Protein AF-A0A8C6HLD2-F1 (afdb_monomer)

Nearest PDB structures (foldseek):
  6apx-assembly1_A  TM=9.904E-01  e=1.064E-21  Escherichia coli K-12
  6d65-assembly2_C  TM=9.874E-01  e=1.504E-21  Escherichia coli K-12
  3ezz-assembly1_B  TM=9.912E-01  e=3.821E-20  Homo sapiens
  2nt2-assembly3_C  TM=9.892E-01  e=2.344E-16  Homo sapiens
  2wgp-assembly1_A  TM=9.748E-01  e=1.405E-15  Homo sapiens

Sequence (408 aa):
MVTRGASPRVFKPGRDEEPPEPSAPATQTPRRRSRGRGHPEAGGFAMPIAMGLETACELECAALGTLLREPREAERTLLLDCRPFLAFCRSHVRAARPVPWNALLRRRARGTPAAALACLLPDRALRARLGRGELARAVVLDESSASVAELPPDGPAHLLLAALQHEMRAGPTTVCFLRGGPAPRVLRPFSHVPRPALLAPCPTFRAPFPTSWLIIPFLVFPTGGFKSFQTYCPDLCSEAPAQALPPVGAENSNSDPRVPIYDQGGPVEILPYLYLGSCNHSSDLQGLQACGITAVLNVSASCPNHFEGLFRYKSIPVEDNQMVEISAWFQEAISFIDSVKNSGGRVLVHCQAGISRSATICLAYLIQSHRVRLDEAFDFVKQRRGVISPNFSFMGQLLQLETQVLCH

Solvent-accessible surface area (backbone atoms only — not comparable to full-atom values): 24918 Å² total; per-residue (Å²): 134,89,82,92,84,84,87,87,83,90,88,86,91,82,89,89,90,85,89,87,89,86,89,86,87,87,90,83,84,85,76,92,74,94,75,78,94,69,77,79,76,88,82,74,79,76,73,76,93,77,66,76,68,84,81,53,42,77,37,51,46,67,58,53,48,53,39,58,70,37,67,76,47,30,80,19,43,48,36,36,32,48,46,60,68,70,56,45,75,47,44,40,51,68,77,49,41,77,34,66,75,43,72,66,49,57,63,50,41,71,55,53,46,70,52,18,38,48,59,45,44,66,56,61,67,61,50,50,37,53,76,69,39,66,28,52,30,40,36,38,30,32,46,90,23,35,45,82,90,60,44,51,79,89,34,66,53,39,48,48,50,52,13,49,47,64,76,32,67,91,49,76,34,44,49,28,36,36,33,22,37,71,68,79,84,75,79,71,77,88,79,82,83,82,82,84,85,88,80,88,89,83,86,88,84,85,84,81,86,79,98,66,85,72,76,71,75,74,82,75,67,67,39,7,13,58,68,31,32,41,73,76,36,53,89,52,35,45,77,50,80,71,65,71,62,77,76,87,82,69,88,65,94,75,73,62,88,87,56,57,77,95,62,72,64,67,56,41,74,77,46,103,39,37,27,46,23,19,41,71,40,66,64,32,67,65,50,35,54,75,72,53,46,45,28,39,40,37,33,25,68,86,59,82,81,76,54,76,87,80,37,52,75,48,80,45,72,43,71,94,53,74,87,56,73,63,64,81,46,46,67,60,56,39,51,51,52,51,54,36,46,76,70,74,35,17,34,37,31,17,18,67,78,32,23,24,60,20,42,47,52,54,42,50,39,41,27,68,76,65,61,44,54,64,70,62,39,49,52,61,49,34,63,52,41,77,70,52,56,52,50,71,47,56,50,53,48,47,54,51,48,40,51,64,61,69,76,102

InterPro domains:
  IPR000340 Dual specificity phosphatase, catalytic domain [PF00782] (274-403)
  IPR000387 Tyrosine-specific protein phosphatases domain [PS50056] (331-385)
  IPR001763 Rhodanese-like domain [PS50206] (73-132)
  IPR003595 Protein-tyrosine phosphatase, catalytic [SM00404] (307-401)
  IPR008343 Mitogen-activated protein (MAP) kinase phosphatase [PIRSF000939] (53-408)
  IPR008343 Mitogen-activated protein (MAP) kinase phosphatase [PR01764] (78-88)
  IPR008343 Mitogen-activated protein (MAP) kinase phosphatase [PR01764] (103-115)
  IPR008343 Mitogen-activated protein (MAP) kinase phosphatase [PR01764] (293-303)
  IPR008343 Mitogen-activated protein (MAP) kinase phosphatase [PR01764] (313-322)
  IPR008343 Mitogen-activated protein (MAP) kinase phosphatase [PR01764] (329-341)
  IPR016130 Protein-tyrosine phosphatase, active site [PS00383] (349-359)
  IPR020422 Dual specificity protein phosphatase domain [PS50054] (266-407)
  IPR020422 Dual specificity protein phosphatase domain [SM00195] (266-404)
  IPR029021 Protein-tyrosine phosphatase-like [G3DSA:3.90.190.10] (261-407)
  IPR029021 Protein-tyrosine phosphatase-like [SSF52799] (256-404)
  IPR036873 Rhodanese-like domain superfamily [G3DSA:3.40.250.10] (59-184)
  IPR036873 Rhodanese-like domain superfamily [SSF52821] (52-181)

Organism: Mus spicilegus (NCBI:txid10103)

pLDDT: mean 76.89, std 24.84, range [27.83, 98.81]

Structure (mmCIF, N/CA/C/O backbone):
data_AF-A0A8C6HLD2-F1
#
_entry.id   AF-A0A8C6HLD2-F1
#
loop_
_atom_site.group_PDB
_atom_site.id
_atom_site.type_symbol
_atom_site.label_atom_id
_atom_site.label_alt_id
_atom_site.label_comp_id
_atom_site.label_asym_id
_atom_site.label_entity_id
_atom_site.label_seq_id
_atom_site.pdbx_PDB_ins_code
_atom_site.Cartn_x
_atom_site.Cartn_y
_atom_site.Cartn_z
_atom_site.occupancy
_atom_site.B_iso_or_equiv
_atom_site.auth_seq_id
_atom_site.auth_comp_id
_atom_site.auth_asym_id
_atom_site.auth_atom_id
_atom_site.pdbx_PDB_model_num
ATOM 1 N N . MET A 1 1 ? -2.359 27.519 72.588 1.00 34.56 1 MET A N 1
ATOM 2 C CA . MET A 1 1 ? -1.992 28.617 73.510 1.00 34.56 1 MET A CA 1
ATOM 3 C C . MET A 1 1 ? -0.471 28.604 73.618 1.00 34.56 1 MET A C 1
ATOM 5 O O . MET A 1 1 ? 0.048 27.579 74.018 1.00 34.56 1 MET A O 1
ATOM 9 N N . VAL A 1 2 ? 0.223 29.493 72.886 1.00 36.03 2 VAL A N 1
ATOM 10 C CA . VAL A 1 2 ? 0.943 30.675 73.438 1.00 36.03 2 VAL A CA 1
ATOM 11 C C . VAL A 1 2 ? 2.159 30.187 74.255 1.00 36.03 2 VAL A C 1
ATOM 13 O O . VAL A 1 2 ? 1.959 29.480 75.225 1.00 36.03 2 VAL A O 1
ATOM 16 N N . THR A 1 3 ? 3.434 30.381 73.893 1.00 36.72 3 THR A N 1
ATOM 17 C CA . THR A 1 3 ? 4.188 31.594 73.481 1.00 36.72 3 THR A CA 1
ATOM 18 C C . THR A 1 3 ? 5.596 31.142 73.019 1.00 36.72 3 THR A C 1
ATOM 20 O O . THR A 1 3 ? 6.135 30.213 73.603 1.00 36.72 3 THR A O 1
ATOM 23 N N . ARG A 1 4 ? 6.148 31.612 71.885 1.00 39.12 4 ARG A N 1
ATOM 24 C CA . ARG A 1 4 ? 7.011 32.811 71.669 1.00 39.12 4 ARG A CA 1
ATOM 25 C C . ARG A 1 4 ? 8.402 32.805 72.336 1.00 39.12 4 ARG A C 1
ATOM 27 O O . ARG A 1 4 ? 8.497 32.665 73.544 1.00 39.12 4 ARG A O 1
ATOM 34 N N . GLY A 1 5 ? 9.411 33.192 71.539 1.00 33.47 5 GLY A N 1
ATOM 35 C CA . GLY A 1 5 ? 10.652 33.863 71.977 1.00 33.47 5 GLY A CA 1
ATOM 36 C C . GLY A 1 5 ? 11.919 33.246 71.364 1.00 33.47 5 GLY A C 1
ATOM 37 O O . GLY A 1 5 ? 12.410 32.260 71.883 1.00 33.47 5 GLY A O 1
ATOM 38 N N . ALA A 1 6 ? 12.339 33.602 70.145 1.00 38.25 6 ALA A N 1
ATOM 39 C CA . ALA A 1 6 ? 13.154 34.773 69.771 1.00 38.25 6 ALA A CA 1
ATOM 40 C C . ALA A 1 6 ? 14.652 34.689 70.179 1.00 38.25 6 ALA A C 1
ATOM 42 O O . ALA A 1 6 ? 14.999 34.685 71.352 1.00 38.25 6 ALA A O 1
ATOM 43 N N . SER A 1 7 ? 15.504 34.652 69.142 1.00 38.69 7 SER A N 1
ATOM 44 C CA . SER A 1 7 ? 16.982 34.769 69.091 1.00 38.69 7 SER A CA 1
ATOM 45 C C . SER A 1 7 ? 17.518 36.040 69.793 1.00 38.69 7 SER A C 1
ATOM 47 O O . SER A 1 7 ? 16.732 36.984 69.915 1.00 38.69 7 SER A O 1
ATOM 49 N N . PRO A 1 8 ? 18.821 36.167 70.169 1.00 45.25 8 PRO A N 1
ATOM 50 C CA . PRO A 1 8 ? 19.811 36.627 69.170 1.00 45.25 8 PRO A CA 1
ATOM 51 C C . PRO A 1 8 ? 21.328 36.310 69.385 1.00 45.25 8 PRO A C 1
ATOM 53 O O . PRO A 1 8 ? 21.837 36.227 70.492 1.00 45.25 8 PRO A O 1
ATOM 56 N N . ARG A 1 9 ? 22.037 36.286 68.242 1.00 34.31 9 ARG A N 1
ATOM 57 C CA . ARG A 1 9 ? 23.339 36.915 67.878 1.00 34.31 9 ARG A CA 1
ATOM 58 C C . ARG A 1 9 ? 24.669 36.640 68.634 1.00 34.31 9 ARG A C 1
ATOM 60 O O . ARG A 1 9 ? 24.906 37.147 69.716 1.00 34.31 9 ARG A O 1
ATOM 67 N N . VAL A 1 10 ? 25.593 36.050 67.856 1.00 39.06 10 VAL A N 1
ATOM 68 C CA . VAL A 1 10 ? 26.964 36.504 67.480 1.00 39.06 10 VAL A CA 1
ATOM 69 C C . VAL A 1 10 ? 27.995 36.839 68.574 1.00 39.06 10 VAL A C 1
ATOM 71 O O . VAL A 1 10 ? 27.908 37.887 69.197 1.00 39.06 10 VAL A O 1
ATOM 74 N N . PHE A 1 11 ? 29.094 36.063 68.601 1.00 30.95 11 PHE A N 1
ATOM 75 C CA . PHE A 1 11 ? 30.462 36.524 68.913 1.00 30.95 11 PHE A CA 1
ATOM 76 C C . PHE A 1 11 ? 31.521 35.643 68.186 1.00 30.95 11 PHE A C 1
ATOM 78 O O . PHE A 1 11 ? 31.557 34.430 68.358 1.00 30.95 11 PHE A O 1
ATOM 85 N N . LYS A 1 12 ? 32.367 36.267 67.354 1.00 37.97 12 LYS A N 1
ATOM 86 C CA . LYS A 1 12 ? 33.753 35.887 66.947 1.00 37.97 12 LYS A CA 1
ATOM 87 C C . LYS A 1 12 ? 34.654 37.031 67.488 1.00 37.97 12 LYS A C 1
ATOM 89 O O . LYS A 1 12 ? 34.064 38.107 67.633 1.00 37.97 12 LYS A O 1
ATOM 94 N N . PRO A 1 13 ? 35.993 36.938 67.731 1.00 43.31 13 PRO A N 1
ATOM 95 C CA . PRO A 1 13 ? 37.018 36.245 66.912 1.00 43.31 13 PRO A CA 1
ATOM 96 C C . PRO A 1 13 ? 38.313 35.738 67.644 1.00 43.31 13 PRO A C 1
ATOM 98 O O . PRO A 1 13 ? 38.479 35.923 68.843 1.00 43.31 13 PRO A O 1
ATOM 101 N N . GLY A 1 14 ? 39.252 35.159 66.872 1.00 32.44 14 GLY A N 1
ATOM 102 C CA . GLY A 1 14 ? 40.695 34.924 67.159 1.00 32.44 14 GLY A CA 1
ATOM 103 C C . GLY A 1 14 ? 41.236 33.824 66.210 1.00 32.44 14 GLY A C 1
ATOM 104 O O . GLY A 1 14 ? 40.654 32.746 66.236 1.00 32.44 14 GLY A O 1
ATOM 105 N N . ARG A 1 15 ? 42.057 34.040 65.153 1.00 38.44 15 ARG A N 1
ATOM 106 C CA . ARG A 1 15 ? 43.490 34.453 65.028 1.00 38.44 15 ARG A CA 1
ATOM 107 C C . ARG A 1 15 ? 44.436 33.458 65.743 1.00 38.44 15 ARG A C 1
ATOM 109 O O . ARG A 1 15 ? 44.169 33.177 66.900 1.00 38.44 15 ARG A O 1
ATOM 116 N N . ASP A 1 16 ? 45.464 32.827 65.155 1.00 33.00 16 ASP A N 1
ATOM 117 C CA . ASP A 1 16 ? 46.377 33.168 64.044 1.00 33.00 16 ASP A CA 1
ATOM 118 C C . ASP A 1 16 ? 47.097 31.921 63.434 1.00 33.00 16 ASP A C 1
ATOM 120 O O . ASP A 1 16 ? 47.081 30.844 64.025 1.00 33.00 16 ASP A O 1
ATOM 124 N N . GLU A 1 17 ? 47.776 32.163 62.297 1.00 34.44 17 GLU A N 1
ATOM 125 C CA . GLU A 1 17 ? 49.005 31.529 61.744 1.00 34.44 17 GLU A CA 1
ATOM 126 C C . GLU A 1 17 ? 48.949 30.529 60.551 1.00 34.44 17 GLU A C 1
ATOM 128 O O . GLU A 1 17 ? 48.599 29.359 60.666 1.00 34.44 17 GLU A O 1
ATOM 133 N N . GLU A 1 18 ? 49.431 31.036 59.405 1.00 38.09 18 GLU A N 1
ATOM 134 C CA . GLU A 1 18 ? 50.082 30.411 58.223 1.00 38.09 18 GLU A CA 1
ATOM 135 C C . GLU A 1 18 ? 51.476 31.103 58.106 1.00 38.09 18 GLU A C 1
ATOM 137 O O . GLU A 1 18 ? 51.556 32.209 58.664 1.00 38.09 18 GLU A O 1
ATOM 142 N N . PRO A 1 19 ? 52.558 30.635 57.407 1.00 49.72 19 PRO A N 1
ATOM 143 C CA . PRO A 1 19 ? 52.641 29.953 56.079 1.00 49.72 19 PRO A CA 1
ATOM 144 C C . PRO A 1 19 ? 53.893 28.986 55.987 1.00 49.72 19 PRO A C 1
ATOM 146 O O . PRO A 1 19 ? 54.246 28.472 57.051 1.00 49.72 19 PRO A O 1
ATOM 149 N N . PRO A 1 20 ? 54.663 28.731 54.875 1.00 46.38 20 PRO A N 1
ATOM 150 C CA . PRO A 1 20 ? 54.554 29.051 53.425 1.00 46.38 20 PRO A CA 1
ATOM 151 C C . PRO A 1 20 ? 54.908 27.923 52.391 1.00 46.38 20 PRO A C 1
ATOM 153 O O . PRO A 1 20 ? 55.423 26.860 52.727 1.00 46.38 20 PRO A O 1
ATOM 156 N N . GLU A 1 21 ? 54.669 28.209 51.095 1.00 38.28 21 GLU A N 1
ATOM 157 C CA . GLU A 1 21 ? 55.079 27.451 49.879 1.00 38.28 21 GLU A CA 1
ATOM 158 C C . GLU A 1 21 ? 56.586 27.548 49.525 1.00 38.28 21 GLU A C 1
ATOM 160 O O . GLU A 1 21 ? 57.273 28.458 49.999 1.00 38.28 21 GLU A O 1
ATOM 165 N N . PRO A 1 22 ? 57.085 26.701 48.585 1.00 46.44 22 PRO A N 1
ATOM 166 C CA . PRO A 1 22 ? 57.749 27.282 47.398 1.00 46.44 22 PRO A CA 1
ATOM 167 C C . PRO A 1 22 ? 57.624 26.533 46.031 1.00 46.44 22 PRO A C 1
ATOM 169 O O . PRO A 1 22 ? 57.828 25.327 45.935 1.00 46.44 22 PRO A O 1
ATOM 172 N N . SER A 1 23 ? 57.359 27.338 44.984 1.00 34.25 23 SER A N 1
ATOM 173 C CA . SER A 1 23 ? 57.987 27.513 43.638 1.00 34.25 23 SER A CA 1
ATOM 174 C C . SER A 1 23 ? 58.171 26.406 42.556 1.00 34.25 23 SER A C 1
ATOM 176 O O . SER A 1 23 ? 58.561 25.267 42.781 1.00 34.25 23 SER A O 1
ATOM 178 N N . ALA A 1 24 ? 57.947 26.849 41.302 1.00 37.31 24 ALA A N 1
ATOM 179 C CA . ALA A 1 24 ? 57.956 26.139 40.007 1.00 37.31 24 ALA A CA 1
ATOM 180 C C . ALA A 1 24 ? 59.335 26.024 39.304 1.00 37.31 24 ALA A C 1
ATOM 182 O O . ALA A 1 24 ? 60.292 26.685 39.711 1.00 37.31 24 ALA A O 1
ATOM 183 N N . PRO A 1 25 ? 59.404 25.323 38.143 1.00 39.47 25 PRO A N 1
ATOM 184 C CA . PRO A 1 25 ? 60.081 25.938 36.989 1.00 39.47 25 PRO A CA 1
ATOM 185 C C . PRO A 1 25 ? 59.463 25.707 35.580 1.00 39.47 25 PRO A C 1
ATOM 187 O O . PRO A 1 25 ? 58.960 24.642 35.243 1.00 39.47 25 PRO A O 1
ATOM 190 N N . ALA A 1 26 ? 59.647 26.752 34.759 1.00 31.88 26 ALA A N 1
ATOM 191 C CA . ALA A 1 26 ? 60.034 26.842 33.338 1.00 31.88 26 ALA A CA 1
ATOM 192 C C . ALA A 1 26 ? 59.197 26.259 32.165 1.00 31.88 26 ALA A C 1
ATOM 194 O O . ALA A 1 26 ? 59.072 25.063 31.922 1.00 31.88 26 ALA A O 1
ATOM 195 N N . THR A 1 27 ? 58.810 27.214 31.317 1.00 32.50 27 THR A N 1
ATOM 196 C CA . THR A 1 27 ? 58.328 27.206 29.930 1.00 32.50 27 THR A CA 1
ATOM 197 C C . THR A 1 27 ? 59.288 26.563 28.913 1.00 32.50 27 THR A C 1
ATOM 199 O O . THR A 1 27 ? 60.457 26.939 28.842 1.00 32.50 27 THR A O 1
ATOM 202 N N . GLN A 1 28 ? 58.764 25.721 28.008 1.00 29.84 28 GLN A N 1
ATOM 203 C CA . GLN A 1 28 ? 59.350 25.462 26.680 1.00 29.84 28 GLN A CA 1
ATOM 204 C C . GLN A 1 28 ? 58.258 25.367 25.598 1.00 29.84 28 GLN A C 1
ATOM 206 O O . GLN A 1 28 ? 57.304 24.600 25.692 1.00 29.84 28 GLN A O 1
ATOM 211 N N . THR A 1 29 ? 58.415 26.183 24.560 1.00 34.91 29 THR A N 1
ATOM 212 C CA . THR A 1 29 ? 57.621 26.274 23.326 1.00 34.91 29 THR A CA 1
ATOM 213 C C . THR A 1 29 ? 57.914 25.110 22.370 1.00 34.91 29 THR A C 1
ATOM 215 O O . THR A 1 29 ? 59.088 24.789 22.173 1.00 34.91 29 THR A O 1
ATOM 218 N N . PRO A 1 30 ? 56.933 24.577 21.612 1.00 32.16 30 PRO A N 1
ATOM 219 C CA . PRO A 1 30 ? 57.230 23.878 20.375 1.00 32.16 30 PRO A CA 1
ATOM 220 C C . PRO A 1 30 ? 57.150 24.834 19.178 1.00 32.16 30 PRO A C 1
ATOM 222 O O . PRO A 1 30 ? 56.167 25.526 18.920 1.00 32.16 30 PRO A O 1
ATOM 225 N N . ARG A 1 31 ? 58.262 24.846 18.447 1.00 29.50 31 ARG A N 1
ATOM 226 C CA . ARG A 1 31 ? 58.541 25.576 17.213 1.00 29.50 31 ARG A CA 1
ATOM 227 C C . ARG A 1 31 ? 57.537 25.263 16.098 1.00 29.50 31 ARG A C 1
ATOM 229 O O . ARG A 1 31 ? 57.299 24.103 15.768 1.00 29.50 31 ARG A O 1
ATOM 236 N N . ARG A 1 32 ? 57.115 26.318 15.392 1.00 33.00 32 ARG A N 1
ATOM 237 C CA . ARG A 1 32 ? 56.708 26.269 13.978 1.00 33.00 32 ARG A CA 1
ATOM 238 C C . ARG A 1 32 ? 57.770 25.501 13.175 1.00 33.00 32 ARG A C 1
ATOM 240 O O . ARG A 1 32 ? 58.900 25.966 13.044 1.00 33.00 32 ARG A O 1
ATOM 247 N N . ARG A 1 33 ? 57.396 24.361 12.591 1.00 30.28 33 ARG A N 1
ATOM 248 C CA . ARG A 1 33 ? 58.081 23.776 11.432 1.00 30.28 33 ARG A CA 1
ATOM 249 C C . ARG A 1 33 ? 57.107 23.734 10.264 1.00 30.28 33 ARG A C 1
ATOM 251 O O . ARG A 1 33 ? 56.184 22.933 10.224 1.00 30.28 33 ARG A O 1
ATOM 258 N N . SER A 1 34 ? 57.347 24.626 9.315 1.00 39.91 34 SER A N 1
ATOM 259 C CA . SER A 1 34 ? 56.888 24.546 7.938 1.00 39.91 34 SER A CA 1
ATOM 260 C C . SER A 1 34 ? 57.505 23.317 7.266 1.00 39.91 34 SER A C 1
ATOM 262 O O . SER A 1 34 ? 58.709 23.288 7.027 1.00 39.91 34 SER A O 1
ATOM 264 N N . ARG A 1 35 ? 56.695 22.308 6.933 1.00 31.38 35 ARG A N 1
ATOM 265 C CA . ARG A 1 35 ? 57.033 21.294 5.922 1.00 31.38 35 ARG A CA 1
ATOM 266 C C . ARG A 1 35 ? 55.764 20.820 5.211 1.00 31.38 35 ARG A C 1
ATOM 268 O O . ARG A 1 35 ? 54.903 20.217 5.831 1.00 31.38 35 ARG A O 1
ATOM 275 N N . GLY A 1 36 ? 55.710 21.115 3.911 1.00 29.41 36 GLY A N 1
ATOM 276 C CA . GLY A 1 36 ? 55.039 20.321 2.881 1.00 29.41 36 GLY A CA 1
ATOM 277 C C . GLY A 1 36 ? 53.514 20.289 2.891 1.00 29.41 36 GLY A C 1
ATOM 278 O O . GLY A 1 36 ? 52.919 19.380 3.455 1.00 29.41 36 GLY A O 1
ATOM 279 N N . ARG A 1 37 ? 52.882 21.187 2.122 1.00 31.78 37 ARG A N 1
ATOM 280 C CA . ARG A 1 37 ? 51.635 20.842 1.424 1.00 31.78 37 ARG A CA 1
ATOM 281 C C . ARG A 1 37 ? 51.973 19.747 0.408 1.00 31.78 37 ARG A C 1
ATOM 283 O O . ARG A 1 37 ? 52.377 20.051 -0.707 1.00 31.78 37 ARG A O 1
ATOM 290 N N . GLY A 1 38 ? 51.871 18.491 0.823 1.00 27.83 38 GLY A N 1
ATOM 291 C CA . GLY A 1 38 ? 51.662 17.378 -0.093 1.00 27.83 38 GLY A CA 1
ATOM 292 C C . GLY A 1 38 ? 50.164 17.270 -0.331 1.00 27.83 38 GLY A C 1
ATOM 293 O O . GLY A 1 38 ? 49.416 16.998 0.605 1.00 27.83 38 GLY A O 1
ATOM 294 N N . HIS A 1 39 ? 49.727 17.557 -1.554 1.00 31.38 39 HIS A N 1
ATOM 295 C CA . HIS A 1 39 ? 48.407 17.161 -2.030 1.00 31.38 39 HIS A CA 1
ATOM 296 C C . HIS A 1 39 ? 48.228 15.653 -1.788 1.00 31.38 39 HIS A C 1
ATOM 298 O O . HIS A 1 39 ? 49.053 14.891 -2.290 1.00 31.38 39 HIS A O 1
ATOM 304 N N . PRO A 1 40 ? 47.177 15.180 -1.094 1.00 33.47 40 PRO A N 1
ATOM 305 C CA . PRO A 1 40 ? 46.628 13.896 -1.463 1.00 33.47 40 PRO A CA 1
ATOM 306 C C . PRO A 1 40 ? 45.888 14.133 -2.778 1.00 33.47 40 PRO A C 1
ATOM 308 O O . PRO A 1 40 ? 44.987 14.972 -2.875 1.00 33.47 40 PRO A O 1
ATOM 311 N N . GLU A 1 41 ? 46.384 13.469 -3.810 1.00 32.06 41 GLU A N 1
ATOM 312 C CA . GLU A 1 41 ? 45.822 13.457 -5.145 1.00 32.06 41 GLU A CA 1
ATOM 313 C C . GLU A 1 41 ? 44.310 13.224 -5.086 1.00 32.06 41 GLU A C 1
ATOM 315 O O . GLU A 1 41 ? 43.803 12.276 -4.482 1.00 32.06 41 GLU A O 1
ATOM 320 N N . ALA A 1 42 ? 43.590 14.137 -5.729 1.00 40.31 42 ALA A N 1
ATOM 321 C CA . ALA A 1 42 ? 42.238 13.901 -6.177 1.00 40.31 42 ALA A CA 1
ATOM 322 C C . ALA A 1 42 ? 42.268 12.698 -7.130 1.00 40.31 42 ALA A C 1
ATOM 324 O O . ALA A 1 42 ? 42.888 12.761 -8.187 1.00 40.31 42 ALA A O 1
ATOM 325 N N . GLY A 1 43 ? 41.615 11.602 -6.755 1.00 34.69 43 GLY A N 1
ATOM 326 C CA . GLY A 1 43 ? 41.669 10.375 -7.547 1.00 34.69 43 GLY A CA 1
ATOM 327 C C . GLY A 1 43 ? 40.686 9.321 -7.070 1.00 34.69 43 GLY A C 1
ATOM 328 O O . GLY A 1 43 ? 41.064 8.191 -6.796 1.00 34.69 43 GLY A O 1
ATOM 329 N N . GLY A 1 44 ? 39.423 9.705 -6.915 1.00 30.16 44 GLY A N 1
ATOM 330 C CA . GLY A 1 44 ? 38.357 8.785 -6.530 1.00 30.16 44 GLY A CA 1
ATOM 331 C C . GLY A 1 44 ? 36.989 9.446 -6.540 1.00 30.16 44 GLY A C 1
ATOM 332 O O . GLY A 1 44 ? 36.183 9.198 -5.649 1.00 30.16 44 GLY A O 1
ATOM 333 N N . PHE A 1 45 ? 36.724 10.330 -7.508 1.00 31.28 45 PHE A N 1
ATOM 334 C CA . PHE A 1 45 ? 35.341 10.681 -7.807 1.00 31.28 45 PHE A CA 1
ATOM 335 C C . PHE A 1 45 ? 34.660 9.398 -8.279 1.00 31.28 45 PHE A C 1
ATOM 337 O O . PHE A 1 45 ? 34.992 8.874 -9.342 1.00 31.28 45 PHE A O 1
ATOM 344 N N . ALA A 1 46 ? 33.747 8.870 -7.461 1.00 37.69 46 ALA A N 1
ATOM 345 C CA . ALA A 1 46 ? 32.760 7.913 -7.926 1.00 37.69 46 ALA A CA 1
ATOM 346 C C . ALA A 1 46 ? 32.123 8.522 -9.178 1.00 37.69 46 ALA A C 1
ATOM 348 O O . ALA A 1 46 ? 31.523 9.597 -9.116 1.00 37.69 46 ALA A O 1
ATOM 349 N N . MET A 1 47 ? 32.372 7.883 -10.319 1.00 32.28 47 MET A N 1
ATOM 350 C CA . MET A 1 47 ? 31.865 8.323 -11.609 1.00 32.28 47 MET A CA 1
ATOM 351 C C . MET A 1 47 ? 30.346 8.489 -11.491 1.00 32.28 47 MET A C 1
ATOM 353 O O . MET A 1 47 ? 29.691 7.582 -10.965 1.00 32.28 47 MET A O 1
ATOM 357 N N . PRO A 1 48 ? 29.763 9.616 -11.935 1.00 39.97 48 PRO A N 1
ATOM 358 C CA . PRO A 1 48 ? 28.319 9.695 -12.051 1.00 39.97 48 PRO A CA 1
ATOM 359 C C . PRO A 1 48 ? 27.855 8.555 -12.963 1.00 39.97 48 PRO A C 1
ATOM 361 O O . PRO A 1 48 ? 28.544 8.203 -13.922 1.00 39.97 48 PRO A O 1
ATOM 364 N N . ILE A 1 49 ? 26.703 7.965 -12.641 1.00 47.38 49 ILE A N 1
ATOM 365 C CA . ILE A 1 49 ? 26.002 6.989 -13.479 1.00 47.38 49 ILE A CA 1
ATOM 366 C C . ILE A 1 49 ? 25.588 7.715 -14.770 1.00 47.38 49 ILE A C 1
ATOM 368 O O . ILE A 1 49 ? 24.462 8.158 -14.927 1.00 47.38 49 ILE A O 1
ATOM 372 N N . ALA A 1 50 ? 26.540 7.902 -15.675 1.00 41.62 50 ALA A N 1
ATOM 373 C CA . ALA A 1 50 ? 26.345 8.284 -17.063 1.00 41.62 50 ALA A CA 1
ATOM 374 C C . ALA A 1 50 ? 26.633 7.041 -17.917 1.00 41.62 50 ALA A C 1
ATOM 376 O O . ALA A 1 50 ? 27.434 7.058 -18.844 1.00 41.62 50 ALA A O 1
ATOM 377 N N . MET A 1 51 ? 26.034 5.914 -17.531 1.00 51.50 51 MET A N 1
ATOM 378 C CA . MET A 1 51 ? 25.927 4.745 -18.394 1.00 51.50 51 MET A CA 1
ATOM 379 C C . MET A 1 51 ? 24.671 4.975 -19.226 1.00 51.50 51 MET A C 1
ATOM 381 O O . MET A 1 51 ? 23.573 5.013 -18.675 1.00 51.50 51 MET A O 1
ATOM 385 N N . GLY A 1 52 ? 24.834 5.202 -20.529 1.00 59.28 52 GLY A N 1
ATOM 386 C CA . GLY A 1 52 ? 23.698 5.354 -21.432 1.00 59.28 52 GLY A CA 1
ATOM 387 C C . GLY A 1 52 ? 22.779 4.136 -21.330 1.00 59.28 52 GLY A C 1
ATOM 388 O O . GLY A 1 52 ? 23.242 2.998 -21.414 1.00 59.28 52 GLY A O 1
ATOM 389 N N . LEU A 1 53 ? 21.472 4.367 -21.176 1.00 70.38 53 LEU A N 1
ATOM 390 C CA . LEU A 1 53 ? 20.440 3.320 -21.169 1.00 70.38 53 LEU A CA 1
ATOM 391 C C . LEU A 1 53 ? 20.241 2.676 -22.561 1.00 70.38 53 LEU A C 1
ATOM 393 O O . LEU A 1 53 ? 19.236 2.013 -22.790 1.00 70.38 53 LEU A O 1
ATOM 397 N N . GLU A 1 54 ? 21.188 2.834 -23.490 1.00 60.94 54 GLU A N 1
ATOM 398 C CA . GLU A 1 54 ? 21.101 2.442 -24.907 1.00 60.94 54 GLU A CA 1
ATOM 399 C C . GLU A 1 54 ? 20.872 0.937 -25.122 1.00 60.94 54 GLU A C 1
ATOM 401 O O . GLU A 1 54 ? 20.438 0.516 -26.189 1.00 60.94 54 GLU A O 1
ATOM 406 N N . THR A 1 55 ? 21.129 0.115 -24.100 1.00 65.75 55 THR A N 1
ATOM 407 C CA . THR A 1 55 ? 20.879 -1.336 -24.125 1.00 65.75 55 THR A CA 1
ATOM 408 C C . THR A 1 55 ? 19.518 -1.737 -23.546 1.00 65.75 55 THR A C 1
ATOM 410 O O . THR A 1 55 ? 19.202 -2.926 -23.502 1.00 65.75 55 THR A O 1
ATOM 413 N N . ALA A 1 56 ? 18.709 -0.788 -23.058 1.00 73.81 56 ALA A N 1
ATOM 414 C CA . ALA A 1 56 ? 17.409 -1.091 -22.469 1.00 73.81 56 ALA A CA 1
ATOM 415 C C . ALA A 1 56 ? 16.447 -1.415 -23.604 1.00 73.81 56 ALA A C 1
ATOM 417 O O . ALA A 1 56 ? 16.191 -0.582 -24.471 1.00 73.81 56 ALA A O 1
ATOM 418 N N . CYS A 1 57 ? 15.903 -2.627 -23.595 1.00 87.88 57 CYS A N 1
ATOM 419 C CA . CYS A 1 57 ? 14.866 -2.993 -24.543 1.00 87.88 57 CYS A CA 1
ATOM 420 C C . CYS A 1 57 ? 13.584 -2.207 -24.221 1.00 87.88 57 CYS A C 1
ATOM 422 O O . CYS A 1 57 ? 13.198 -2.098 -23.059 1.00 87.88 57 CYS A O 1
ATOM 424 N N . GLU A 1 58 ? 12.892 -1.681 -25.226 1.00 90.62 58 GLU A N 1
ATOM 425 C CA . GLU A 1 58 ? 11.529 -1.177 -25.041 1.00 90.62 58 GLU A CA 1
ATOM 426 C C . GLU A 1 58 ? 10.529 -2.302 -25.311 1.00 90.62 58 GLU A C 1
ATOM 428 O O . GLU A 1 58 ? 10.616 -3.000 -26.322 1.00 90.62 58 GLU A O 1
ATOM 433 N N . LEU A 1 59 ? 9.585 -2.493 -24.391 1.00 92.00 59 LEU A N 1
ATOM 434 C CA . LEU A 1 59 ? 8.553 -3.518 -24.476 1.00 92.00 59 LEU A CA 1
ATOM 435 C C . LEU A 1 59 ? 7.188 -2.864 -24.676 1.00 92.00 59 LEU A C 1
ATOM 437 O O . LEU A 1 59 ? 6.781 -2.012 -23.892 1.00 92.00 59 LEU A O 1
ATOM 441 N N . GLU A 1 60 ? 6.461 -3.301 -25.699 1.00 91.00 60 GLU A N 1
ATOM 442 C CA . GLU A 1 60 ? 5.106 -2.823 -25.979 1.00 91.00 60 GLU A CA 1
ATOM 443 C C . GLU A 1 60 ? 4.075 -3.412 -25.001 1.00 91.00 60 GLU A C 1
ATOM 445 O O . GLU A 1 60 ? 4.172 -4.572 -24.584 1.00 91.00 60 GLU A O 1
ATOM 450 N N . CYS A 1 61 ? 3.023 -2.645 -24.697 1.00 91.06 61 CYS A N 1
ATOM 451 C CA . CYS A 1 61 ? 1.963 -3.058 -23.769 1.00 91.06 61 CYS A CA 1
ATOM 452 C C . CYS A 1 61 ? 1.303 -4.395 -24.158 1.00 91.06 61 CYS A C 1
ATOM 454 O O . CYS A 1 61 ? 1.091 -5.254 -23.303 1.00 91.06 61 CYS A O 1
ATOM 456 N N . ALA A 1 62 ? 1.026 -4.604 -25.450 1.00 90.00 62 ALA A N 1
ATOM 457 C CA . ALA A 1 62 ? 0.432 -5.846 -25.953 1.00 90.00 62 ALA A CA 1
ATOM 458 C C . ALA A 1 62 ? 1.368 -7.062 -25.797 1.00 90.00 62 ALA A C 1
ATOM 460 O O . ALA A 1 62 ? 0.915 -8.165 -25.475 1.00 90.00 62 ALA A O 1
ATOM 461 N N . ALA A 1 63 ? 2.678 -6.859 -25.976 1.00 92.88 63 ALA A N 1
ATOM 462 C CA . ALA A 1 63 ? 3.675 -7.908 -25.797 1.00 92.88 63 ALA A CA 1
ATOM 463 C C . ALA A 1 63 ? 3.775 -8.314 -24.320 1.00 92.88 63 ALA A C 1
ATOM 465 O O . ALA A 1 63 ? 3.694 -9.501 -24.009 1.00 92.88 63 ALA A O 1
ATOM 466 N N . LEU A 1 64 ? 3.837 -7.339 -23.402 1.00 94.75 64 LEU A N 1
ATOM 467 C CA . LEU A 1 64 ? 3.783 -7.616 -21.964 1.00 94.75 64 LEU A CA 1
ATOM 468 C C . LEU A 1 64 ? 2.492 -8.356 -21.583 1.00 94.75 64 LEU A C 1
ATOM 470 O O . LEU A 1 64 ? 2.540 -9.334 -20.842 1.00 94.75 64 LEU A O 1
ATOM 474 N N . GLY A 1 65 ? 1.345 -7.938 -22.121 1.00 93.88 65 GLY A N 1
ATOM 475 C CA . GLY A 1 65 ? 0.069 -8.609 -21.879 1.00 93.88 65 GLY A CA 1
ATOM 476 C C . GLY A 1 65 ? 0.051 -10.070 -22.333 1.00 93.88 65 GLY A C 1
ATOM 477 O O . GLY A 1 65 ? -0.545 -10.912 -21.670 1.00 93.88 65 GLY A O 1
ATOM 478 N N . THR A 1 66 ? 0.727 -10.393 -23.436 1.00 95.75 66 THR A N 1
ATOM 479 C CA . THR A 1 66 ? 0.870 -11.780 -23.911 1.00 95.75 66 THR A CA 1
ATOM 480 C C . THR A 1 66 ? 1.727 -12.601 -22.948 1.00 95.75 66 THR A C 1
ATOM 482 O O . THR A 1 66 ? 1.304 -13.670 -22.517 1.00 95.75 66 THR A O 1
ATOM 485 N N . LEU A 1 67 ? 2.878 -12.059 -22.533 1.00 95.62 67 LEU A N 1
ATOM 486 C CA . LEU A 1 67 ? 3.782 -12.713 -21.579 1.00 95.62 67 LEU A CA 1
ATOM 487 C C . LEU A 1 67 ? 3.110 -12.991 -20.231 1.00 95.62 67 LEU A C 1
ATOM 489 O O . LEU A 1 67 ? 3.312 -14.046 -19.644 1.00 95.62 67 LEU A O 1
ATOM 493 N N . LEU A 1 68 ? 2.302 -12.053 -19.735 1.00 95.81 68 LEU A N 1
ATOM 494 C CA . LEU A 1 68 ? 1.637 -12.190 -18.439 1.00 95.81 68 LEU A CA 1
ATOM 495 C C . LEU A 1 68 ? 0.436 -13.148 -18.460 1.00 95.81 68 LEU A C 1
ATOM 497 O O . LEU A 1 68 ? 0.036 -13.623 -17.399 1.00 95.81 68 LEU A O 1
ATOM 501 N N . ARG A 1 69 ? -0.142 -13.442 -19.633 1.00 95.75 69 ARG A N 1
ATOM 502 C CA . ARG A 1 69 ? -1.203 -14.457 -19.768 1.00 95.75 69 ARG A CA 1
ATOM 503 C C . ARG A 1 69 ? -0.653 -15.878 -19.832 1.00 95.75 69 ARG A C 1
ATOM 505 O O . ARG A 1 69 ? -1.378 -16.813 -19.507 1.00 95.75 69 ARG A O 1
ATOM 512 N N . GLU A 1 70 ? 0.606 -16.051 -20.222 1.00 96.56 70 GLU A N 1
ATOM 513 C CA . GLU A 1 70 ? 1.266 -17.352 -20.217 1.00 96.56 70 GLU A CA 1
ATOM 514 C C . GLU A 1 70 ? 1.893 -17.632 -18.835 1.00 96.56 70 GLU A C 1
ATOM 516 O O . GLU A 1 70 ? 2.839 -16.946 -18.448 1.00 96.56 70 GLU A O 1
ATOM 521 N N . PRO A 1 71 ? 1.435 -18.648 -18.073 1.00 94.19 71 PRO A N 1
ATOM 522 C CA . PRO A 1 71 ? 1.852 -18.832 -16.676 1.00 94.19 71 PRO A CA 1
ATOM 523 C C . PRO A 1 71 ? 3.367 -18.979 -16.483 1.00 94.19 71 PRO A C 1
ATOM 525 O O . PRO A 1 71 ? 3.946 -18.378 -15.580 1.00 94.19 71 PRO A O 1
ATOM 528 N N . ARG A 1 72 ? 4.029 -19.732 -17.372 1.00 94.38 72 ARG A N 1
ATOM 529 C CA . ARG A 1 72 ? 5.484 -19.952 -17.317 1.00 94.38 72 ARG A CA 1
ATOM 530 C C . ARG A 1 72 ? 6.273 -18.665 -17.550 1.00 94.38 72 ARG A C 1
ATOM 532 O O . ARG A 1 72 ? 7.310 -18.455 -16.926 1.00 94.38 72 ARG A O 1
ATOM 539 N N . GLU A 1 73 ? 5.790 -17.812 -18.446 1.00 95.25 73 GLU A N 1
ATOM 540 C CA . GLU A 1 73 ? 6.423 -16.534 -18.762 1.00 95.25 73 GLU A CA 1
ATOM 541 C C . GLU A 1 73 ? 6.126 -15.484 -17.688 1.00 95.25 73 GLU A C 1
ATOM 543 O O . GLU A 1 73 ? 7.021 -14.719 -17.316 1.00 95.25 73 GLU A O 1
ATOM 548 N N . ALA A 1 74 ? 4.916 -15.492 -17.124 1.00 93.81 74 ALA A N 1
ATOM 549 C CA . ALA A 1 74 ? 4.518 -14.634 -16.015 1.00 93.81 74 ALA A CA 1
ATOM 550 C C . ALA A 1 74 ? 5.387 -14.869 -14.766 1.00 93.81 74 ALA A C 1
ATOM 552 O O . ALA A 1 74 ? 5.904 -13.915 -14.189 1.00 93.81 74 ALA A O 1
ATOM 553 N N . GLU A 1 75 ? 5.643 -16.126 -14.385 1.00 93.75 75 GLU A N 1
ATOM 554 C CA . GLU A 1 75 ? 6.502 -16.473 -13.236 1.00 93.75 75 GLU A CA 1
ATOM 555 C C . GLU A 1 75 ? 7.973 -16.050 -13.407 1.00 93.75 75 GLU A C 1
ATOM 557 O O . GLU A 1 75 ? 8.701 -15.845 -12.422 1.00 93.75 75 GLU A O 1
ATOM 562 N N . ARG A 1 76 ? 8.407 -15.916 -14.665 1.00 95.44 76 ARG A N 1
ATOM 563 C CA . ARG A 1 76 ? 9.762 -15.521 -15.069 1.00 95.44 76 ARG A CA 1
ATOM 564 C C . ARG A 1 76 ? 9.877 -14.043 -15.449 1.00 95.44 76 ARG A C 1
ATOM 566 O O . ARG A 1 76 ? 10.973 -13.605 -15.804 1.00 95.44 76 ARG A O 1
ATOM 573 N N . THR A 1 77 ? 8.791 -13.278 -15.356 1.00 96.25 77 THR A N 1
ATOM 574 C CA . THR A 1 77 ? 8.752 -11.847 -15.670 1.00 96.25 77 THR A CA 1
ATOM 575 C C . THR A 1 77 ? 8.556 -11.042 -14.392 1.00 96.25 77 THR A C 1
ATOM 577 O O . THR A 1 77 ? 7.502 -11.081 -13.763 1.00 96.25 77 THR A O 1
ATOM 580 N N . LEU A 1 78 ? 9.574 -10.275 -14.005 1.00 96.31 78 LEU A N 1
ATOM 581 C CA . LEU A 1 78 ? 9.474 -9.331 -12.899 1.00 96.31 78 LEU A CA 1
A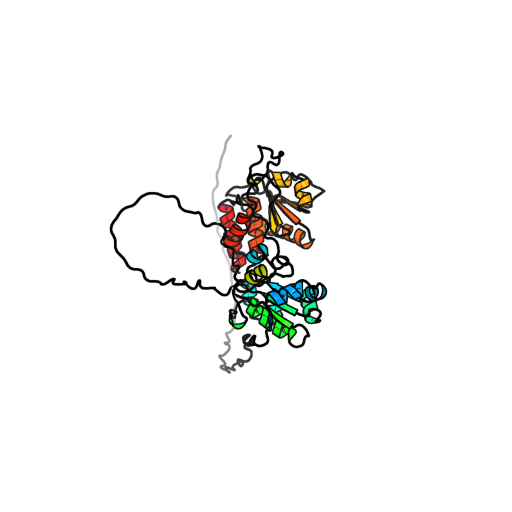TOM 582 C C . LEU A 1 78 ? 9.028 -7.964 -13.422 1.00 96.31 78 LEU A C 1
ATOM 584 O O . LEU A 1 78 ? 9.784 -7.315 -14.132 1.00 96.31 78 LEU A O 1
ATOM 588 N N . LEU A 1 79 ? 7.837 -7.507 -13.037 1.00 96.19 79 LEU A N 1
ATOM 589 C CA . LEU A 1 79 ? 7.330 -6.174 -13.370 1.00 96.19 79 LEU A CA 1
ATOM 590 C C . LEU A 1 79 ? 7.471 -5.225 -12.170 1.00 96.19 79 LEU A C 1
ATOM 592 O O . LEU A 1 79 ? 6.967 -5.512 -11.084 1.00 96.19 79 LEU A O 1
ATOM 596 N N . LEU A 1 80 ? 8.151 -4.099 -12.367 1.00 96.12 80 LEU A N 1
ATOM 597 C CA . LEU A 1 80 ? 8.450 -3.084 -11.357 1.00 96.12 80 LEU A CA 1
ATOM 598 C C . LEU A 1 80 ? 7.747 -1.775 -11.726 1.00 96.12 80 LEU A C 1
ATOM 600 O O . LEU A 1 80 ? 8.018 -1.201 -12.775 1.00 96.12 80 LEU A O 1
ATOM 604 N N . ASP A 1 81 ? 6.840 -1.312 -10.871 1.00 95.00 81 ASP A N 1
ATOM 605 C CA . ASP A 1 81 ? 6.029 -0.111 -11.084 1.00 95.00 81 ASP A CA 1
ATOM 606 C C . ASP A 1 81 ? 6.630 1.075 -10.317 1.00 95.00 81 ASP A C 1
ATOM 608 O O . ASP A 1 81 ? 6.664 1.078 -9.084 1.00 95.00 81 ASP A O 1
ATOM 612 N N . CYS A 1 82 ? 7.137 2.068 -11.050 1.00 93.50 82 CYS A N 1
ATOM 613 C CA . CYS A 1 82 ? 7.779 3.264 -10.506 1.00 93.50 82 CYS A CA 1
ATOM 614 C C . CYS A 1 82 ? 6.810 4.415 -10.214 1.00 93.50 82 CYS A C 1
ATOM 616 O O . CYS A 1 82 ? 7.256 5.483 -9.784 1.00 93.50 82 CYS A O 1
ATOM 618 N N . ARG A 1 83 ? 5.500 4.228 -10.419 1.00 91.62 83 ARG A N 1
ATOM 619 C CA . ARG A 1 83 ? 4.506 5.253 -10.090 1.00 91.62 83 ARG A CA 1
ATOM 620 C C . ARG A 1 83 ? 4.461 5.498 -8.577 1.00 91.62 83 ARG A C 1
ATOM 622 O O . ARG A 1 83 ? 4.799 4.609 -7.791 1.00 91.62 83 ARG A O 1
ATOM 629 N N . PRO A 1 84 ? 3.984 6.679 -8.135 1.00 89.25 84 PRO A N 1
ATOM 630 C CA . PRO A 1 84 ? 3.758 6.946 -6.718 1.00 89.25 84 PRO A CA 1
ATOM 631 C C . PRO A 1 84 ? 2.941 5.833 -6.050 1.00 89.25 84 PRO A C 1
ATOM 633 O O . PRO A 1 84 ? 1.957 5.353 -6.618 1.00 89.25 84 PRO A O 1
ATOM 636 N N . PHE A 1 85 ? 3.312 5.450 -4.825 1.00 90.06 85 PHE A N 1
ATOM 637 C CA . PHE A 1 85 ? 2.726 4.300 -4.124 1.00 90.06 85 PHE A CA 1
ATOM 638 C C . PHE A 1 85 ? 1.189 4.340 -4.068 1.00 90.06 85 PHE A C 1
ATOM 640 O O . PHE A 1 85 ? 0.523 3.340 -4.324 1.00 90.06 85 PHE A O 1
ATOM 647 N N . LEU A 1 86 ? 0.596 5.510 -3.819 1.00 88.94 86 LEU A N 1
ATOM 648 C CA . LEU A 1 86 ? -0.863 5.644 -3.768 1.00 88.94 86 LEU A CA 1
ATOM 649 C C . LEU A 1 86 ? -1.526 5.490 -5.144 1.00 88.94 86 LEU A C 1
ATOM 651 O O . LEU A 1 86 ? -2.663 5.027 -5.218 1.00 88.94 86 LEU A O 1
ATOM 655 N N . ALA A 1 87 ? -0.832 5.826 -6.237 1.00 88.38 87 ALA A N 1
ATOM 656 C CA . ALA A 1 87 ? -1.309 5.548 -7.591 1.00 88.38 87 ALA A CA 1
ATOM 657 C C . ALA A 1 87 ? -1.300 4.037 -7.874 1.00 88.38 87 ALA A C 1
ATOM 659 O O . ALA A 1 87 ? -2.287 3.513 -8.392 1.00 88.38 87 ALA A O 1
ATOM 660 N N . PHE A 1 88 ? -0.249 3.331 -7.444 1.00 90.50 88 PHE A N 1
ATOM 661 C CA . PHE A 1 88 ? -0.186 1.867 -7.490 1.00 90.50 88 PHE A CA 1
ATOM 662 C C . PHE A 1 88 ? -1.334 1.223 -6.692 1.00 90.50 88 PHE A C 1
ATOM 664 O O . PHE A 1 88 ? -2.058 0.373 -7.211 1.00 90.50 88 PHE A O 1
ATOM 671 N N . CYS A 1 89 ? -1.573 1.677 -5.457 1.00 88.88 89 CYS A N 1
ATOM 672 C CA . CYS A 1 89 ? -2.657 1.165 -4.610 1.00 88.88 89 CYS A CA 1
ATOM 673 C C . CYS A 1 89 ? -4.065 1.463 -5.140 1.00 88.88 89 CYS A C 1
ATOM 675 O O . CYS A 1 89 ? -5.011 0.781 -4.756 1.00 88.88 89 CYS A O 1
ATOM 677 N N . ARG A 1 90 ? -4.242 2.496 -5.973 1.00 86.88 90 ARG A N 1
ATOM 678 C CA . ARG A 1 90 ? -5.522 2.754 -6.654 1.00 86.88 90 ARG A CA 1
ATOM 679 C C . ARG A 1 90 ? -5.765 1.745 -7.771 1.00 86.88 90 ARG A C 1
ATOM 681 O O . ARG A 1 90 ? -6.880 1.260 -7.910 1.00 86.88 90 ARG A O 1
ATOM 688 N N . SER A 1 91 ? -4.738 1.460 -8.565 1.00 89.19 91 SER A N 1
ATOM 689 C CA . SER A 1 91 ? -4.816 0.524 -9.686 1.00 89.19 91 SER A CA 1
ATOM 690 C C . SER A 1 91 ? -3.417 0.189 -10.189 1.00 89.19 91 SER A C 1
ATOM 692 O O . SER A 1 91 ? -2.632 1.106 -10.438 1.00 89.19 91 SER A O 1
ATOM 694 N N . HIS A 1 92 ? -3.114 -1.086 -10.406 1.00 92.62 92 HIS A N 1
ATOM 695 C CA . HIS A 1 92 ? -1.826 -1.560 -10.921 1.00 92.62 92 HIS A CA 1
ATOM 696 C C . HIS A 1 92 ? -1.994 -2.847 -11.734 1.00 92.62 92 HIS A C 1
ATOM 698 O O . HIS A 1 92 ? -3.061 -3.456 -11.735 1.00 92.62 92 HIS A O 1
ATOM 704 N N . VAL A 1 93 ? -0.951 -3.267 -12.454 1.00 93.75 93 VAL A N 1
ATOM 705 C CA . VAL A 1 93 ? -0.929 -4.593 -13.095 1.00 93.75 93 VAL A CA 1
ATOM 706 C C . VAL A 1 93 ? -0.785 -5.633 -11.990 1.00 93.75 93 VAL A C 1
ATOM 708 O O . VAL A 1 93 ? 0.115 -5.497 -11.171 1.00 93.75 93 VAL A O 1
ATOM 711 N N . ARG A 1 94 ? -1.614 -6.681 -11.951 1.00 92.19 94 ARG A N 1
ATOM 712 C CA . ARG A 1 94 ? -1.662 -7.638 -10.821 1.00 92.19 94 ARG A CA 1
ATOM 713 C C . ARG A 1 94 ? -0.310 -8.289 -10.501 1.00 92.19 94 ARG A C 1
ATOM 715 O O . ARG A 1 94 ? -0.026 -8.581 -9.346 1.00 92.19 94 ARG A O 1
ATOM 722 N N . ALA A 1 95 ? 0.527 -8.500 -11.516 1.00 91.12 95 ALA A N 1
ATOM 723 C CA . ALA A 1 95 ? 1.869 -9.069 -11.370 1.00 91.12 95 ALA A CA 1
ATOM 724 C C . ALA A 1 95 ? 2.950 -8.042 -10.963 1.00 91.12 95 ALA A C 1
ATOM 726 O O . ALA A 1 95 ? 4.087 -8.426 -10.684 1.00 91.12 95 ALA A O 1
ATOM 727 N N . ALA A 1 96 ? 2.630 -6.744 -10.950 1.00 94.38 96 ALA A N 1
ATOM 728 C CA . ALA A 1 96 ? 3.588 -5.683 -10.669 1.00 94.38 96 ALA A CA 1
ATOM 729 C C . ALA A 1 96 ? 3.943 -5.585 -9.184 1.00 94.38 96 ALA A C 1
ATOM 731 O O . ALA A 1 96 ? 3.128 -5.818 -8.290 1.00 94.38 96 ALA A O 1
ATOM 732 N N . ARG A 1 97 ? 5.178 -5.158 -8.923 1.00 93.25 97 ARG A N 1
ATOM 733 C CA . ARG A 1 97 ? 5.673 -4.797 -7.596 1.00 93.25 97 ARG A CA 1
ATOM 734 C C . ARG A 1 97 ? 5.936 -3.292 -7.548 1.00 93.25 97 ARG A C 1
ATOM 736 O O . ARG A 1 97 ? 6.597 -2.786 -8.454 1.00 93.25 97 ARG A O 1
ATOM 743 N N . PRO A 1 98 ? 5.465 -2.577 -6.515 1.00 92.81 98 PRO A N 1
ATOM 744 C CA . PRO A 1 98 ? 5.739 -1.155 -6.392 1.00 92.81 98 PRO A CA 1
ATOM 745 C C . PRO A 1 98 ? 7.211 -0.942 -6.044 1.00 92.81 98 PRO A C 1
ATOM 747 O O . PRO A 1 98 ? 7.765 -1.630 -5.181 1.00 92.81 98 PRO A O 1
ATOM 750 N N . VAL A 1 99 ? 7.837 0.032 -6.694 1.00 92.19 99 VAL A N 1
ATOM 751 C CA . VAL A 1 99 ? 9.204 0.449 -6.391 1.00 92.19 99 VAL A CA 1
ATOM 752 C C . VAL A 1 99 ? 9.152 1.499 -5.280 1.00 92.19 99 VAL A C 1
ATOM 754 O O . VAL A 1 99 ? 8.542 2.553 -5.468 1.00 92.19 99 VAL A O 1
ATOM 757 N N . PRO A 1 100 ? 9.772 1.259 -4.111 1.00 85.31 100 PRO A N 1
ATOM 758 C CA . PRO A 1 100 ? 9.844 2.263 -3.066 1.00 85.31 100 PRO A CA 1
ATOM 759 C C . PRO A 1 100 ? 10.671 3.450 -3.563 1.00 85.31 100 PRO A C 1
ATOM 761 O O . PRO A 1 100 ? 11.841 3.316 -3.926 1.00 85.31 100 PRO A O 1
ATOM 764 N N . TRP A 1 101 ? 10.067 4.634 -3.554 1.00 84.62 101 TRP A N 1
ATOM 765 C CA . TRP A 1 101 ? 10.728 5.863 -3.967 1.00 84.62 101 TRP A CA 1
ATOM 766 C C . TRP A 1 101 ? 10.393 7.002 -3.010 1.00 84.62 101 TRP A C 1
ATOM 768 O O . TRP A 1 101 ? 9.235 7.346 -2.811 1.00 84.62 101 TRP A O 1
ATOM 778 N N . ASN A 1 102 ? 11.426 7.582 -2.401 1.00 76.38 102 ASN A N 1
ATOM 779 C CA . ASN A 1 102 ? 11.332 8.749 -1.525 1.00 76.38 102 ASN A CA 1
ATOM 780 C C . ASN A 1 102 ? 12.658 9.528 -1.550 1.00 76.38 102 ASN A C 1
ATOM 782 O O . ASN A 1 102 ? 13.648 9.062 -2.121 1.00 76.38 102 ASN A O 1
ATOM 786 N N . ALA A 1 103 ? 12.695 10.715 -0.938 1.00 73.56 103 ALA A N 1
ATOM 787 C CA . ALA A 1 103 ? 13.874 11.589 -0.945 1.00 73.56 103 ALA A CA 1
ATOM 788 C C . ALA A 1 103 ? 15.140 10.903 -0.390 1.00 73.56 103 ALA A C 1
ATOM 790 O O . ALA A 1 103 ? 16.233 11.048 -0.947 1.00 73.56 103 ALA A O 1
ATOM 791 N N . LEU A 1 104 ? 14.993 10.093 0.660 1.00 71.00 104 LEU A N 1
ATOM 792 C CA . LEU A 1 104 ? 16.093 9.355 1.274 1.00 71.00 104 LEU A CA 1
ATOM 793 C C . LEU A 1 104 ? 16.630 8.248 0.352 1.00 71.00 104 LEU A C 1
ATOM 795 O O . LEU A 1 104 ? 17.848 8.107 0.206 1.00 71.00 104 LEU A O 1
ATOM 799 N N . LEU A 1 105 ? 15.746 7.499 -0.310 1.00 77.19 105 LEU A N 1
ATOM 800 C CA . LEU A 1 105 ? 16.123 6.492 -1.302 1.00 77.19 105 LEU A CA 1
ATOM 801 C C . LEU A 1 105 ? 16.744 7.134 -2.540 1.00 77.19 105 LEU A C 1
ATOM 803 O O . LEU A 1 105 ? 17.745 6.619 -3.019 1.00 77.19 105 LEU A O 1
ATOM 807 N N . ARG A 1 106 ? 16.255 8.296 -2.992 1.00 80.06 106 ARG A N 1
ATOM 808 C CA . ARG A 1 106 ? 16.873 9.067 -4.083 1.00 80.06 106 ARG A CA 1
ATOM 809 C C . ARG A 1 106 ? 18.328 9.406 -3.773 1.00 80.06 106 ARG A C 1
ATOM 811 O O . ARG A 1 106 ? 19.188 9.242 -4.631 1.00 80.06 106 ARG A O 1
ATOM 818 N N . ARG A 1 107 ? 18.631 9.836 -2.542 1.00 79.19 107 ARG A N 1
ATOM 819 C CA . ARG A 1 107 ? 20.015 10.106 -2.116 1.00 79.19 107 ARG A CA 1
ATOM 820 C C . ARG A 1 107 ? 20.871 8.837 -2.123 1.00 79.19 107 ARG A C 1
ATOM 822 O O . ARG A 1 107 ? 22.007 8.880 -2.580 1.00 79.19 107 ARG A O 1
ATOM 829 N N . ARG A 1 108 ? 20.338 7.715 -1.628 1.00 77.69 108 ARG A N 1
ATOM 830 C CA . ARG A 1 108 ? 21.060 6.429 -1.559 1.00 77.69 108 ARG A CA 1
ATOM 831 C C . ARG A 1 108 ? 21.245 5.768 -2.928 1.00 77.69 108 ARG A C 1
ATOM 833 O O . ARG A 1 108 ? 22.268 5.133 -3.157 1.00 77.69 108 ARG A O 1
ATOM 840 N N . ALA A 1 109 ? 20.290 5.949 -3.836 1.00 78.25 109 ALA A N 1
ATOM 841 C CA . ALA A 1 109 ? 20.305 5.385 -5.182 1.00 78.25 109 ALA A CA 1
ATOM 842 C C . ALA A 1 109 ? 21.333 6.051 -6.112 1.00 78.25 109 ALA A C 1
ATOM 844 O O . ALA A 1 109 ? 21.673 5.476 -7.136 1.00 78.25 109 ALA A O 1
ATOM 845 N N . ARG A 1 110 ? 21.888 7.214 -5.738 1.00 78.62 110 ARG A N 1
ATOM 846 C CA . ARG A 1 110 ? 23.037 7.834 -6.426 1.00 78.62 110 ARG A CA 1
ATOM 847 C C . ARG A 1 110 ? 24.386 7.170 -6.098 1.00 78.62 110 ARG A C 1
ATOM 849 O O . ARG A 1 110 ? 25.416 7.639 -6.568 1.00 78.62 110 ARG A O 1
ATOM 856 N N . GLY A 1 111 ? 24.395 6.147 -5.238 1.00 80.25 111 GLY A N 1
ATOM 857 C CA . GLY A 1 111 ? 25.584 5.367 -4.895 1.00 80.25 111 GLY A CA 1
ATOM 858 C C . GLY A 1 111 ? 25.949 4.335 -5.969 1.00 80.25 111 GLY A C 1
ATOM 859 O O . GLY A 1 111 ? 25.774 4.563 -7.160 1.00 80.25 111 GLY A O 1
ATOM 860 N N . THR A 1 112 ? 26.461 3.174 -5.554 1.00 86.31 112 THR A N 1
ATOM 861 C CA . THR A 1 112 ? 26.775 2.086 -6.494 1.00 86.31 112 THR A CA 1
ATOM 862 C C . THR A 1 112 ? 25.499 1.460 -7.080 1.00 86.31 112 THR A C 1
ATOM 864 O O . THR A 1 112 ? 24.476 1.428 -6.389 1.00 86.31 112 THR A O 1
ATOM 867 N N . PRO A 1 113 ? 25.542 0.889 -8.300 1.00 85.00 113 PRO A N 1
ATOM 868 C CA . PRO A 1 113 ? 24.397 0.191 -8.896 1.00 85.00 113 PRO A CA 1
ATOM 869 C C . PRO A 1 113 ? 23.806 -0.900 -7.992 1.00 85.00 113 PRO A C 1
ATOM 871 O O . PRO A 1 113 ? 22.595 -0.944 -7.783 1.00 85.00 113 PRO A O 1
ATOM 874 N N . ALA A 1 114 ? 24.654 -1.705 -7.347 1.00 86.12 114 ALA A N 1
ATOM 875 C CA . ALA A 1 114 ? 24.223 -2.704 -6.372 1.00 86.12 114 ALA A CA 1
ATOM 876 C C . ALA A 1 114 ? 23.487 -2.091 -5.163 1.00 86.12 114 ALA A C 1
ATOM 878 O O . ALA A 1 114 ? 22.477 -2.632 -4.702 1.00 86.12 114 ALA A O 1
ATOM 879 N N . ALA A 1 115 ? 23.960 -0.950 -4.645 1.00 86.38 115 ALA A N 1
ATOM 880 C CA . ALA A 1 115 ? 23.302 -0.247 -3.543 1.00 86.38 115 ALA A CA 1
ATOM 881 C C . ALA A 1 115 ? 21.969 0.375 -3.983 1.00 86.38 115 ALA A C 1
ATOM 883 O O . ALA A 1 115 ? 20.985 0.292 -3.244 1.00 86.38 115 ALA A O 1
ATOM 884 N N . ALA A 1 116 ? 21.917 0.944 -5.190 1.00 87.44 116 ALA A N 1
ATOM 885 C CA . ALA A 1 116 ? 20.697 1.463 -5.793 1.00 87.44 116 ALA A CA 1
ATOM 886 C C . ALA A 1 116 ? 19.653 0.353 -5.968 1.00 87.44 116 ALA A C 1
ATOM 888 O O . ALA A 1 116 ? 18.529 0.495 -5.486 1.00 87.44 116 ALA A O 1
ATOM 889 N N . LEU A 1 117 ? 20.040 -0.794 -6.537 1.00 89.69 117 LEU A N 1
ATOM 890 C CA . LEU A 1 117 ? 19.151 -1.943 -6.695 1.00 89.69 117 LEU A CA 1
ATOM 891 C C . LEU A 1 117 ? 18.676 -2.486 -5.343 1.00 89.69 117 LEU A C 1
ATOM 893 O O . LEU A 1 117 ? 17.505 -2.809 -5.191 1.00 89.69 117 LEU A O 1
ATOM 897 N N . ALA A 1 118 ? 19.542 -2.551 -4.328 1.00 88.88 118 ALA A N 1
ATOM 898 C CA . ALA A 1 118 ? 19.139 -2.977 -2.988 1.00 88.88 118 ALA A CA 1
ATOM 899 C C . ALA A 1 118 ? 18.148 -2.011 -2.313 1.00 88.88 118 ALA A C 1
ATOM 901 O O . ALA A 1 118 ? 17.318 -2.451 -1.519 1.00 88.88 118 ALA A O 1
ATOM 902 N N . CYS A 1 119 ? 18.233 -0.714 -2.619 1.00 86.56 119 CYS A N 1
ATOM 903 C CA . CYS A 1 119 ? 17.313 0.307 -2.118 1.00 86.56 119 CYS A CA 1
ATOM 904 C C . CYS A 1 119 ? 15.956 0.266 -2.836 1.00 86.56 119 CYS A C 1
ATOM 906 O O . CYS A 1 119 ? 14.920 0.369 -2.183 1.00 86.56 119 CYS A O 1
ATOM 908 N N . LEU A 1 120 ? 15.971 0.118 -4.162 1.00 88.94 120 LEU A N 1
ATOM 909 C CA . LEU A 1 120 ? 14.784 0.149 -5.024 1.00 88.94 120 LEU A CA 1
ATOM 910 C C . LEU A 1 120 ? 14.099 -1.221 -5.145 1.00 88.94 120 LEU A C 1
ATOM 912 O O . LEU A 1 120 ? 12.935 -1.302 -5.516 1.00 88.94 120 LEU A O 1
ATOM 916 N N . LEU A 1 121 ? 14.794 -2.305 -4.804 1.00 90.50 121 LEU A N 1
ATOM 917 C CA . LEU A 1 121 ? 14.257 -3.659 -4.744 1.00 90.50 121 LEU A CA 1
ATOM 918 C C . LEU A 1 121 ? 14.677 -4.322 -3.422 1.00 90.50 121 LEU A C 1
ATOM 920 O O . LEU A 1 121 ? 15.575 -5.168 -3.393 1.00 90.50 121 LEU A O 1
ATOM 924 N N . PRO A 1 122 ? 14.060 -3.938 -2.290 1.00 86.62 122 PRO A N 1
ATOM 925 C CA . PRO A 1 122 ? 14.495 -4.392 -0.970 1.00 86.62 122 PRO A CA 1
ATOM 926 C C . PRO A 1 122 ? 14.358 -5.908 -0.775 1.00 86.62 122 PRO A C 1
ATOM 928 O O . PRO A 1 122 ? 15.133 -6.488 -0.008 1.00 86.62 122 PRO A O 1
ATOM 931 N N . ASP A 1 123 ? 13.438 -6.555 -1.502 1.00 88.62 123 ASP A N 1
ATOM 932 C CA . ASP A 1 123 ? 13.226 -8.003 -1.479 1.00 88.62 123 ASP A CA 1
ATOM 933 C C . ASP A 1 123 ? 14.513 -8.762 -1.851 1.00 88.62 123 ASP A C 1
ATOM 935 O O . ASP A 1 123 ? 14.953 -8.813 -3.004 1.00 88.62 123 ASP A O 1
ATOM 939 N N . ARG A 1 124 ? 15.134 -9.357 -0.826 1.00 90.62 124 ARG A N 1
ATOM 940 C CA . ARG A 1 124 ? 16.379 -10.121 -0.953 1.00 90.62 124 ARG A CA 1
ATOM 941 C C . ARG A 1 124 ? 16.177 -11.413 -1.735 1.00 90.62 124 ARG A C 1
ATOM 943 O O . ARG A 1 124 ? 17.081 -11.799 -2.470 1.00 90.62 124 ARG A O 1
ATOM 950 N N . ALA A 1 125 ? 15.028 -12.071 -1.584 1.00 90.81 125 ALA A N 1
ATOM 951 C CA . ALA A 1 125 ? 14.745 -13.317 -2.283 1.00 90.81 125 ALA A CA 1
ATOM 952 C C . ALA A 1 125 ? 14.610 -13.048 -3.782 1.00 90.81 125 ALA A C 1
ATOM 954 O O . ALA A 1 125 ? 15.239 -13.727 -4.591 1.00 90.81 125 ALA A O 1
ATOM 955 N N . LEU A 1 126 ? 13.879 -11.997 -4.151 1.00 90.69 126 LEU A N 1
ATOM 956 C CA . LEU A 1 126 ? 13.708 -11.596 -5.541 1.00 90.69 126 LEU A CA 1
ATOM 957 C C . LEU A 1 126 ? 15.027 -11.148 -6.189 1.00 90.69 126 LEU A C 1
ATOM 959 O O . LEU A 1 126 ? 15.338 -11.580 -7.298 1.00 90.69 126 LEU A O 1
ATOM 963 N N . ARG A 1 127 ? 15.851 -10.364 -5.480 1.00 92.75 127 ARG A N 1
ATOM 964 C CA . ARG A 1 127 ? 17.208 -10.026 -5.948 1.00 92.75 127 ARG A CA 1
ATOM 965 C C . ARG A 1 127 ? 18.101 -11.255 -6.111 1.00 92.75 127 ARG A C 1
ATOM 967 O O . ARG A 1 127 ? 18.874 -11.314 -7.061 1.00 92.75 127 ARG A O 1
ATOM 974 N N . ALA A 1 128 ? 17.980 -12.253 -5.237 1.00 91.81 128 ALA A N 1
ATOM 975 C CA . ALA A 1 128 ? 18.725 -13.500 -5.378 1.00 91.81 128 ALA A CA 1
ATOM 976 C C . ALA A 1 128 ? 18.270 -14.307 -6.609 1.00 91.81 128 ALA A C 1
ATOM 978 O O . ALA A 1 128 ? 19.113 -14.860 -7.309 1.00 91.81 128 ALA A O 1
ATOM 979 N N . ARG A 1 129 ? 16.963 -14.330 -6.917 1.00 92.81 129 ARG A N 1
ATOM 980 C CA . ARG A 1 129 ? 16.428 -14.940 -8.151 1.00 92.81 129 ARG A CA 1
ATOM 981 C C . ARG A 1 129 ? 16.940 -14.234 -9.412 1.00 92.81 129 ARG A C 1
ATOM 983 O O . ARG A 1 129 ? 17.324 -14.910 -10.362 1.00 92.81 129 ARG A O 1
ATOM 990 N N . LEU A 1 130 ? 16.992 -12.895 -9.400 1.00 91.25 130 LEU A N 1
ATOM 991 C CA . LEU A 1 130 ? 17.599 -12.091 -10.471 1.00 91.25 130 LEU A CA 1
ATOM 992 C C . LEU A 1 130 ? 19.076 -12.461 -10.674 1.00 91.25 130 LEU A C 1
ATOM 994 O O . LEU A 1 130 ? 19.472 -12.794 -11.785 1.00 91.25 130 LEU A O 1
ATOM 998 N N . GLY A 1 131 ? 19.868 -12.470 -9.596 1.00 89.00 131 GLY A N 1
ATOM 999 C CA . GLY A 1 131 ? 21.301 -12.781 -9.655 1.00 89.00 131 GLY A CA 1
ATOM 1000 C C . GLY A 1 131 ? 21.619 -14.213 -10.099 1.00 89.00 131 GLY A C 1
ATOM 1001 O O . GLY A 1 131 ? 22.666 -14.446 -10.694 1.00 89.00 131 GLY A O 1
ATOM 1002 N N . ARG A 1 132 ? 20.713 -15.172 -9.859 1.00 91.06 132 ARG A N 1
ATOM 1003 C CA . ARG A 1 132 ? 20.824 -16.554 -10.363 1.00 91.06 132 ARG A CA 1
ATOM 1004 C C . ARG A 1 132 ? 20.316 -16.738 -11.799 1.00 91.06 132 ARG A C 1
ATOM 1006 O O . ARG A 1 132 ? 20.407 -17.843 -12.320 1.00 91.06 132 ARG A O 1
ATOM 1013 N N . GLY A 1 133 ? 19.772 -15.696 -12.435 1.00 89.88 133 GLY A N 1
ATOM 1014 C CA . GLY A 1 133 ? 19.234 -15.777 -13.797 1.00 89.88 133 GLY A CA 1
ATOM 1015 C C . GLY A 1 133 ? 17.940 -16.593 -13.920 1.00 89.88 133 GLY A C 1
ATOM 1016 O O . GLY A 1 133 ? 17.626 -17.092 -14.998 1.00 89.88 133 GLY A O 1
ATOM 1017 N N . GLU A 1 134 ? 17.183 -16.757 -12.831 1.00 93.62 134 GLU A N 1
ATOM 1018 C CA . GLU A 1 134 ? 15.909 -17.499 -12.854 1.00 93.62 134 GLU A CA 1
ATOM 1019 C C . GLU A 1 134 ? 14.797 -16.724 -13.573 1.00 93.62 134 GLU A C 1
ATOM 1021 O O . GLU A 1 134 ? 13.874 -17.306 -14.153 1.00 93.62 134 GLU A O 1
ATOM 1026 N N . LEU A 1 135 ? 14.882 -15.396 -13.528 1.00 94.75 135 LEU A N 1
ATOM 1027 C CA . LEU A 1 135 ? 13.956 -14.497 -14.198 1.00 94.75 135 LEU A CA 1
ATOM 1028 C C . LEU A 1 135 ? 14.442 -14.262 -15.624 1.00 94.75 135 LEU A C 1
ATOM 1030 O O . LEU A 1 135 ? 15.583 -13.875 -15.844 1.00 94.75 135 LEU A O 1
ATOM 1034 N N . ALA A 1 136 ? 13.565 -14.486 -16.598 1.00 94.62 136 ALA A N 1
ATOM 1035 C CA . ALA A 1 136 ? 13.869 -14.207 -17.994 1.00 94.62 136 ALA A CA 1
ATOM 1036 C C . ALA A 1 136 ? 13.906 -12.697 -18.256 1.00 94.62 136 ALA A C 1
ATOM 1038 O O . ALA A 1 136 ? 14.671 -12.235 -19.102 1.00 94.62 136 ALA A O 1
ATOM 1039 N N . ARG A 1 137 ? 13.057 -11.929 -17.555 1.00 94.62 137 ARG A N 1
ATOM 1040 C CA . ARG A 1 137 ? 12.882 -10.494 -17.801 1.00 94.62 137 ARG A CA 1
ATOM 1041 C C . ARG A 1 137 ? 12.667 -9.700 -16.520 1.00 94.62 137 ARG A C 1
ATOM 1043 O O . ARG A 1 137 ? 11.978 -10.156 -15.607 1.00 94.62 137 ARG A O 1
ATOM 1050 N N . ALA A 1 138 ? 13.189 -8.479 -16.512 1.00 95.56 138 ALA A N 1
ATOM 1051 C CA . ALA A 1 138 ? 12.838 -7.426 -15.570 1.00 95.56 138 ALA A CA 1
ATOM 1052 C C . ALA A 1 138 ? 12.289 -6.229 -16.359 1.00 95.56 138 ALA A C 1
ATOM 1054 O O . ALA A 1 138 ? 13.000 -5.645 -17.172 1.00 95.56 138 ALA A O 1
ATOM 1055 N N . VAL A 1 139 ? 11.022 -5.886 -16.143 1.00 95.88 139 VAL A N 1
ATOM 1056 C CA . VAL A 1 139 ? 10.300 -4.823 -16.847 1.00 95.88 139 VAL A CA 1
ATOM 1057 C C . VAL A 1 139 ? 10.059 -3.668 -15.883 1.00 95.88 139 VAL A C 1
ATOM 1059 O O . VAL A 1 139 ? 9.470 -3.866 -14.823 1.00 95.88 139 VAL A O 1
ATOM 1062 N N . VAL A 1 140 ? 10.493 -2.465 -16.249 1.00 95.75 140 VAL A N 1
ATOM 1063 C CA . VAL A 1 140 ? 10.274 -1.234 -15.479 1.00 95.75 140 VAL A CA 1
ATOM 1064 C C . VAL A 1 140 ? 9.154 -0.426 -16.121 1.00 95.75 140 VAL A C 1
ATOM 1066 O O . VAL A 1 140 ? 9.192 -0.158 -17.317 1.00 95.75 140 VAL A O 1
ATOM 1069 N N . LEU A 1 141 ? 8.160 -0.038 -15.329 1.00 94.06 141 LEU A N 1
ATOM 1070 C CA . LEU A 1 141 ? 7.014 0.763 -15.743 1.00 94.06 141 LEU A CA 1
ATOM 1071 C C . LEU A 1 141 ? 7.110 2.149 -15.112 1.00 94.06 141 LEU A C 1
ATOM 1073 O O . LEU A 1 141 ? 7.201 2.264 -13.891 1.00 94.06 141 LEU A O 1
ATOM 1077 N N . ASP A 1 142 ? 6.999 3.188 -15.937 1.00 91.62 142 ASP A N 1
ATOM 1078 C CA . ASP A 1 142 ? 6.802 4.567 -15.495 1.00 91.62 142 ASP A CA 1
ATOM 1079 C C . ASP A 1 142 ? 5.644 5.218 -16.261 1.00 91.62 142 ASP A C 1
ATOM 1081 O O . ASP A 1 142 ? 5.507 5.039 -17.467 1.00 91.62 142 ASP A O 1
ATOM 1085 N N . GLU A 1 143 ? 4.780 5.953 -15.562 1.00 89.12 143 GLU A N 1
ATOM 1086 C CA . GLU A 1 143 ? 3.631 6.633 -16.187 1.00 89.12 143 GLU A CA 1
ATOM 1087 C C . GLU A 1 143 ? 4.013 7.992 -16.782 1.00 89.12 143 GLU A C 1
ATOM 1089 O O . GLU A 1 143 ? 3.338 8.477 -17.688 1.00 89.12 143 GLU A O 1
ATOM 1094 N N . SER A 1 144 ? 5.069 8.626 -16.260 1.00 84.81 144 SER A N 1
ATOM 1095 C CA . SER A 1 144 ? 5.490 9.963 -16.688 1.00 84.81 144 SER A CA 1
ATOM 1096 C C . SER A 1 144 ? 6.359 9.978 -17.943 1.00 84.81 144 SER A C 1
ATOM 1098 O O . SER A 1 144 ? 6.520 11.045 -18.530 1.00 84.81 144 SER A O 1
ATOM 1100 N N . SER A 1 145 ? 6.872 8.827 -18.376 1.00 88.12 145 SER A N 1
ATOM 1101 C CA . SER A 1 145 ? 7.733 8.708 -19.554 1.00 88.12 145 SER A CA 1
ATOM 1102 C C . SER A 1 145 ? 7.165 7.699 -20.549 1.00 88.12 145 SER A C 1
ATOM 1104 O O . SER A 1 145 ? 6.797 6.585 -20.174 1.00 88.12 145 SER A O 1
ATOM 1106 N N . ALA A 1 146 ? 7.095 8.066 -21.833 1.00 86.50 146 ALA A N 1
ATOM 1107 C CA . ALA A 1 146 ? 6.621 7.148 -22.870 1.00 86.50 146 ALA A CA 1
ATOM 1108 C C . ALA A 1 146 ? 7.727 6.237 -23.418 1.00 86.50 146 ALA A C 1
ATOM 1110 O O . ALA A 1 146 ? 7.436 5.151 -23.914 1.00 86.50 146 ALA A O 1
ATOM 1111 N N . SER A 1 147 ? 8.986 6.642 -23.292 1.00 89.25 147 SER A N 1
ATOM 1112 C CA . SER A 1 147 ? 10.151 5.916 -23.797 1.00 89.25 147 SER A CA 1
ATOM 1113 C C . SER A 1 147 ? 11.334 6.041 -22.838 1.00 89.25 147 SER A C 1
ATOM 1115 O O . SER A 1 147 ? 11.343 6.899 -21.951 1.00 89.25 147 SER A O 1
ATOM 1117 N N . VAL A 1 148 ? 12.363 5.213 -23.034 1.00 89.44 148 VAL A N 1
ATOM 1118 C CA . VAL A 1 148 ? 13.618 5.282 -22.266 1.00 89.44 148 VAL A CA 1
ATOM 1119 C C . VAL A 1 148 ? 14.302 6.641 -22.445 1.00 89.44 148 VAL A C 1
ATOM 1121 O O . VAL A 1 148 ? 14.894 7.165 -21.502 1.00 89.44 148 VAL A O 1
ATOM 1124 N N . ALA A 1 149 ? 14.187 7.238 -23.635 1.00 87.38 149 ALA A N 1
ATOM 1125 C CA . ALA A 1 149 ? 14.781 8.533 -23.967 1.00 87.38 149 ALA A CA 1
ATOM 1126 C C . ALA A 1 149 ? 14.148 9.712 -23.204 1.00 87.38 149 ALA A C 1
ATOM 1128 O O . ALA A 1 149 ? 14.786 10.746 -23.025 1.00 87.38 149 ALA A O 1
ATOM 1129 N N . GLU A 1 150 ? 12.907 9.558 -22.740 1.00 87.81 150 GLU A N 1
ATOM 1130 C CA . GLU A 1 150 ? 12.156 10.582 -22.004 1.00 87.81 150 GLU A CA 1
ATOM 1131 C C . GLU A 1 150 ? 12.298 10.454 -20.481 1.00 87.81 150 GLU A C 1
ATOM 1133 O O . GLU A 1 150 ? 11.689 11.221 -19.730 1.00 87.81 150 GLU A O 1
ATOM 1138 N N . LEU A 1 151 ? 13.062 9.472 -19.999 1.00 88.50 151 LEU A N 1
ATOM 1139 C CA . LEU A 1 151 ? 13.218 9.248 -18.570 1.00 88.50 151 LEU A CA 1
ATOM 1140 C C . LEU A 1 151 ? 14.036 10.371 -17.917 1.00 88.50 151 LEU A C 1
ATOM 1142 O O . LEU A 1 151 ? 15.169 10.629 -18.335 1.00 88.50 151 LEU A O 1
ATOM 1146 N N . PRO A 1 152 ? 13.533 10.994 -16.834 1.00 88.50 152 PRO A N 1
ATOM 1147 C CA . PRO A 1 152 ? 14.321 11.962 -16.090 1.00 88.50 152 PRO A CA 1
ATOM 1148 C C . PRO A 1 152 ? 15.532 11.255 -15.453 1.00 88.50 152 PRO A C 1
ATOM 1150 O O . PRO A 1 152 ? 15.345 10.230 -14.794 1.00 88.50 152 PRO A O 1
ATOM 1153 N N . PRO A 1 153 ? 16.761 11.796 -15.577 1.00 85.31 153 PRO A N 1
ATOM 1154 C CA . PRO A 1 153 ? 17.990 11.113 -15.148 1.00 85.31 153 PRO A CA 1
ATOM 1155 C C . PRO A 1 153 ? 18.032 10.819 -13.640 1.00 85.31 153 PRO A C 1
ATOM 1157 O O . PRO A 1 153 ? 18.606 9.831 -13.196 1.00 85.31 153 PRO A O 1
ATOM 1160 N N . ASP A 1 154 ? 17.357 11.647 -12.842 1.00 83.50 154 ASP A N 1
ATOM 1161 C CA . ASP A 1 154 ? 17.228 11.474 -11.391 1.00 83.50 154 ASP A CA 1
ATOM 1162 C C . ASP A 1 154 ? 15.919 10.776 -10.975 1.00 83.50 154 ASP A C 1
ATOM 1164 O O . ASP A 1 154 ? 15.556 10.756 -9.793 1.00 83.50 154 ASP A O 1
ATOM 1168 N N . GLY A 1 155 ? 15.170 10.253 -11.946 1.00 88.00 155 GLY A N 1
ATOM 1169 C CA . GLY A 1 155 ? 13.910 9.558 -11.734 1.00 88.00 155 GLY A CA 1
ATOM 1170 C C . GLY A 1 155 ? 14.090 8.129 -11.214 1.00 88.00 155 GLY A C 1
ATOM 1171 O O . GLY A 1 155 ? 15.122 7.500 -11.464 1.00 88.00 155 GLY A O 1
ATOM 1172 N N . PRO A 1 156 ? 13.068 7.572 -10.535 1.00 90.62 156 PRO A N 1
ATOM 1173 C CA . PRO A 1 156 ? 13.110 6.201 -10.028 1.00 90.62 156 PRO A CA 1
ATOM 1174 C C . PRO A 1 156 ? 13.344 5.185 -11.146 1.00 90.62 156 PRO A C 1
ATOM 1176 O O . PRO A 1 156 ? 14.197 4.314 -11.006 1.00 90.62 156 PRO A O 1
ATOM 1179 N N . ALA A 1 157 ? 12.623 5.318 -12.262 1.00 92.19 157 ALA A N 1
ATOM 1180 C CA . ALA A 1 157 ? 12.716 4.392 -13.382 1.00 92.19 157 ALA A CA 1
ATOM 1181 C C . ALA A 1 157 ? 14.082 4.444 -14.080 1.00 92.19 157 ALA A C 1
ATOM 1183 O O . ALA A 1 157 ? 14.636 3.391 -14.381 1.00 92.19 157 ALA A O 1
ATOM 1184 N N . HIS A 1 158 ? 14.669 5.635 -14.257 1.00 91.69 158 HIS A N 1
ATOM 1185 C CA . HIS A 1 158 ? 16.012 5.781 -14.827 1.00 91.69 158 HIS A CA 1
ATOM 1186 C C . HIS A 1 158 ? 17.070 5.093 -13.957 1.00 91.69 158 HIS A C 1
ATOM 1188 O O . HIS A 1 158 ? 17.813 4.238 -14.437 1.00 91.69 158 HIS A O 1
ATOM 1194 N N . LEU A 1 159 ? 17.105 5.419 -12.660 1.00 91.19 159 LEU A N 1
ATOM 1195 C CA . LEU A 1 159 ? 18.078 4.838 -11.733 1.00 91.19 159 LEU A CA 1
ATOM 1196 C C . LEU A 1 159 ? 17.887 3.327 -11.573 1.00 91.19 159 LEU A C 1
ATOM 1198 O O . LEU A 1 159 ? 18.868 2.591 -11.486 1.00 91.19 159 LEU A O 1
ATOM 1202 N N . LEU A 1 160 ? 16.637 2.855 -11.551 1.00 93.06 160 LEU A N 1
ATOM 1203 C CA . LEU A 1 160 ? 16.328 1.432 -11.475 1.00 93.06 160 LEU A CA 1
ATOM 1204 C C . LEU A 1 160 ? 16.781 0.684 -12.731 1.00 93.06 160 LEU A C 1
ATOM 1206 O O . LEU A 1 160 ? 17.403 -0.368 -12.605 1.00 93.06 160 LEU A O 1
ATOM 1210 N N . LEU A 1 161 ? 16.503 1.219 -13.924 1.00 93.25 161 LEU A N 1
ATOM 1211 C CA . LEU A 1 161 ? 16.958 0.631 -15.184 1.00 93.25 161 LEU A CA 1
ATOM 1212 C C . LEU A 1 161 ? 18.483 0.576 -15.247 1.00 93.25 161 LEU A C 1
ATOM 1214 O O . LEU A 1 161 ? 19.029 -0.491 -15.516 1.00 93.25 161 LEU A O 1
ATOM 1218 N N . ALA A 1 162 ? 19.164 1.676 -14.920 1.00 91.62 162 ALA A N 1
ATOM 1219 C CA . ALA A 1 162 ? 20.623 1.724 -14.903 1.00 91.62 162 ALA A CA 1
ATOM 1220 C C . ALA A 1 162 ? 21.213 0.691 -13.925 1.00 91.62 162 ALA A C 1
ATOM 1222 O O . ALA A 1 162 ? 22.166 -0.018 -14.255 1.00 91.62 162 ALA A O 1
ATOM 1223 N N . ALA A 1 163 ? 20.616 0.558 -12.735 1.00 92.06 163 ALA A N 1
ATOM 1224 C CA . ALA A 1 163 ? 21.039 -0.422 -11.743 1.00 92.06 163 ALA A CA 1
ATOM 1225 C C . ALA A 1 163 ? 20.809 -1.868 -12.215 1.00 92.06 163 ALA A C 1
ATOM 1227 O O . ALA A 1 163 ? 21.712 -2.696 -12.119 1.00 92.06 163 ALA A O 1
ATOM 1228 N N . LEU A 1 164 ? 19.632 -2.175 -12.769 1.00 92.81 164 LEU A N 1
ATOM 1229 C CA . LEU A 1 164 ? 19.312 -3.504 -13.298 1.00 92.81 164 LEU A CA 1
ATOM 1230 C C . LEU A 1 164 ? 20.218 -3.885 -14.469 1.00 92.81 164 LEU A C 1
ATOM 1232 O O . LEU A 1 164 ? 20.731 -4.997 -14.495 1.00 92.81 164 LEU A O 1
ATOM 1236 N N . GLN A 1 165 ? 20.451 -2.976 -15.416 1.00 91.75 165 GLN A N 1
ATOM 1237 C CA . GLN A 1 165 ? 21.334 -3.230 -16.555 1.00 91.75 165 GLN A CA 1
ATOM 1238 C C . GLN A 1 165 ? 22.765 -3.514 -16.123 1.00 91.75 165 GLN A C 1
ATOM 1240 O O . GLN A 1 165 ? 23.400 -4.409 -16.674 1.00 91.75 165 GLN A O 1
ATOM 1245 N N . HIS A 1 166 ? 23.273 -2.770 -15.139 1.00 90.56 166 HIS A N 1
ATOM 1246 C CA . HIS A 1 166 ? 24.610 -2.997 -14.609 1.00 90.56 166 HIS A CA 1
ATOM 1247 C C . HIS A 1 166 ? 24.725 -4.379 -13.961 1.00 90.56 166 HIS A C 1
ATOM 1249 O O . HIS A 1 166 ? 25.606 -5.159 -14.318 1.00 90.56 166 HIS A O 1
ATOM 1255 N N . GLU A 1 167 ? 23.815 -4.697 -13.038 1.00 88.69 167 GLU A N 1
ATOM 1256 C CA . GLU A 1 167 ? 23.867 -5.946 -12.275 1.00 88.69 167 GLU A CA 1
ATOM 1257 C C . GLU A 1 167 ? 23.580 -7.174 -13.153 1.00 88.69 167 GLU A C 1
ATOM 1259 O O . GLU A 1 167 ? 24.154 -8.237 -12.931 1.00 88.69 167 GLU A O 1
ATOM 1264 N N . MET A 1 168 ? 22.722 -7.041 -14.170 1.00 88.94 168 MET A N 1
ATOM 1265 C CA . MET A 1 168 ? 22.308 -8.146 -15.044 1.00 88.94 168 MET A CA 1
ATOM 1266 C C . MET A 1 168 ? 23.120 -8.245 -16.345 1.00 88.94 168 MET A C 1
ATOM 1268 O O . MET A 1 168 ? 22.839 -9.124 -17.153 1.00 88.94 168 MET A O 1
ATOM 1272 N N . ARG A 1 169 ? 24.145 -7.403 -16.559 1.00 85.38 169 ARG A N 1
ATOM 1273 C CA . ARG A 1 169 ? 24.904 -7.326 -17.827 1.00 85.38 169 ARG A CA 1
ATOM 1274 C C . ARG A 1 169 ? 25.494 -8.661 -18.294 1.00 85.38 169 ARG A C 1
ATOM 1276 O O . ARG A 1 169 ? 25.628 -8.882 -19.493 1.00 85.38 169 ARG A O 1
ATOM 1283 N N . ALA A 1 170 ? 25.884 -9.520 -17.355 1.00 81.12 170 ALA A N 1
ATOM 1284 C CA . ALA A 1 170 ? 26.473 -10.833 -17.627 1.00 81.12 170 ALA A CA 1
ATOM 1285 C C . ALA A 1 170 ? 25.465 -11.995 -17.510 1.00 81.12 170 ALA A C 1
ATOM 1287 O O . ALA A 1 170 ? 25.847 -13.153 -17.665 1.00 81.12 170 ALA A O 1
ATOM 1288 N N . GLY A 1 171 ? 24.201 -11.702 -17.188 1.00 84.81 171 GLY A N 1
ATOM 1289 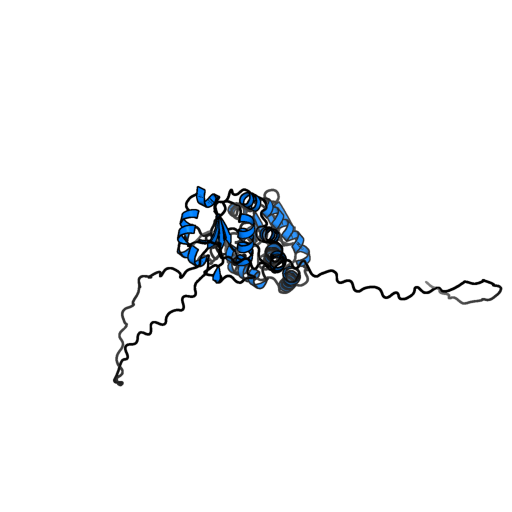C CA . GLY A 1 171 ? 23.156 -12.695 -16.951 1.00 84.81 171 GLY A CA 1
ATOM 1290 C C . GLY A 1 171 ? 22.218 -12.897 -18.148 1.00 84.81 171 GLY A C 1
ATOM 1291 O O . GLY A 1 171 ? 22.227 -12.110 -19.091 1.00 84.81 171 GLY A O 1
ATOM 1292 N N . PRO A 1 172 ? 21.361 -13.934 -18.105 1.00 90.75 172 PRO A N 1
ATOM 1293 C CA . PRO A 1 172 ? 20.360 -14.198 -19.144 1.00 90.75 172 PRO A CA 1
ATOM 1294 C C . PRO A 1 172 ? 19.124 -13.283 -19.047 1.00 90.75 172 PRO A C 1
ATOM 1296 O O . PRO A 1 172 ? 18.256 -13.319 -19.919 1.00 90.75 172 PRO A O 1
ATOM 1299 N N . THR A 1 173 ? 19.008 -12.496 -17.974 1.00 93.31 173 THR A N 1
ATOM 1300 C CA . THR A 1 173 ? 17.852 -11.641 -17.695 1.00 93.31 173 THR A CA 1
ATOM 1301 C C . THR A 1 173 ? 17.834 -10.434 -18.628 1.00 93.31 173 THR A C 1
ATOM 1303 O O . THR A 1 173 ? 18.711 -9.574 -18.562 1.00 93.31 173 THR A O 1
ATOM 1306 N N . THR A 1 174 ? 16.792 -10.310 -19.447 1.00 93.44 174 THR A N 1
ATOM 1307 C CA . THR A 1 174 ? 16.592 -9.119 -20.283 1.00 93.44 174 THR A CA 1
ATOM 1308 C C . THR A 1 174 ? 15.970 -7.993 -19.457 1.00 93.44 174 THR A C 1
ATOM 1310 O O . THR A 1 174 ? 14.957 -8.197 -18.785 1.00 93.44 174 THR A O 1
ATOM 1313 N N . VAL A 1 175 ? 16.555 -6.796 -19.507 1.00 94.81 175 VAL A N 1
ATOM 1314 C CA . VAL A 1 175 ? 16.021 -5.603 -18.834 1.00 94.81 175 VAL A CA 1
ATOM 1315 C C . VAL A 1 175 ? 15.264 -4.754 -19.851 1.00 94.81 175 VAL A C 1
ATOM 1317 O O . VAL A 1 175 ? 15.840 -4.327 -20.854 1.00 94.81 175 VAL A O 1
ATOM 1320 N N . CYS A 1 176 ? 13.979 -4.511 -19.588 1.00 94.81 176 CYS A N 1
ATOM 1321 C CA . CYS A 1 176 ? 13.098 -3.758 -20.472 1.00 94.81 176 CYS A CA 1
ATOM 1322 C C . CYS A 1 176 ? 12.442 -2.568 -19.761 1.00 94.81 176 CYS A C 1
ATOM 1324 O O . CYS A 1 176 ? 12.133 -2.631 -18.571 1.00 94.81 176 CYS A O 1
ATOM 132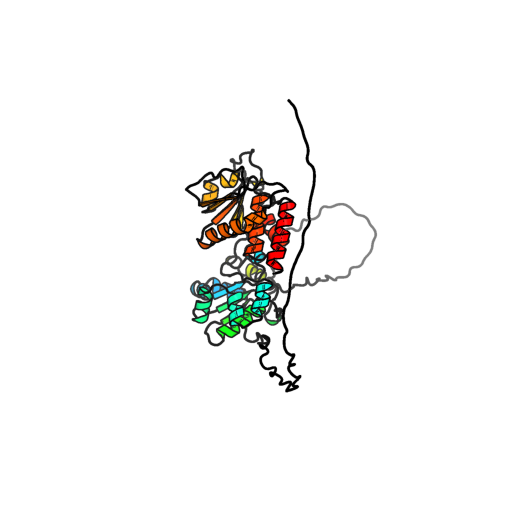6 N N . PHE A 1 177 ? 12.131 -1.522 -20.517 1.00 94.38 177 PHE A N 1
ATOM 1327 C CA . PHE A 1 177 ? 11.201 -0.467 -20.126 1.00 94.38 177 PHE A CA 1
ATOM 1328 C C . PHE A 1 177 ? 9.845 -0.699 -20.801 1.00 94.38 177 PHE A C 1
ATOM 1330 O O . PHE A 1 177 ? 9.794 -0.993 -21.996 1.00 94.38 177 PHE A O 1
ATOM 1337 N N . LEU A 1 178 ? 8.745 -0.595 -20.053 1.00 93.81 178 LEU A N 1
ATOM 1338 C CA . LEU A 1 178 ? 7.402 -0.676 -20.618 1.00 93.81 178 LEU A CA 1
ATOM 1339 C C . LEU A 1 178 ? 7.082 0.636 -21.325 1.00 93.81 178 LEU A C 1
ATOM 1341 O O . LEU A 1 178 ? 6.892 1.670 -20.685 1.00 93.81 178 LEU A O 1
ATOM 1345 N N . ARG A 1 179 ? 6.984 0.563 -22.646 1.00 88.62 179 ARG A N 1
ATOM 1346 C CA . ARG A 1 179 ? 6.732 1.720 -23.486 1.00 88.62 179 ARG A CA 1
ATOM 1347 C C . ARG A 1 179 ? 5.324 2.261 -23.252 1.00 88.62 179 ARG A C 1
ATOM 1349 O O . ARG A 1 179 ? 4.338 1.516 -23.231 1.00 88.62 179 ARG A O 1
ATOM 1356 N N . GLY A 1 180 ? 5.242 3.575 -23.089 1.00 76.75 180 GLY A N 1
ATOM 1357 C CA . GLY A 1 180 ? 3.996 4.316 -23.190 1.00 76.75 180 GLY A CA 1
ATOM 1358 C C . GLY A 1 180 ? 3.550 4.456 -24.635 1.00 76.75 180 GLY A C 1
ATOM 1359 O O . GLY A 1 180 ? 4.334 4.324 -25.570 1.00 76.75 180 GLY A O 1
ATOM 1360 N N . GLY A 1 181 ? 2.275 4.757 -24.831 1.00 65.75 181 GLY A N 1
ATOM 1361 C CA . GLY A 1 181 ? 1.739 4.945 -26.170 1.00 65.75 181 GLY A CA 1
ATOM 1362 C C . GLY A 1 181 ? 0.467 5.777 -26.159 1.00 65.75 181 GLY A C 1
ATOM 1363 O O . GLY A 1 181 ? -0.153 5.948 -25.104 1.00 65.75 181 GLY A O 1
ATOM 1364 N N . PRO A 1 182 ? 0.056 6.306 -27.323 1.00 54.47 182 PRO A N 1
ATOM 1365 C CA . PRO A 1 182 ? -1.262 6.903 -27.456 1.00 54.47 182 PRO A CA 1
ATOM 1366 C C . PRO A 1 182 ? -2.315 5.836 -27.126 1.00 54.47 182 PRO A C 1
ATOM 1368 O O . PRO A 1 182 ? -2.266 4.726 -27.661 1.00 54.47 182 PRO A O 1
ATOM 1371 N N . ALA A 1 183 ? -3.260 6.159 -26.238 1.00 46.38 183 ALA A N 1
ATOM 1372 C CA . ALA A 1 183 ? -4.394 5.281 -25.965 1.00 46.38 183 ALA A CA 1
ATOM 1373 C C . ALA A 1 183 ? -5.080 4.904 -27.297 1.00 46.38 183 ALA A C 1
ATOM 1375 O O . ALA A 1 183 ? -5.264 5.785 -28.149 1.00 46.38 183 ALA A O 1
ATOM 1376 N N . PRO A 1 184 ? -5.444 3.628 -27.528 1.00 43.50 184 PRO A N 1
ATOM 1377 C CA . PRO A 1 184 ? -6.118 3.235 -28.757 1.00 43.50 184 PRO A CA 1
ATOM 1378 C C . PRO A 1 184 ? -7.389 4.070 -28.937 1.00 43.50 184 PRO A C 1
ATOM 1380 O O . PRO A 1 184 ? -8.137 4.314 -27.988 1.00 43.50 184 PRO A O 1
ATOM 1383 N N . ARG A 1 185 ? -7.625 4.530 -30.171 1.00 42.62 185 ARG A N 1
ATOM 1384 C CA . ARG A 1 185 ? -8.839 5.261 -30.549 1.00 42.62 185 ARG A CA 1
ATOM 1385 C C . ARG A 1 185 ? -10.050 4.366 -30.299 1.00 42.62 185 ARG A C 1
ATOM 1387 O O . ARG A 1 185 ? -10.435 3.587 -31.166 1.00 42.62 185 ARG A O 1
ATOM 1394 N N . VAL A 1 186 ? -10.679 4.495 -29.134 1.00 40.81 186 VAL A N 1
ATOM 1395 C CA . VAL A 1 186 ? -12.029 3.977 -28.925 1.00 40.81 186 VAL A CA 1
ATOM 1396 C C . VAL A 1 186 ? -12.950 4.858 -29.763 1.00 40.81 186 VAL A C 1
ATOM 1398 O O . VAL A 1 186 ? -13.392 5.919 -29.325 1.00 40.81 186 VAL A O 1
ATOM 1401 N N . LEU A 1 187 ? -13.209 4.441 -31.004 1.00 35.25 187 LEU A N 1
ATOM 1402 C CA . LEU A 1 187 ? -14.360 4.911 -31.765 1.00 35.25 187 LEU A CA 1
ATOM 1403 C C . LEU A 1 187 ? -15.602 4.473 -30.983 1.00 35.25 187 LEU A C 1
ATOM 1405 O O . LEU A 1 187 ? -16.114 3.375 -31.180 1.00 35.25 187 LEU A O 1
ATOM 1409 N N . ARG A 1 188 ? -16.065 5.304 -30.045 1.00 32.16 188 ARG A N 1
ATOM 1410 C CA . ARG A 1 188 ? -17.411 5.134 -29.501 1.00 32.16 188 ARG A CA 1
ATOM 1411 C C . ARG A 1 188 ? -18.377 5.306 -30.677 1.00 32.16 188 ARG A C 1
ATOM 1413 O O . ARG A 1 188 ? -18.320 6.354 -31.326 1.00 32.16 188 ARG A O 1
ATOM 1420 N N . PRO A 1 189 ? -19.252 4.333 -30.980 1.00 34.69 189 PRO A N 1
ATOM 1421 C CA . PRO A 1 189 ? -20.351 4.599 -31.887 1.00 34.69 189 PRO A CA 1
ATOM 1422 C C . PRO A 1 189 ? -21.199 5.704 -31.252 1.00 34.69 189 PRO A C 1
ATOM 1424 O O . PRO A 1 189 ? -21.593 5.605 -30.090 1.00 34.69 189 PRO A O 1
ATOM 1427 N N . PHE A 1 190 ? -21.421 6.791 -31.991 1.00 32.88 190 PHE A N 1
ATOM 1428 C CA . PHE A 1 190 ? -22.348 7.849 -31.605 1.00 32.88 190 PHE A CA 1
ATOM 1429 C C . PHE A 1 190 ? -23.754 7.247 -31.481 1.00 32.88 190 PHE A C 1
ATOM 1431 O O . PHE A 1 190 ? -24.490 7.151 -32.459 1.00 32.88 190 PHE A O 1
ATOM 1438 N N . SER A 1 191 ? -24.140 6.827 -30.281 1.00 39.16 191 SER A N 1
ATOM 1439 C CA . SER A 1 191 ? -25.539 6.623 -29.924 1.00 39.16 191 SER A CA 1
ATOM 1440 C C . SER A 1 191 ? -26.071 7.913 -29.304 1.00 39.16 191 SER A C 1
ATOM 1442 O O . SER A 1 191 ? -25.528 8.379 -28.304 1.00 39.16 191 SER A O 1
ATOM 1444 N N . HIS A 1 192 ? -27.155 8.419 -29.896 1.00 32.78 192 HIS A N 1
ATOM 1445 C CA . HIS A 1 192 ? -27.967 9.587 -29.526 1.00 32.78 192 HIS A CA 1
ATOM 1446 C C . HIS A 1 192 ? -27.613 10.926 -30.183 1.00 32.78 192 HIS A C 1
ATOM 1448 O O . HIS A 1 192 ? -27.060 11.839 -29.580 1.00 32.78 192 HIS A O 1
ATOM 1454 N N . VAL A 1 193 ? -28.096 11.073 -31.418 1.00 37.62 193 VAL A N 1
ATOM 1455 C CA . VAL A 1 193 ? -28.635 12.347 -31.910 1.00 37.62 193 VAL A CA 1
ATOM 1456 C C . VAL A 1 193 ? -30.092 12.450 -31.430 1.00 37.62 193 VAL A C 1
ATOM 1458 O O . VAL A 1 193 ? -30.880 11.567 -31.778 1.00 37.62 193 VAL A O 1
ATOM 1461 N N . PRO A 1 194 ? -30.514 13.487 -30.687 1.00 33.78 194 PRO A N 1
ATOM 1462 C CA . PRO A 1 194 ? -31.927 13.828 -30.591 1.00 33.78 194 PRO A CA 1
ATOM 1463 C C . PRO A 1 194 ? -32.341 14.645 -31.826 1.00 33.78 194 PRO A C 1
ATOM 1465 O O . PRO A 1 194 ? -31.687 15.622 -32.191 1.00 33.78 194 PRO A O 1
ATOM 1468 N N . ARG A 1 195 ? -33.435 14.236 -32.480 1.00 30.48 195 ARG A N 1
ATOM 1469 C CA . ARG A 1 195 ? -34.131 15.006 -33.530 1.00 30.48 195 ARG A CA 1
ATOM 1470 C C . ARG A 1 195 ? -34.840 16.244 -32.927 1.00 30.48 195 ARG A C 1
ATOM 1472 O O . ARG A 1 195 ? -35.090 16.263 -31.725 1.00 30.48 195 ARG A O 1
ATOM 1479 N N . PRO A 1 196 ? -35.152 17.270 -33.742 1.00 39.72 196 PRO A N 1
ATOM 1480 C CA . PRO A 1 196 ? -35.320 18.650 -33.292 1.00 39.72 196 PRO A CA 1
ATOM 1481 C C . PRO A 1 196 ? -36.731 18.952 -32.776 1.00 39.72 196 PRO A C 1
ATOM 1483 O O . PRO A 1 196 ? -37.718 18.455 -33.317 1.00 39.72 196 PRO A O 1
ATOM 1486 N N . ALA A 1 197 ? -36.824 19.841 -31.785 1.00 33.25 197 ALA A N 1
ATOM 1487 C CA . ALA A 1 197 ? -38.065 20.529 -31.454 1.00 33.25 197 ALA A CA 1
ATOM 1488 C C . ALA A 1 197 ? -38.185 21.795 -32.318 1.00 33.25 197 ALA A C 1
ATOM 1490 O O . ALA A 1 197 ? -37.307 22.655 -32.327 1.00 33.25 197 ALA A O 1
ATOM 1491 N N . LEU A 1 198 ? -39.278 21.853 -33.074 1.00 38.50 198 LEU A N 1
ATOM 1492 C CA . LEU A 1 198 ? -39.757 22.990 -33.852 1.00 38.50 198 LEU A CA 1
ATOM 1493 C C . LEU A 1 198 ? -40.078 24.178 -32.938 1.00 38.50 198 LEU A C 1
ATOM 1495 O O . LEU A 1 198 ? -40.820 23.984 -31.982 1.00 38.50 198 LEU A O 1
ATOM 1499 N N . LEU A 1 199 ? -39.623 25.387 -33.290 1.00 33.69 199 LEU A N 1
ATOM 1500 C CA . LEU A 1 199 ? -40.314 26.660 -33.023 1.00 33.69 199 LEU A CA 1
ATOM 1501 C C . LEU A 1 199 ? -39.764 27.780 -33.945 1.00 33.69 199 LEU A C 1
ATOM 1503 O O . LEU A 1 199 ? -38.580 28.089 -33.919 1.00 33.69 199 LEU A O 1
ATOM 1507 N N . ALA A 1 200 ? -40.683 28.274 -34.785 1.00 34.41 200 ALA A N 1
ATOM 1508 C CA . ALA A 1 200 ? -40.867 29.518 -35.564 1.00 34.41 200 ALA A CA 1
ATOM 1509 C C . ALA A 1 200 ? -39.773 30.627 -35.710 1.00 34.41 200 ALA A C 1
ATOM 1511 O O . ALA A 1 200 ? -38.862 30.743 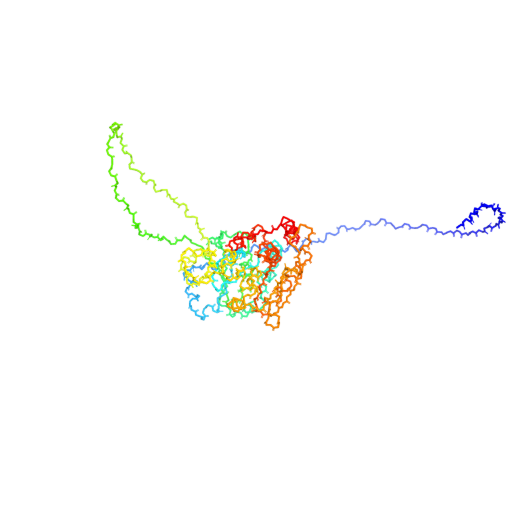-34.899 1.00 34.41 200 ALA A O 1
ATOM 1512 N N . PRO A 1 201 ? -39.882 31.486 -36.758 1.00 36.78 201 PRO A N 1
ATOM 1513 C CA . PRO A 1 201 ? -38.755 32.170 -37.397 1.00 36.78 201 PRO A CA 1
ATOM 1514 C C . PRO A 1 201 ? -38.590 33.648 -36.997 1.00 36.78 201 PRO A C 1
ATOM 1516 O O . PRO A 1 201 ? -39.572 34.370 -36.850 1.00 36.78 201 PRO A O 1
ATOM 1519 N N . CYS A 1 202 ? -37.346 34.134 -36.970 1.00 28.45 202 CYS A N 1
ATOM 1520 C CA . CYS A 1 202 ? -37.030 35.563 -37.080 1.00 28.45 202 CYS A CA 1
ATOM 1521 C C . CYS A 1 202 ? -36.182 35.807 -38.343 1.00 28.45 202 CYS A C 1
ATOM 1523 O O . CYS A 1 202 ? -35.238 35.049 -38.585 1.00 28.45 202 CYS A O 1
ATOM 1525 N N . PRO A 1 203 ? -36.509 36.819 -39.172 1.00 39.50 203 PRO A N 1
ATOM 1526 C CA . PRO A 1 203 ? -35.796 37.098 -40.410 1.00 39.50 203 PRO A CA 1
ATOM 1527 C C . PRO A 1 203 ? -34.567 37.991 -40.166 1.00 39.50 203 PRO A C 1
ATOM 1529 O O . PRO A 1 203 ? -34.388 38.549 -39.092 1.00 39.50 203 PRO A O 1
ATOM 1532 N N . THR A 1 204 ? -33.767 38.146 -41.223 1.00 34.78 204 THR A N 1
ATOM 1533 C CA . THR A 1 204 ? -32.588 39.022 -41.373 1.00 34.78 204 THR A CA 1
ATOM 1534 C C . THR A 1 204 ? -31.271 38.540 -40.752 1.00 34.78 204 THR A C 1
ATOM 1536 O O . THR A 1 204 ? -30.872 39.006 -39.696 1.00 34.78 204 THR A O 1
ATOM 1539 N N . PHE A 1 205 ? -30.519 37.709 -41.485 1.00 28.39 205 PHE A N 1
ATOM 1540 C CA . PHE A 1 205 ? -29.189 38.102 -41.987 1.00 28.39 205 PHE A CA 1
ATOM 1541 C C . PHE A 1 205 ? -28.703 37.136 -43.082 1.00 28.39 205 PHE A C 1
ATOM 1543 O O . PHE A 1 205 ? -28.943 35.933 -43.027 1.00 28.39 205 PHE A O 1
ATOM 1550 N N . ARG A 1 206 ? -28.056 37.677 -44.117 1.00 31.00 206 ARG A N 1
ATOM 1551 C CA . ARG A 1 206 ? -27.742 37.020 -45.394 1.00 31.00 206 ARG A CA 1
ATOM 1552 C C . ARG A 1 206 ? -26.226 36.766 -45.502 1.00 31.00 206 ARG A C 1
ATOM 1554 O O . ARG A 1 206 ? -25.521 37.704 -45.832 1.00 31.00 206 ARG A O 1
ATOM 1561 N N . ALA A 1 207 ? -25.809 35.503 -45.303 1.00 30.75 207 ALA A N 1
ATOM 1562 C CA . ALA A 1 207 ? -24.606 34.799 -45.828 1.00 30.75 207 ALA A CA 1
ATOM 1563 C C . ALA A 1 207 ? -23.182 35.384 -45.557 1.00 30.75 207 ALA A C 1
ATOM 1565 O O . ALA A 1 207 ? -23.077 36.539 -45.163 1.00 30.75 207 ALA A O 1
ATOM 1566 N N . PRO A 1 208 ? -22.061 34.653 -45.816 1.00 42.09 208 PRO A N 1
ATOM 1567 C CA . PRO A 1 208 ? -21.897 33.255 -46.248 1.00 42.09 208 PRO A CA 1
ATOM 1568 C C . PRO A 1 208 ? -20.980 32.394 -45.335 1.00 42.09 208 PRO A C 1
ATOM 1570 O O . PRO A 1 208 ? -20.315 32.874 -44.423 1.00 42.09 208 PRO A O 1
ATOM 1573 N N . PHE A 1 209 ? -20.954 31.087 -45.610 1.00 37.50 209 PHE A N 1
ATOM 1574 C CA . PHE A 1 209 ? -20.062 30.082 -45.016 1.00 37.50 209 PHE A CA 1
ATOM 1575 C C . PHE A 1 209 ? -18.568 30.445 -45.119 1.00 37.50 209 PHE A C 1
ATOM 1577 O O . PHE A 1 209 ? -18.138 30.985 -46.140 1.00 37.50 209 PHE A O 1
ATOM 1584 N N . PRO A 1 210 ? -17.750 29.941 -44.178 1.00 34.53 210 PRO A N 1
ATOM 1585 C CA . PRO A 1 210 ? -16.581 29.188 -44.605 1.00 34.53 210 PRO A CA 1
ATOM 1586 C C . PRO A 1 210 ? -16.630 27.761 -44.056 1.00 34.53 210 PRO A C 1
ATOM 1588 O O . PRO A 1 210 ? -16.740 27.505 -42.858 1.00 34.53 210 PRO A O 1
ATOM 1591 N N . THR A 1 211 ? -16.515 26.812 -44.977 1.00 40.50 211 THR A N 1
ATOM 1592 C CA . THR A 1 211 ? -16.079 25.444 -44.721 1.00 40.50 211 THR A CA 1
ATOM 1593 C C . THR A 1 211 ? -14.683 25.479 -44.109 1.00 40.50 211 THR A C 1
ATOM 1595 O O . THR A 1 211 ? -13.684 25.562 -44.817 1.00 40.50 211 THR A O 1
ATOM 1598 N N . SER A 1 212 ? -14.599 25.423 -42.788 1.00 33.53 212 SER A N 1
ATOM 1599 C CA . SER A 1 212 ? -13.381 25.002 -42.112 1.00 33.53 212 SER A CA 1
ATOM 1600 C C . SER A 1 212 ? -13.787 24.296 -40.834 1.00 33.53 212 SER A C 1
ATOM 1602 O O . SER A 1 212 ? -13.943 24.895 -39.772 1.00 33.53 212 SER A O 1
ATOM 1604 N N . TRP A 1 213 ? -14.012 22.990 -40.963 1.00 32.00 213 TRP A N 1
ATOM 1605 C CA . TRP A 1 213 ? -13.886 22.095 -39.827 1.00 32.00 213 TRP A CA 1
ATOM 1606 C C . TRP A 1 213 ? -12.409 22.118 -39.444 1.00 32.00 213 TRP A C 1
ATOM 1608 O O . TRP A 1 213 ? -11.615 21.310 -39.922 1.00 32.00 213 TRP A O 1
ATOM 1618 N N . LEU A 1 214 ? -12.028 23.095 -38.622 1.00 32.12 214 LEU A N 1
ATOM 1619 C CA . LEU A 1 214 ? -10.800 23.023 -37.855 1.00 32.12 214 LEU A CA 1
ATOM 1620 C C . LEU A 1 214 ? -10.956 21.810 -36.941 1.00 32.12 214 LEU A C 1
ATOM 1622 O O . LEU A 1 214 ? -11.547 21.880 -35.866 1.00 32.12 214 LEU A O 1
ATOM 1626 N N . ILE A 1 215 ? -10.454 20.670 -37.412 1.00 37.59 215 ILE A N 1
ATOM 1627 C CA . ILE A 1 215 ? -10.058 19.570 -36.550 1.00 37.59 215 ILE A CA 1
ATOM 1628 C C . ILE A 1 215 ? -8.982 20.175 -35.656 1.00 37.59 215 ILE A C 1
ATOM 1630 O O . ILE A 1 215 ? -7.824 20.278 -36.052 1.00 37.59 215 ILE A O 1
ATOM 1634 N N . ILE A 1 216 ? -9.379 20.649 -34.477 1.00 34.75 216 ILE A N 1
ATOM 1635 C CA . ILE A 1 216 ? -8.432 20.934 -33.408 1.00 34.75 216 ILE A CA 1
ATOM 1636 C C . ILE A 1 216 ? -7.737 19.594 -33.161 1.00 34.75 216 ILE A C 1
ATOM 1638 O O . ILE A 1 216 ? -8.422 18.632 -32.792 1.00 34.75 216 ILE A O 1
ATOM 1642 N N . PRO A 1 217 ? -6.421 19.464 -33.400 1.00 36.06 217 PRO A N 1
ATOM 1643 C CA . PRO A 1 217 ? -5.727 18.276 -32.963 1.00 36.06 217 PRO A CA 1
ATOM 1644 C C . PRO A 1 217 ? -5.791 18.332 -31.440 1.00 36.06 217 PRO A C 1
ATOM 1646 O O . PRO A 1 217 ? -5.126 19.152 -30.810 1.00 36.06 217 PRO A O 1
ATOM 1649 N N . PHE A 1 218 ? -6.655 17.512 -30.839 1.00 37.94 218 PHE A N 1
ATOM 1650 C CA . PHE A 1 218 ? -6.519 17.197 -29.426 1.00 37.94 218 PHE A CA 1
ATOM 1651 C C . PHE A 1 218 ? -5.073 16.739 -29.258 1.00 37.94 218 PHE A C 1
ATOM 1653 O O . PHE A 1 218 ? -4.678 15.741 -29.864 1.00 37.94 218 PHE A O 1
ATOM 1660 N N . LEU A 1 219 ? -4.276 17.516 -28.522 1.00 37.66 219 LEU A N 1
ATOM 1661 C CA . LEU A 1 219 ? -2.936 17.120 -28.124 1.00 37.66 219 LEU A CA 1
ATOM 1662 C C . LEU A 1 219 ? -3.067 15.774 -27.409 1.00 37.66 219 LEU A C 1
ATOM 1664 O O . LEU A 1 219 ? -3.500 15.701 -26.260 1.00 37.66 219 LEU A O 1
ATOM 1668 N N . VAL A 1 220 ? -2.744 14.697 -28.121 1.00 45.66 220 VAL A N 1
ATOM 1669 C CA . VAL A 1 220 ? -2.545 13.384 -27.525 1.00 45.66 220 VAL A CA 1
ATOM 1670 C C . VAL A 1 220 ? -1.201 13.484 -26.830 1.00 45.66 220 VAL A C 1
ATOM 1672 O O . VAL A 1 220 ? -0.158 13.300 -27.452 1.00 45.66 220 VAL A O 1
ATOM 1675 N N . PHE A 1 221 ? -1.217 13.866 -25.555 1.00 42.47 221 PHE A N 1
ATOM 1676 C CA . PHE A 1 221 ? -0.037 13.703 -24.723 1.00 42.47 221 PHE A CA 1
ATOM 1677 C C . PHE A 1 221 ? 0.289 12.202 -24.707 1.00 42.47 221 PHE A C 1
ATOM 1679 O O . PHE A 1 221 ? -0.616 11.410 -24.420 1.00 42.47 221 PHE A O 1
ATOM 1686 N N . PRO A 1 222 ? 1.519 11.787 -25.054 1.00 47.53 222 PRO A N 1
ATOM 1687 C CA . PRO A 1 222 ? 1.949 10.413 -24.859 1.00 47.53 222 PRO A CA 1
ATOM 1688 C C . PRO A 1 222 ? 1.733 10.076 -23.383 1.00 47.53 222 PRO A C 1
ATOM 1690 O O . PRO A 1 222 ? 2.377 10.646 -22.507 1.00 47.53 222 PRO A O 1
ATOM 1693 N N . THR A 1 223 ? 0.767 9.215 -23.081 1.00 54.88 223 THR A N 1
ATOM 1694 C CA . THR A 1 223 ? 0.640 8.664 -21.735 1.00 54.88 223 THR A CA 1
ATOM 1695 C C . THR A 1 223 ? 1.649 7.528 -21.619 1.00 54.88 223 THR A C 1
ATOM 1697 O O . THR A 1 223 ? 1.557 6.544 -22.360 1.00 54.88 223 THR A O 1
ATOM 1700 N N . GLY A 1 224 ? 2.628 7.683 -20.726 1.00 57.47 224 GLY A N 1
ATOM 1701 C CA . GLY A 1 224 ? 3.541 6.618 -20.319 1.00 57.47 224 GLY A CA 1
ATOM 1702 C C . GLY A 1 224 ? 2.804 5.422 -19.708 1.00 57.47 224 GLY A C 1
ATOM 1703 O O . GLY A 1 224 ? 1.707 5.567 -19.170 1.00 57.47 224 GLY A O 1
ATOM 1704 N N . GLY A 1 225 ? 3.407 4.237 -19.759 1.00 73.06 225 GLY A N 1
ATOM 1705 C CA . GLY A 1 225 ? 3.151 3.173 -18.782 1.00 73.06 225 GLY A CA 1
ATOM 1706 C C . GLY A 1 225 ? 1.718 2.633 -18.625 1.00 73.06 225 GLY A C 1
ATOM 1707 O O . GLY A 1 225 ? 1.128 2.060 -19.546 1.00 73.06 225 GLY A O 1
ATOM 1708 N N . PHE A 1 226 ? 1.207 2.685 -17.387 1.00 88.69 226 PHE A N 1
ATOM 1709 C CA . PHE A 1 226 ? 0.111 1.844 -16.891 1.00 88.69 226 PHE A CA 1
ATOM 1710 C C . PHE A 1 226 ? -1.233 2.145 -17.544 1.00 88.69 226 PHE A C 1
ATOM 1712 O O . PHE A 1 226 ? -1.962 1.203 -17.837 1.00 88.69 226 PHE A O 1
ATOM 1719 N N . LYS A 1 227 ? -1.590 3.411 -17.795 1.00 87.56 227 LYS A N 1
ATOM 1720 C CA . LYS A 1 227 ? -2.885 3.724 -18.438 1.00 87.56 227 LYS A CA 1
ATOM 1721 C C . LYS A 1 227 ? -2.997 3.135 -19.839 1.00 87.56 227 LYS A C 1
ATOM 1723 O O . LYS A 1 227 ? -4.052 2.612 -20.208 1.00 87.56 227 LYS A O 1
ATOM 1728 N N . SER A 1 228 ? -1.908 3.195 -20.606 1.00 87.31 228 SER A N 1
ATOM 1729 C CA . SER A 1 228 ? -1.840 2.540 -21.912 1.00 87.31 228 SER A CA 1
ATOM 1730 C C . SER A 1 228 ? -2.044 1.035 -21.730 1.00 87.31 228 SER A C 1
ATOM 1732 O O . SER A 1 228 ? -2.991 0.471 -22.280 1.00 87.31 228 SER A O 1
ATOM 1734 N N . PHE A 1 229 ? -1.264 0.405 -20.844 1.00 90.06 229 PHE A N 1
ATOM 1735 C CA . PHE A 1 229 ? -1.381 -1.025 -20.547 1.00 90.06 229 PHE A CA 1
ATOM 1736 C C . PHE A 1 229 ? -2.791 -1.441 -20.107 1.00 90.06 229 PHE A C 1
ATOM 1738 O O . PHE A 1 229 ? -3.328 -2.414 -20.627 1.00 90.06 229 PHE A O 1
ATOM 1745 N N . GLN A 1 230 ? -3.424 -0.687 -19.208 1.00 90.50 230 GLN A N 1
ATOM 1746 C CA . GLN A 1 230 ? -4.783 -0.934 -18.728 1.00 90.50 230 GLN A CA 1
ATOM 1747 C C . GLN A 1 230 ? -5.809 -0.885 -19.863 1.00 90.50 230 GLN A C 1
ATOM 1749 O O . GLN A 1 230 ? -6.783 -1.629 -19.830 1.00 90.50 230 GLN A O 1
ATOM 1754 N N . THR A 1 231 ? -5.587 -0.048 -20.877 1.00 87.81 231 THR A N 1
ATOM 1755 C CA . THR A 1 231 ? -6.469 0.008 -22.046 1.00 87.81 231 THR A CA 1
ATOM 1756 C C . THR A 1 231 ? -6.319 -1.236 -22.926 1.00 87.81 231 THR A C 1
ATOM 1758 O O . THR A 1 231 ? -7.310 -1.739 -23.448 1.00 87.81 231 THR A O 1
ATOM 1761 N N . TYR A 1 232 ? -5.098 -1.759 -23.075 1.00 86.00 232 TYR A N 1
ATOM 1762 C CA . TYR A 1 232 ? -4.829 -2.970 -23.860 1.00 86.00 232 TYR A CA 1
ATOM 1763 C C . TYR A 1 232 ? -5.180 -4.270 -23.124 1.00 86.00 232 TYR A C 1
ATOM 1765 O O . TYR A 1 232 ? -5.566 -5.250 -23.758 1.00 86.00 232 TYR A O 1
ATOM 1773 N N . CYS A 1 233 ? -4.975 -4.319 -21.809 1.00 90.69 233 CYS A N 1
ATOM 1774 C CA . CYS A 1 233 ? -5.069 -5.525 -20.983 1.00 90.69 233 CYS A CA 1
ATOM 1775 C C . CYS A 1 233 ? -5.776 -5.240 -19.643 1.00 90.6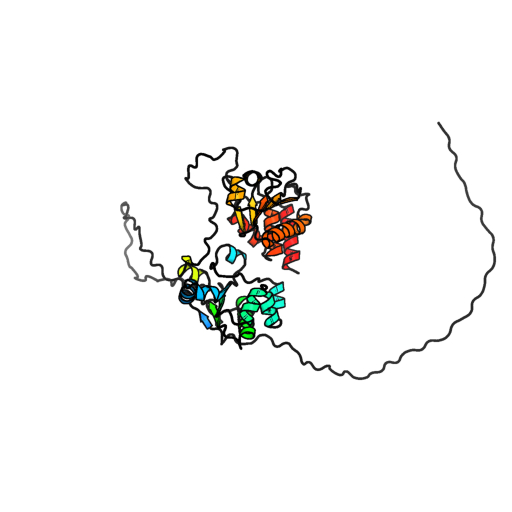9 233 CYS A C 1
ATOM 1777 O O . CYS A 1 233 ? -5.167 -5.402 -18.580 1.00 90.69 233 CYS A O 1
ATOM 1779 N N . PRO A 1 234 ? -7.051 -4.807 -19.659 1.00 91.31 234 PRO A N 1
ATOM 1780 C CA . PRO A 1 234 ? -7.791 -4.490 -18.435 1.00 91.31 234 PRO A CA 1
ATOM 1781 C C . PRO A 1 234 ? -7.968 -5.710 -17.517 1.00 91.31 234 PRO A C 1
ATOM 1783 O O . PRO A 1 234 ? -7.996 -5.560 -16.298 1.00 91.31 234 PRO A O 1
ATOM 1786 N N . ASP A 1 235 ? -8.018 -6.915 -18.091 1.00 92.88 235 ASP A N 1
ATOM 1787 C CA . ASP A 1 235 ? -8.113 -8.205 -17.397 1.00 92.88 235 ASP A CA 1
ATOM 1788 C C . ASP A 1 235 ? -6.918 -8.494 -16.473 1.00 92.88 235 ASP A C 1
ATOM 1790 O O . ASP A 1 235 ? -7.055 -9.186 -15.463 1.00 92.88 235 A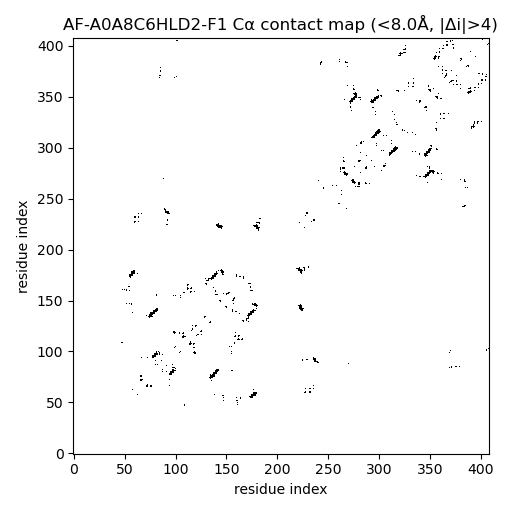SP A O 1
ATOM 1794 N N . LEU A 1 236 ? -5.749 -7.929 -16.786 1.00 93.31 236 LEU A N 1
ATOM 1795 C CA . LEU A 1 236 ? -4.513 -8.116 -16.024 1.00 93.31 236 LEU A CA 1
ATOM 1796 C C . LEU A 1 236 ? -4.290 -7.041 -14.952 1.00 93.31 236 LEU A C 1
ATOM 1798 O O . LEU A 1 236 ? -3.292 -7.088 -14.228 1.00 93.31 236 LEU A O 1
ATOM 1802 N N . CYS A 1 237 ? -5.197 -6.074 -14.830 1.00 92.44 237 CYS A N 1
ATOM 1803 C CA . CYS A 1 237 ? -5.110 -4.998 -13.851 1.00 92.44 237 CYS A CA 1
ATOM 1804 C C . CYS A 1 237 ? -5.916 -5.325 -12.587 1.00 92.44 237 CYS A C 1
ATOM 1806 O O . CYS A 1 237 ? -6.882 -6.092 -12.605 1.00 92.44 237 CYS A O 1
ATOM 1808 N N . SER A 1 238 ? -5.495 -4.771 -11.452 1.00 88.00 238 SER A N 1
ATOM 1809 C CA . SER A 1 238 ? -6.278 -4.804 -10.222 1.00 88.00 238 SER A CA 1
ATOM 1810 C C . SER A 1 238 ? -7.568 -4.016 -10.433 1.00 88.00 238 SER A C 1
ATOM 1812 O O . SER A 1 238 ? -7.532 -2.907 -10.976 1.00 88.00 238 SER A O 1
ATOM 1814 N N . GLU A 1 239 ? -8.690 -4.545 -9.957 1.00 70.00 239 GLU A N 1
ATOM 1815 C CA . GLU A 1 239 ? -9.902 -3.741 -9.828 1.00 70.00 239 GLU A CA 1
ATOM 1816 C C . GLU A 1 239 ? -9.621 -2.630 -8.810 1.00 70.00 239 GLU A C 1
ATOM 1818 O O . GLU A 1 239 ? -9.039 -2.882 -7.752 1.00 70.00 239 GLU A O 1
ATOM 1823 N N . ALA A 1 240 ? -9.949 -1.381 -9.149 1.00 56.34 240 ALA A N 1
ATOM 1824 C CA . ALA A 1 240 ? -9.909 -0.322 -8.151 1.00 56.34 240 ALA A CA 1
ATOM 1825 C C . ALA A 1 240 ? -10.910 -0.707 -7.052 1.00 56.34 240 ALA A C 1
ATOM 1827 O O . ALA A 1 240 ? -12.023 -1.107 -7.408 1.00 56.34 240 ALA A O 1
ATOM 1828 N N . PRO A 1 241 ? -10.568 -0.602 -5.752 1.00 51.66 241 PRO A N 1
ATOM 1829 C CA . PRO A 1 241 ? -11.568 -0.786 -4.712 1.00 51.66 241 PRO A CA 1
ATOM 1830 C C . PRO A 1 241 ? -12.709 0.176 -5.032 1.00 51.66 241 PRO A C 1
ATOM 1832 O O . PRO A 1 241 ? -12.476 1.384 -5.156 1.00 51.66 241 PRO A O 1
ATOM 1835 N N . ALA A 1 242 ? -13.898 -0.380 -5.292 1.00 43.44 242 ALA A N 1
ATOM 1836 C CA . ALA A 1 242 ? -15.058 0.400 -5.683 1.00 43.44 242 ALA A CA 1
ATOM 1837 C C . ALA A 1 242 ? -15.197 1.560 -4.697 1.00 43.44 242 ALA A C 1
ATOM 1839 O O . ALA A 1 242 ? -15.096 1.361 -3.482 1.00 43.44 242 ALA A O 1
ATOM 1840 N N . GLN A 1 243 ? -15.380 2.781 -5.212 1.00 43.81 243 GLN A N 1
ATOM 1841 C CA . GLN A 1 243 ? -15.799 3.879 -4.351 1.00 43.81 243 GLN A CA 1
ATOM 1842 C C . GLN A 1 243 ? -17.012 3.366 -3.581 1.00 43.81 243 GLN A C 1
ATOM 1844 O O . GLN A 1 243 ? -17.950 2.861 -4.201 1.00 43.81 243 GLN A O 1
ATOM 1849 N N . ALA A 1 244 ? -16.977 3.461 -2.252 1.00 40.09 244 ALA A N 1
ATOM 1850 C CA . ALA A 1 244 ? -18.154 3.264 -1.425 1.00 40.09 244 ALA A CA 1
ATOM 1851 C C . ALA A 1 244 ? -19.118 4.425 -1.719 1.00 40.09 244 ALA A C 1
ATOM 1853 O O . ALA A 1 244 ? -19.272 5.355 -0.932 1.00 40.09 244 ALA A O 1
ATOM 1854 N N . LEU A 1 245 ? -19.699 4.430 -2.920 1.00 38.84 245 LEU A N 1
ATOM 1855 C CA . LEU A 1 245 ? -20.902 5.178 -3.195 1.00 38.84 245 LEU A CA 1
ATOM 1856 C C . LEU A 1 245 ? -21.977 4.528 -2.324 1.00 38.84 245 LEU A C 1
ATOM 1858 O O . LEU A 1 245 ? -22.092 3.297 -2.342 1.00 38.84 245 LEU A O 1
ATOM 1862 N N . PRO A 1 246 ? -22.745 5.311 -1.549 1.00 36.22 246 PRO A N 1
ATOM 1863 C CA . PRO A 1 246 ? -23.929 4.764 -0.912 1.00 36.22 246 PRO A CA 1
ATOM 1864 C C . PRO A 1 246 ? -24.775 4.123 -2.023 1.00 36.22 246 PRO A C 1
ATOM 1866 O O . PRO A 1 246 ? -24.912 4.733 -3.090 1.00 36.22 246 PRO A O 1
ATOM 1869 N N . PRO A 1 247 ? -25.274 2.890 -1.843 1.00 35.56 247 PRO A N 1
ATOM 1870 C CA . PRO A 1 247 ? -26.020 2.216 -2.890 1.00 35.56 247 PRO A CA 1
ATOM 1871 C C . PRO A 1 247 ? -27.234 3.072 -3.254 1.00 35.56 247 PRO A C 1
ATOM 1873 O O . PRO A 1 247 ? -28.169 3.220 -2.470 1.00 35.56 247 PRO A O 1
ATOM 1876 N N . VAL A 1 248 ? -27.223 3.654 -4.453 1.00 41.28 248 VAL A N 1
ATOM 1877 C CA . VAL A 1 248 ? -28.423 4.250 -5.034 1.00 41.28 248 VAL A CA 1
ATOM 1878 C C . VAL A 1 248 ? -29.261 3.080 -5.538 1.00 41.28 248 VAL A C 1
ATOM 1880 O O . VAL A 1 248 ? -29.016 2.557 -6.621 1.00 41.28 248 VAL A O 1
ATOM 1883 N N . GLY A 1 249 ? -30.217 2.643 -4.717 1.00 41.47 249 GLY A N 1
ATOM 1884 C CA . GLY A 1 249 ? -31.299 1.757 -5.151 1.00 41.47 249 GLY A CA 1
ATOM 1885 C C . GLY A 1 249 ? -31.137 0.257 -4.892 1.00 41.47 249 GLY A C 1
ATOM 1886 O O . GLY A 1 249 ? -31.770 -0.523 -5.594 1.00 41.47 249 GLY A O 1
ATOM 1887 N N . ALA A 1 250 ? -30.353 -0.172 -3.899 1.00 35.59 250 ALA A N 1
ATOM 1888 C CA . ALA A 1 250 ? -30.477 -1.535 -3.375 1.00 35.59 250 ALA A CA 1
ATOM 1889 C C . ALA A 1 250 ? -31.320 -1.501 -2.096 1.00 35.59 250 ALA A C 1
ATOM 1891 O O . ALA A 1 250 ? -30.822 -1.158 -1.025 1.00 35.59 250 ALA A O 1
ATOM 1892 N N . GLU A 1 251 ? -32.603 -1.842 -2.214 1.00 36.06 251 GLU A N 1
ATOM 1893 C CA . GLU A 1 251 ? -33.465 -2.163 -1.075 1.00 36.06 251 GLU A CA 1
ATOM 1894 C C . GLU A 1 251 ? -32.964 -3.458 -0.411 1.00 36.06 251 GLU A C 1
ATOM 1896 O O . GLU A 1 251 ? -33.540 -4.530 -0.562 1.00 36.06 251 GLU A O 1
ATOM 1901 N N . ASN A 1 252 ? -31.846 -3.382 0.313 1.00 40.00 252 ASN A N 1
ATOM 1902 C CA . ASN A 1 252 ? -31.458 -4.427 1.247 1.00 40.00 252 ASN A CA 1
ATOM 1903 C C . ASN A 1 252 ? -32.231 -4.172 2.538 1.00 40.00 252 ASN A C 1
ATOM 1905 O O . ASN A 1 252 ? -31.899 -3.288 3.326 1.00 40.00 252 ASN A O 1
ATOM 1909 N N . SER A 1 253 ? -33.284 -4.954 2.732 1.00 43.09 253 SER A N 1
ATOM 1910 C CA . SER A 1 253 ? -34.237 -4.923 3.842 1.00 43.09 253 SER A CA 1
ATOM 1911 C C . SER A 1 253 ? -33.639 -5.330 5.204 1.00 43.09 253 SER A C 1
ATOM 1913 O O . SER A 1 253 ? -34.236 -6.121 5.930 1.00 43.09 253 SER A O 1
ATOM 1915 N N . ASN A 1 254 ? -32.457 -4.812 5.563 1.00 49.78 254 ASN A N 1
ATOM 1916 C CA . ASN A 1 254 ? -31.820 -5.051 6.863 1.00 49.78 254 ASN A CA 1
ATOM 1917 C C . ASN A 1 254 ? -30.914 -3.901 7.363 1.00 49.78 254 ASN A C 1
ATOM 1919 O O . ASN A 1 254 ? -30.005 -4.128 8.159 1.00 49.78 254 ASN A O 1
ATOM 1923 N N . SER A 1 255 ? -31.109 -2.663 6.898 1.00 52.28 255 SER A N 1
ATOM 1924 C CA . SER A 1 255 ? -30.423 -1.497 7.475 1.00 52.28 255 SER A CA 1
ATOM 1925 C C . SER A 1 255 ? -31.095 -1.093 8.793 1.00 52.28 255 SER A C 1
ATOM 1927 O O . SER A 1 255 ? -32.244 -0.651 8.764 1.00 52.28 255 SER A O 1
ATOM 1929 N N . ASP A 1 256 ? -30.409 -1.210 9.939 1.00 60.12 256 ASP A N 1
ATOM 1930 C CA . ASP A 1 256 ? -30.906 -0.620 11.192 1.00 60.12 256 ASP A CA 1
ATOM 1931 C C . ASP A 1 256 ? -30.912 0.915 11.033 1.00 60.12 256 ASP A C 1
ATOM 1933 O O . ASP A 1 256 ? -29.840 1.511 10.879 1.00 60.12 256 ASP A O 1
ATOM 1937 N N . PRO A 1 257 ? -32.081 1.583 11.073 1.00 60.06 257 PRO A N 1
ATOM 1938 C CA . PRO A 1 257 ? -32.179 3.033 10.902 1.00 60.06 257 PRO A CA 1
ATOM 1939 C C . PRO A 1 257 ? -31.442 3.835 11.989 1.00 60.06 257 PRO A C 1
ATOM 1941 O O . PRO A 1 257 ? 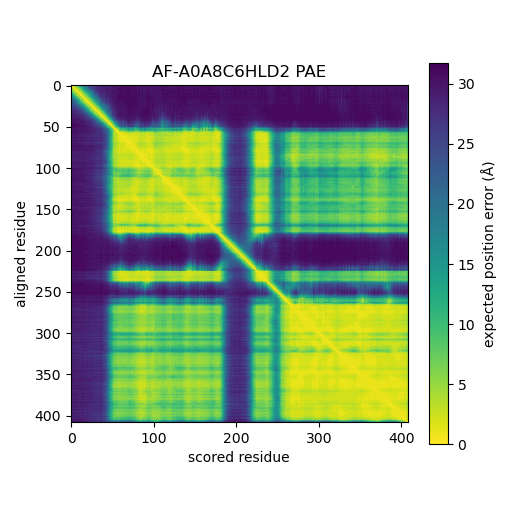-31.296 5.048 11.856 1.00 60.06 257 PRO A O 1
ATOM 1944 N N . ARG A 1 258 ? -30.966 3.185 13.063 1.00 71.25 258 ARG A N 1
ATOM 1945 C CA . ARG A 1 258 ? -30.139 3.803 14.112 1.00 71.25 258 ARG A CA 1
ATOM 1946 C C . ARG A 1 258 ? -28.664 3.948 13.728 1.00 71.25 258 ARG A C 1
ATOM 1948 O O . ARG A 1 258 ? -27.954 4.711 14.382 1.00 71.25 258 ARG A O 1
ATOM 1955 N N . VAL A 1 259 ? -28.188 3.237 12.704 1.00 73.00 259 VAL A N 1
ATOM 1956 C CA . VAL A 1 259 ? -26.786 3.286 12.269 1.00 73.00 259 VAL A CA 1
ATOM 1957 C C . VAL A 1 259 ? -26.609 4.393 11.220 1.00 73.00 259 VAL A C 1
ATOM 1959 O O . VAL A 1 259 ? -27.365 4.433 10.244 1.00 73.00 259 VAL A O 1
ATOM 1962 N N . PRO A 1 260 ? -25.625 5.303 11.379 1.00 75.19 260 PRO A N 1
ATOM 1963 C CA . PRO A 1 260 ? -25.362 6.341 10.388 1.00 75.19 260 PRO A CA 1
ATOM 1964 C C . 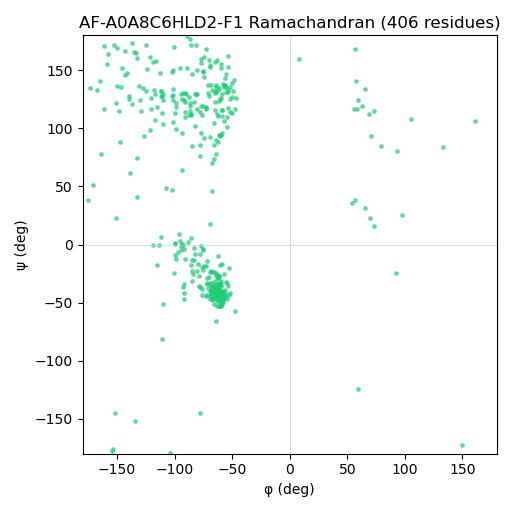PRO A 1 260 ? -25.121 5.758 8.993 1.00 75.19 260 PRO A C 1
ATOM 1966 O O . PRO A 1 260 ? -24.502 4.709 8.858 1.00 75.19 260 PRO A O 1
ATOM 1969 N N . ILE A 1 261 ? -25.530 6.475 7.943 1.00 76.12 261 ILE A N 1
ATOM 1970 C CA . ILE A 1 261 ? -25.423 6.008 6.545 1.00 76.12 261 ILE A CA 1
ATOM 1971 C C . ILE A 1 261 ? -23.991 5.582 6.177 1.00 76.12 261 ILE A C 1
ATOM 1973 O O . ILE A 1 261 ? -23.788 4.615 5.456 1.00 76.12 261 ILE A O 1
ATOM 1977 N N . TYR A 1 262 ? -22.978 6.264 6.711 1.00 74.94 262 TYR A N 1
ATOM 1978 C CA . TYR A 1 262 ? -21.565 5.958 6.455 1.00 74.94 262 TYR A CA 1
ATOM 1979 C C . TYR A 1 262 ? -21.026 4.713 7.187 1.00 74.94 262 TYR A C 1
ATOM 1981 O O . TYR A 1 262 ? -19.861 4.350 7.002 1.00 74.94 262 TYR A O 1
ATOM 1989 N N . ASP A 1 263 ? -21.853 4.097 8.027 1.00 80.44 263 ASP A N 1
ATOM 1990 C CA . ASP A 1 263 ? -21.624 2.815 8.697 1.00 80.44 263 ASP A CA 1
ATOM 1991 C C . ASP A 1 263 ? -22.579 1.726 8.161 1.00 80.44 263 ASP A C 1
ATOM 1993 O O . ASP A 1 263 ? -22.611 0.609 8.671 1.00 80.44 263 ASP A O 1
ATOM 1997 N N . GLN A 1 264 ? -23.365 2.031 7.119 1.00 74.81 264 GLN A N 1
ATOM 1998 C CA . GLN A 1 264 ? -24.156 1.036 6.396 1.00 74.81 264 GLN A CA 1
ATOM 1999 C C . GLN A 1 264 ? -23.219 0.266 5.456 1.00 74.81 264 GLN A C 1
ATOM 2001 O O . GLN A 1 264 ? -23.027 0.628 4.297 1.00 74.81 264 GLN A O 1
ATOM 2006 N N . GLY A 1 265 ? -22.573 -0.770 5.989 1.00 80.31 265 GLY A N 1
ATOM 2007 C CA . GLY A 1 265 ? -21.618 -1.613 5.274 1.00 80.31 265 GLY A CA 1
ATOM 2008 C C . GLY A 1 265 ? -20.535 -2.177 6.193 1.00 80.31 265 GLY A C 1
ATOM 2009 O O . GLY A 1 265 ? -20.591 -2.035 7.410 1.00 80.31 265 GLY A O 1
ATOM 2010 N N . GLY A 1 266 ? -19.544 -2.835 5.594 1.00 87.81 266 GLY A N 1
ATOM 2011 C CA . GLY A 1 266 ? -18.356 -3.297 6.309 1.00 87.81 266 GLY A CA 1
ATOM 2012 C C . GLY A 1 266 ? -17.310 -2.189 6.507 1.00 87.81 266 GLY A C 1
ATOM 2013 O O . GLY A 1 266 ? -17.413 -1.105 5.923 1.00 87.81 266 GLY A O 1
ATOM 2014 N N . PRO A 1 267 ? -16.253 -2.457 7.293 1.00 94.81 267 PRO A N 1
ATOM 2015 C CA . PRO A 1 267 ? -15.106 -1.562 7.369 1.00 94.81 267 PRO A CA 1
ATOM 2016 C C . PRO A 1 267 ? -14.446 -1.393 5.993 1.00 94.81 267 PRO A C 1
ATOM 2018 O O . PRO A 1 267 ? -14.471 -2.284 5.147 1.00 94.81 267 PRO A O 1
ATOM 2021 N N . VAL A 1 268 ? -13.811 -0.244 5.776 1.00 94.62 268 VAL A N 1
ATOM 2022 C CA . VAL A 1 268 ? -13.269 0.126 4.466 1.00 94.62 268 VAL A CA 1
ATOM 2023 C C . VAL A 1 268 ? -11.809 -0.299 4.342 1.00 94.62 268 VAL A C 1
ATOM 2025 O O . VAL A 1 268 ? -10.991 0.029 5.200 1.00 94.62 268 VAL A O 1
ATOM 2028 N N . GLU A 1 269 ? -11.463 -0.975 3.249 1.00 95.38 269 GLU A N 1
ATOM 2029 C CA . GLU A 1 269 ? -10.083 -1.352 2.934 1.00 95.38 269 GLU A CA 1
ATOM 2030 C C . GLU A 1 269 ? -9.250 -0.134 2.505 1.00 95.38 269 GLU A C 1
ATOM 2032 O O . GLU A 1 269 ? -9.516 0.489 1.476 1.00 95.38 269 GLU A O 1
ATOM 2037 N N . ILE A 1 270 ? -8.210 0.198 3.274 1.00 96.06 270 ILE A N 1
ATOM 2038 C CA . ILE A 1 270 ? -7.239 1.251 2.939 1.00 96.06 270 ILE A CA 1
ATOM 2039 C C . ILE A 1 270 ? -6.057 0.660 2.168 1.00 96.06 270 ILE A C 1
ATOM 2041 O O . ILE A 1 270 ? -5.661 1.192 1.131 1.00 96.06 270 ILE A O 1
ATOM 2045 N N . LEU A 1 271 ? -5.518 -0.453 2.664 1.00 94.62 271 LEU A N 1
ATOM 2046 C CA . LEU A 1 271 ? -4.521 -1.301 2.007 1.00 94.62 271 LEU A CA 1
ATOM 2047 C C . LEU A 1 271 ? -4.975 -2.764 2.144 1.00 94.62 271 LEU A C 1
ATOM 2049 O O . LEU A 1 271 ? -5.748 -3.038 3.060 1.00 94.62 271 LEU A O 1
ATOM 2053 N N . PRO A 1 272 ? -4.421 -3.721 1.372 1.00 92.19 272 PRO A N 1
ATOM 2054 C CA . PRO A 1 272 ? -4.838 -5.133 1.421 1.00 92.19 272 PRO A CA 1
ATOM 2055 C C . PRO A 1 272 ? -4.838 -5.788 2.814 1.00 92.19 272 PRO A C 1
ATOM 2057 O O . PRO A 1 272 ? -5.475 -6.812 3.037 1.00 92.19 272 PRO A O 1
ATOM 2060 N N . TYR A 1 273 ? -4.099 -5.208 3.761 1.00 96.44 273 TYR A N 1
ATOM 2061 C CA . TYR A 1 273 ? -3.973 -5.668 5.141 1.00 96.44 273 TYR A CA 1
ATOM 2062 C C . TYR A 1 273 ? -4.464 -4.655 6.187 1.00 96.44 273 TYR A C 1
ATOM 2064 O O . TYR A 1 273 ? -4.378 -4.944 7.376 1.00 96.44 273 TYR A O 1
ATOM 2072 N N . LEU A 1 274 ? -4.943 -3.473 5.786 1.00 98.44 274 LEU A N 1
ATOM 2073 C CA . LEU A 1 274 ? -5.303 -2.371 6.683 1.00 98.44 274 LEU A CA 1
ATOM 2074 C C . LEU A 1 274 ? -6.711 -1.865 6.369 1.00 98.44 274 LEU A C 1
ATOM 2076 O O . LEU A 1 274 ? -6.937 -1.268 5.317 1.00 98.44 274 LEU A O 1
ATOM 2080 N N . TYR A 1 275 ? -7.620 -2.035 7.322 1.00 98.56 275 TYR A N 1
ATOM 2081 C CA . TYR A 1 275 ? -9.009 -1.597 7.245 1.00 98.56 275 TYR A CA 1
ATOM 2082 C C . TYR A 1 275 ? -9.281 -0.470 8.245 1.00 98.56 275 TYR A C 1
ATOM 2084 O O . TYR A 1 275 ? -8.706 -0.440 9.333 1.00 98.56 275 TYR A O 1
ATOM 2092 N N . LEU A 1 276 ? -10.180 0.444 7.882 1.00 98.56 276 LEU A N 1
ATOM 2093 C CA . LEU A 1 276 ? -10.632 1.568 8.702 1.00 98.56 276 LEU A CA 1
ATOM 2094 C C . LEU A 1 276 ? -12.129 1.435 8.999 1.00 98.56 276 LEU A C 1
ATOM 2096 O O . LEU A 1 276 ? -12.939 1.289 8.083 1.00 98.56 276 LEU A O 1
ATOM 2100 N N . GLY A 1 277 ? -12.517 1.552 10.271 1.00 97.56 277 GLY A N 1
ATOM 2101 C CA . GLY A 1 277 ? -13.922 1.458 10.667 1.00 97.56 277 GLY A CA 1
ATOM 2102 C C . GLY A 1 277 ? -14.308 2.201 11.946 1.00 97.56 277 GLY A C 1
ATOM 2103 O O . GLY A 1 277 ? -13.507 2.923 12.549 1.00 97.56 277 GLY A O 1
ATOM 2104 N N . SER A 1 278 ? -15.575 2.031 12.325 1.00 97.31 278 SER A N 1
ATOM 2105 C CA . SER A 1 278 ? -16.205 2.535 13.545 1.00 97.31 278 SER A CA 1
ATOM 2106 C C . SER A 1 278 ? -16.392 1.409 14.570 1.00 97.31 278 SER A C 1
ATOM 2108 O O . SER A 1 278 ? -16.043 0.253 14.310 1.00 97.31 278 SER A O 1
ATOM 2110 N N . CYS A 1 279 ? -16.964 1.732 15.731 1.00 96.25 279 CYS A N 1
ATOM 2111 C CA . CYS A 1 279 ? -17.312 0.739 16.742 1.00 96.25 279 CYS A CA 1
ATOM 2112 C C . CYS A 1 279 ? -18.334 -0.279 16.217 1.00 96.25 279 CYS A C 1
ATOM 2114 O O . CYS A 1 279 ? -18.228 -1.456 16.545 1.00 96.25 279 CYS A O 1
ATOM 2116 N N . ASN A 1 280 ? -19.250 0.150 15.343 1.00 95.88 280 ASN A N 1
ATOM 2117 C CA . ASN A 1 280 ? -20.259 -0.716 14.732 1.00 95.88 280 ASN A CA 1
ATOM 2118 C C . ASN A 1 280 ? -19.607 -1.787 13.849 1.00 95.88 280 ASN A C 1
ATOM 2120 O O . ASN A 1 280 ? -19.953 -2.957 13.928 1.00 95.88 280 ASN A O 1
ATOM 2124 N N . HIS A 1 281 ? -18.590 -1.414 13.068 1.00 96.38 281 HIS A N 1
ATOM 2125 C CA . HIS A 1 281 ? -17.845 -2.393 12.272 1.00 96.38 281 HIS A CA 1
ATOM 2126 C C . HIS A 1 281 ? -17.041 -3.361 13.152 1.00 96.38 281 HIS A C 1
ATOM 2128 O O . HIS A 1 281 ? -16.867 -4.521 12.796 1.00 96.38 281 HIS A O 1
ATOM 2134 N N . SER A 1 282 ? -16.532 -2.899 14.301 1.00 97.12 282 SER A N 1
ATOM 2135 C CA . SER A 1 282 ? -15.769 -3.751 15.224 1.00 97.12 282 SER A CA 1
ATOM 2136 C C . SER A 1 282 ? -16.633 -4.731 16.025 1.00 97.12 282 SER A C 1
ATOM 2138 O O . SER A 1 282 ? -16.102 -5.700 16.566 1.00 97.12 282 SER A O 1
ATOM 2140 N N . SER A 1 283 ? -17.943 -4.479 16.116 1.00 96.50 283 SER A N 1
ATOM 2141 C CA . SER A 1 283 ? -18.913 -5.337 16.800 1.00 96.50 283 SER A CA 1
ATOM 2142 C C . SER A 1 283 ? -19.617 -6.326 15.865 1.00 96.50 283 SER A C 1
ATOM 2144 O O . SER A 1 283 ? -20.353 -7.186 16.343 1.00 96.50 283 SER A O 1
ATOM 2146 N N . ASP A 1 284 ? -19.367 -6.259 14.555 1.00 95.94 284 ASP A N 1
ATOM 2147 C CA . ASP A 1 284 ? -19.908 -7.189 13.563 1.00 95.94 284 ASP A CA 1
ATOM 2148 C C . ASP A 1 284 ? -18.931 -8.344 13.288 1.00 95.94 284 ASP A C 1
ATOM 2150 O O . ASP A 1 284 ? -18.017 -8.241 12.466 1.00 95.94 284 ASP A O 1
ATOM 2154 N N . LEU A 1 285 ? -19.133 -9.479 13.967 1.00 96.19 285 LEU A N 1
ATOM 2155 C CA . LEU A 1 285 ? -18.298 -10.671 13.786 1.00 96.19 285 LEU A CA 1
ATOM 2156 C C . LEU A 1 285 ? -18.297 -11.169 12.335 1.00 96.19 285 LEU A C 1
ATOM 2158 O O . LEU A 1 285 ? -17.249 -11.581 11.834 1.00 96.19 285 LEU A O 1
ATOM 2162 N N . GLN A 1 286 ? -19.455 -11.141 11.667 1.00 95.25 286 GLN A N 1
ATOM 2163 C CA . GLN A 1 286 ? -19.583 -11.647 10.302 1.00 95.25 286 GLN A CA 1
ATOM 2164 C C . GLN A 1 286 ? -18.841 -10.735 9.327 1.00 95.25 286 GLN A C 1
ATOM 2166 O O . GLN A 1 286 ? -18.077 -11.233 8.503 1.00 95.25 286 GLN A O 1
ATOM 2171 N N . GLY A 1 287 ? -18.987 -9.416 9.468 1.00 94.50 287 GLY A N 1
ATOM 2172 C CA . GLY A 1 287 ? -18.234 -8.431 8.693 1.00 94.50 287 GLY A CA 1
ATOM 2173 C C . GLY A 1 287 ? -16.721 -8.568 8.876 1.00 94.50 287 GLY A C 1
ATOM 2174 O O . GLY A 1 287 ? -15.979 -8.603 7.892 1.00 94.50 287 GLY A O 1
ATOM 2175 N N . LEU A 1 288 ? -16.247 -8.737 10.117 1.00 96.81 288 LEU A N 1
ATOM 2176 C CA . LEU A 1 288 ? -14.826 -8.975 10.402 1.00 96.81 288 LEU A CA 1
ATOM 2177 C C . LEU A 1 288 ? -14.307 -10.250 9.719 1.00 96.81 288 LEU A C 1
ATOM 2179 O O . LEU A 1 288 ? -13.237 -10.228 9.107 1.00 96.81 288 LEU A O 1
ATOM 2183 N N . GLN A 1 289 ? -15.059 -11.350 9.792 1.00 95.69 289 GLN A N 1
ATOM 2184 C CA . GLN A 1 289 ? -14.691 -12.620 9.160 1.00 95.69 289 GLN A CA 1
ATOM 2185 C C . GLN A 1 289 ? -14.740 -12.549 7.629 1.00 95.69 289 GLN A C 1
ATOM 2187 O O . GLN A 1 289 ? -13.831 -13.056 6.972 1.00 95.69 289 GLN A O 1
ATOM 2192 N N . ALA A 1 290 ? -15.741 -11.878 7.055 1.00 94.12 290 ALA A N 1
ATOM 2193 C CA . ALA A 1 290 ? -15.877 -11.684 5.612 1.00 94.12 290 ALA A CA 1
ATOM 2194 C C . ALA A 1 290 ? -14.716 -10.860 5.032 1.00 94.12 290 ALA A C 1
ATOM 2196 O O . ALA A 1 290 ? -14.181 -11.188 3.973 1.00 94.12 290 ALA A O 1
ATOM 2197 N N . CYS A 1 291 ? -14.254 -9.841 5.763 1.00 94.50 291 CYS A N 1
ATOM 2198 C CA . CYS A 1 291 ? -13.040 -9.094 5.431 1.00 94.50 291 CYS A CA 1
ATOM 2199 C C . CYS A 1 291 ? -11.745 -9.862 5.761 1.00 94.50 291 CYS A C 1
ATOM 2201 O O . CYS A 1 291 ? -10.653 -9.377 5.470 1.00 94.50 291 CYS A O 1
ATOM 2203 N N . GLY A 1 292 ? -11.841 -11.045 6.378 1.00 96.81 292 GLY A N 1
ATOM 2204 C CA . GLY A 1 292 ? -10.717 -11.863 6.829 1.00 96.81 292 GLY A CA 1
ATOM 2205 C C . GLY A 1 292 ? -9.784 -11.133 7.790 1.00 96.81 292 GLY A C 1
ATOM 2206 O O . GLY A 1 292 ? -8.562 -11.277 7.685 1.00 96.81 292 GLY A O 1
ATOM 2207 N N . ILE A 1 293 ? -10.359 -10.321 8.680 1.00 98.38 293 ILE A N 1
ATOM 2208 C CA . ILE A 1 293 ? -9.644 -9.640 9.755 1.00 98.38 293 ILE A CA 1
ATOM 2209 C C . ILE A 1 293 ? -9.071 -10.683 10.711 1.00 98.38 293 ILE A C 1
ATOM 2211 O O . ILE A 1 293 ? -9.738 -11.635 11.098 1.00 98.38 293 ILE A O 1
ATOM 2215 N N . THR A 1 294 ? -7.817 -10.496 11.107 1.00 98.56 294 THR A N 1
ATOM 2216 C CA . THR A 1 294 ? -7.117 -11.351 12.080 1.00 98.56 294 THR A CA 1
ATOM 2217 C C . THR A 1 294 ? -6.767 -10.588 13.357 1.00 98.56 294 THR A C 1
ATOM 2219 O O . THR A 1 294 ? -6.457 -11.188 14.386 1.00 98.56 294 THR A O 1
ATOM 2222 N N . ALA A 1 295 ? -6.779 -9.255 13.295 1.00 98.69 295 ALA A N 1
ATOM 2223 C CA . ALA A 1 295 ? -6.420 -8.387 14.404 1.00 98.69 295 ALA A CA 1
ATOM 2224 C C . ALA A 1 295 ? -7.246 -7.096 14.418 1.00 98.69 295 ALA A C 1
ATOM 2226 O O . ALA A 1 295 ? -7.643 -6.586 13.372 1.00 98.69 295 ALA A O 1
ATOM 2227 N N . VAL A 1 296 ? -7.451 -6.531 15.604 1.00 98.81 296 VAL A N 1
ATOM 2228 C CA . VAL A 1 296 ? -8.216 -5.297 15.801 1.00 98.81 296 VAL A CA 1
ATOM 2229 C C . VAL A 1 296 ? -7.409 -4.325 16.663 1.00 98.81 296 VAL A C 1
ATOM 2231 O O . VAL A 1 296 ? -6.982 -4.655 17.769 1.00 98.81 296 VAL A O 1
ATOM 2234 N N . LEU A 1 297 ? -7.189 -3.121 16.138 1.00 98.81 297 LEU A N 1
ATOM 2235 C CA . LEU A 1 297 ? -6.602 -1.988 16.844 1.00 98.81 297 LEU A CA 1
ATOM 2236 C C . LEU A 1 297 ? -7.721 -1.022 17.254 1.00 98.81 297 LEU A C 1
ATOM 2238 O O . LEU A 1 297 ? -8.266 -0.294 16.420 1.00 98.81 297 LEU A O 1
ATOM 2242 N N . ASN A 1 298 ? -8.046 -1.020 18.543 1.00 98.62 298 ASN A N 1
ATOM 2243 C CA . ASN A 1 298 ? -9.066 -0.167 19.140 1.00 98.62 298 ASN A CA 1
ATOM 2244 C C . ASN A 1 298 ? -8.433 1.142 19.627 1.00 98.62 298 ASN A C 1
ATOM 2246 O O . ASN A 1 298 ? -7.680 1.155 20.598 1.00 98.62 298 ASN A O 1
ATOM 2250 N N . VAL A 1 299 ? -8.738 2.251 18.955 1.00 98.31 299 VAL A N 1
ATOM 2251 C CA . VAL A 1 299 ? -8.210 3.594 19.250 1.00 98.31 299 VAL A CA 1
ATOM 2252 C C . VAL A 1 299 ? -9.264 4.420 19.995 1.00 98.31 299 VAL A C 1
ATOM 2254 O O . VAL A 1 299 ? -9.609 5.539 19.607 1.00 98.31 299 VAL A O 1
ATOM 2257 N N . SER A 1 300 ? -9.884 3.829 21.014 1.00 95.81 300 SER A N 1
ATOM 2258 C CA . SER A 1 300 ? -10.921 4.469 21.816 1.00 95.81 300 SER A CA 1
ATOM 2259 C C . SER A 1 300 ? -10.921 3.947 23.246 1.00 95.81 300 SER A C 1
ATOM 2261 O O . SER A 1 300 ? -10.861 2.745 23.474 1.00 95.81 300 SER A O 1
ATOM 2263 N N . ALA A 1 301 ? -11.054 4.856 24.213 1.00 91.88 301 ALA A N 1
ATOM 2264 C CA . ALA A 1 301 ? -11.275 4.486 25.610 1.00 91.88 301 ALA A CA 1
ATOM 2265 C C . ALA A 1 301 ? -12.715 4.001 25.888 1.00 91.88 301 ALA A C 1
ATOM 2267 O O . ALA A 1 301 ? -12.943 3.298 26.864 1.00 91.88 301 ALA A O 1
ATOM 2268 N N . SER A 1 302 ? -13.689 4.373 25.045 1.00 92.25 302 SER A N 1
ATOM 2269 C CA . SER A 1 302 ? -15.121 4.121 25.276 1.00 92.25 302 SER A CA 1
ATOM 2270 C C . SER A 1 302 ? -15.678 2.908 24.529 1.00 92.25 302 SER A C 1
ATOM 2272 O O . SER A 1 302 ? -16.800 2.491 24.802 1.00 92.25 302 SER A O 1
ATOM 2274 N N . CYS A 1 303 ? -14.931 2.352 23.572 1.00 94.00 303 CYS A N 1
ATOM 2275 C CA . CYS A 1 303 ? -15.370 1.194 22.793 1.00 94.00 303 CYS A CA 1
ATOM 2276 C C . CYS A 1 303 ? -14.845 -0.103 23.427 1.00 94.00 303 CYS A C 1
ATOM 2278 O O . CYS A 1 303 ? -13.635 -0.194 23.652 1.00 94.00 303 CYS A O 1
ATOM 2280 N N . PRO A 1 304 ? -15.690 -1.119 23.674 1.00 95.50 304 PRO A N 1
ATOM 2281 C CA . PRO A 1 304 ? -15.227 -2.415 24.158 1.00 95.50 304 PRO A CA 1
ATOM 2282 C C . PRO A 1 304 ? -14.602 -3.259 23.034 1.00 95.50 304 PRO A C 1
ATOM 2284 O O . PRO A 1 304 ? -14.887 -3.069 21.851 1.00 95.50 304 PRO A O 1
ATOM 2287 N N . ASN A 1 305 ? -13.785 -4.241 23.414 1.00 97.44 305 ASN A N 1
ATOM 2288 C CA . ASN A 1 305 ? -13.328 -5.298 22.514 1.00 97.44 305 ASN A CA 1
ATOM 2289 C C . ASN A 1 305 ? -14.361 -6.436 22.531 1.00 97.44 305 ASN A C 1
ATOM 2291 O O . ASN A 1 305 ? -14.525 -7.109 23.544 1.00 97.44 305 ASN A O 1
ATOM 2295 N N . HIS A 1 306 ? -15.083 -6.645 21.429 1.00 96.38 306 HIS A N 1
ATOM 2296 C CA . HIS A 1 306 ? -16.231 -7.563 21.411 1.00 96.38 306 HIS A CA 1
ATOM 2297 C C . HIS A 1 306 ? -15.868 -9.052 21.325 1.00 96.38 306 HIS A C 1
ATOM 2299 O O . HIS A 1 306 ? -16.646 -9.895 21.765 1.00 96.38 306 HIS A O 1
ATOM 2305 N N . PHE A 1 307 ? -14.711 -9.382 20.748 1.00 97.06 307 PHE A N 1
ATOM 2306 C CA . PHE A 1 307 ? -14.377 -10.749 20.333 1.00 97.06 307 PHE A CA 1
ATOM 2307 C C . PHE A 1 307 ? -12.974 -11.165 20.790 1.00 97.06 307 PHE A C 1
ATOM 2309 O O . PHE A 1 307 ? -12.203 -11.767 20.033 1.00 97.06 307 PHE A O 1
ATOM 2316 N N . GLU A 1 308 ? -12.608 -10.798 22.021 1.00 93.25 308 GLU A N 1
ATOM 2317 C CA . GLU A 1 308 ? -11.335 -11.208 22.619 1.00 93.25 308 GLU A CA 1
ATOM 2318 C C . GLU A 1 308 ? -11.201 -12.741 22.609 1.00 93.25 308 GLU A C 1
ATOM 2320 O O . GLU A 1 308 ? -12.153 -13.471 22.873 1.00 93.25 308 GLU A O 1
ATOM 2325 N N . GLY A 1 309 ? -10.020 -13.237 22.230 1.00 92.75 309 GLY A N 1
ATOM 2326 C CA . GLY A 1 309 ? -9.757 -14.667 22.023 1.00 92.75 309 GLY A CA 1
ATOM 2327 C C . GLY A 1 309 ? -9.972 -15.162 20.587 1.00 92.75 309 GLY A C 1
ATOM 2328 O O . GLY A 1 309 ? -9.316 -16.122 20.194 1.00 92.75 309 GLY A O 1
ATOM 2329 N N . LEU A 1 310 ? -10.804 -14.490 19.778 1.00 96.31 310 LEU A N 1
ATOM 2330 C CA . LEU A 1 310 ? -10.974 -14.813 18.349 1.00 96.31 310 LEU A CA 1
ATOM 2331 C C . LEU A 1 310 ? -10.045 -13.992 17.451 1.00 96.31 310 LEU A C 1
ATOM 2333 O O . LEU A 1 310 ? -9.515 -14.507 16.469 1.00 96.31 310 LEU A O 1
ATOM 2337 N N . PHE A 1 311 ? -9.819 -12.728 17.806 1.00 97.94 311 PHE A N 1
ATOM 2338 C CA . PHE A 1 311 ? -8.874 -11.852 17.115 1.00 97.94 311 PHE A CA 1
ATOM 2339 C C . PHE A 1 311 ? -7.771 -11.398 18.064 1.00 97.94 311 PHE A C 1
ATOM 2341 O O . PHE A 1 311 ? -7.944 -11.332 19.283 1.00 97.94 311 PHE A O 1
ATOM 2348 N N . ARG A 1 312 ? -6.625 -11.020 17.496 1.00 98.25 312 ARG A N 1
ATOM 2349 C CA . ARG A 1 312 ? -5.570 -10.345 18.254 1.00 98.25 312 ARG A CA 1
ATOM 2350 C C . ARG A 1 312 ? -5.952 -8.882 18.474 1.00 98.25 312 ARG A C 1
ATOM 2352 O O . ARG A 1 312 ? -6.065 -8.135 17.506 1.00 98.25 312 ARG A O 1
ATOM 2359 N N . TYR A 1 313 ? -6.084 -8.456 19.726 1.00 98.44 313 TYR A N 1
ATOM 2360 C CA . TYR A 1 313 ? -6.425 -7.072 20.062 1.00 98.44 313 TYR A CA 1
ATOM 2361 C C . TYR A 1 313 ? -5.218 -6.245 20.500 1.00 98.44 313 TYR A C 1
ATOM 2363 O O . TYR A 1 313 ? -4.266 -6.747 21.103 1.00 98.44 313 TYR A O 1
ATOM 2371 N N . LYS A 1 314 ? -5.301 -4.945 20.226 1.00 98.44 314 LYS A N 1
ATOM 2372 C CA . LYS A 1 314 ? -4.487 -3.905 20.850 1.00 98.44 314 LYS A CA 1
ATOM 2373 C C . LYS A 1 314 ? -5.383 -2.701 21.122 1.00 98.44 314 LYS A C 1
ATOM 2375 O O . LYS A 1 314 ? -6.056 -2.232 20.209 1.00 98.44 314 LYS A O 1
ATOM 2380 N N . SER A 1 315 ? -5.377 -2.204 22.355 1.00 98.06 315 SER A N 1
ATOM 2381 C CA . SER A 1 315 ? -6.157 -1.026 22.748 1.00 98.06 315 SER A CA 1
ATOM 2382 C C . SER A 1 315 ? -5.235 0.156 23.022 1.00 98.06 315 SER A C 1
ATOM 2384 O O . SER A 1 315 ? -4.263 0.030 23.765 1.00 98.06 315 SER A O 1
ATOM 2386 N N . ILE A 1 316 ? -5.555 1.294 22.414 1.00 97.50 316 ILE A N 1
ATOM 2387 C CA . ILE A 1 316 ? -4.903 2.589 22.592 1.00 97.50 316 ILE A CA 1
ATOM 2388 C C . ILE A 1 316 ? -5.999 3.558 23.069 1.00 97.50 316 ILE A C 1
ATOM 2390 O O . ILE A 1 316 ? -6.803 4.025 22.254 1.00 97.50 316 ILE A O 1
ATOM 2394 N N . PRO A 1 317 ? -6.103 3.819 24.386 1.00 94.88 317 PRO A N 1
ATOM 2395 C CA . PRO A 1 317 ? -7.226 4.543 24.975 1.00 94.88 317 PRO A CA 1
ATOM 2396 C C . PRO A 1 317 ? -7.086 6.053 24.745 1.00 94.88 317 PRO A C 1
ATOM 2398 O O . PRO A 1 317 ? -6.718 6.812 25.634 1.00 94.88 317 PRO A O 1
ATOM 2401 N N . VAL A 1 318 ? -7.372 6.490 23.521 1.00 93.44 318 VAL A N 1
ATOM 2402 C CA . VAL A 1 318 ? -7.283 7.894 23.106 1.00 93.44 318 VAL A CA 1
ATOM 2403 C C . VAL A 1 318 ? -8.674 8.524 23.071 1.00 93.44 318 VAL A C 1
ATOM 2405 O O . VAL A 1 318 ? -9.612 8.006 22.446 1.00 93.44 318 VAL A O 1
ATOM 2408 N N . GLU A 1 319 ? -8.808 9.671 23.731 1.00 92.81 319 GLU A N 1
ATOM 2409 C CA . GLU A 1 319 ? -9.979 10.539 23.616 1.00 92.81 319 GLU A CA 1
ATOM 2410 C C . GLU A 1 319 ? -9.898 11.406 22.355 1.00 92.81 319 GLU A C 1
ATOM 2412 O O . GLU A 1 319 ? -8.821 11.742 21.871 1.00 92.81 319 GLU A O 1
ATOM 2417 N N . ASP A 1 320 ? -11.054 11.759 21.793 1.00 91.62 320 ASP A N 1
ATOM 2418 C CA . ASP A 1 320 ? -11.132 12.570 20.573 1.00 91.62 320 ASP A CA 1
ATOM 2419 C C . ASP A 1 320 ? -11.271 14.054 20.910 1.00 91.62 320 ASP A C 1
ATOM 2421 O O . ASP A 1 320 ? -12.304 14.675 20.662 1.00 91.62 320 ASP A O 1
ATOM 2425 N N . ASN A 1 321 ? -10.251 14.612 21.553 1.00 90.38 321 ASN A N 1
ATOM 2426 C CA . ASN A 1 321 ? -10.230 16.019 21.921 1.00 90.38 321 ASN A CA 1
ATOM 2427 C C . ASN A 1 321 ? -8.869 16.652 21.595 1.00 90.38 321 ASN A C 1
ATOM 2429 O O . ASN A 1 321 ? -7.890 15.971 21.298 1.00 90.38 321 ASN A O 1
ATOM 2433 N N . GLN A 1 322 ? -8.827 17.982 21.618 1.00 86.31 322 GLN A N 1
ATOM 2434 C CA . GLN A 1 322 ? -7.684 18.760 21.135 1.00 86.31 322 GLN A CA 1
ATOM 2435 C C . GLN A 1 322 ? -6.459 18.688 22.058 1.00 86.31 322 GLN A C 1
ATOM 2437 O O . GLN A 1 322 ? -5.356 18.999 21.613 1.00 86.31 322 GLN A O 1
ATOM 2442 N N . MET A 1 323 ? -6.650 18.277 23.315 1.00 88.56 323 MET A N 1
ATOM 2443 C CA . MET A 1 323 ? -5.605 18.217 24.339 1.00 88.56 323 MET A CA 1
ATOM 2444 C C . MET A 1 323 ? -4.807 16.911 24.284 1.00 88.56 323 MET A C 1
ATOM 2446 O O . MET A 1 323 ? -3.767 16.808 24.930 1.00 88.56 323 MET A O 1
ATOM 2450 N N . VAL A 1 324 ? -5.287 15.903 23.547 1.00 92.31 324 VAL A N 1
ATOM 2451 C CA . VAL A 1 324 ? -4.628 14.597 23.483 1.00 92.31 324 VAL A CA 1
ATOM 2452 C C . VAL A 1 324 ? -3.476 14.605 22.485 1.00 92.31 324 VAL A C 1
ATOM 2454 O O . VAL A 1 324 ? -3.629 14.941 21.308 1.00 92.31 324 VAL A O 1
ATOM 2457 N N . GLU A 1 325 ? -2.323 14.136 22.948 1.00 94.25 325 GLU A N 1
ATOM 2458 C CA . GLU A 1 325 ? -1.169 13.833 22.111 1.00 94.25 325 GLU A CA 1
ATOM 2459 C C . GLU A 1 325 ? -1.297 12.411 21.532 1.00 94.25 325 GLU A C 1
ATOM 2461 O O . GLU A 1 325 ? -0.795 11.430 22.082 1.00 94.25 325 GLU A O 1
ATOM 2466 N N . ILE A 1 326 ? -2.011 12.275 20.411 1.00 97.38 326 ILE A N 1
ATOM 2467 C CA . ILE A 1 326 ? -2.140 10.994 19.705 1.00 97.38 326 ILE A CA 1
ATOM 2468 C C . ILE A 1 326 ? -0.816 10.565 19.045 1.00 97.38 326 ILE A C 1
ATOM 2470 O O . ILE A 1 326 ? -0.596 9.368 18.855 1.00 97.38 326 ILE A O 1
ATOM 2474 N N . SER A 1 327 ? 0.090 11.504 18.742 1.00 97.25 327 SER A N 1
ATOM 2475 C CA . SER A 1 327 ? 1.401 11.225 18.139 1.00 97.25 327 SER A CA 1
ATOM 2476 C C . SER A 1 327 ? 2.283 10.315 18.982 1.00 97.25 327 SER A C 1
ATOM 2478 O O . SER A 1 327 ? 3.017 9.501 18.420 1.00 97.25 327 SER A O 1
ATOM 2480 N N . ALA A 1 328 ? 2.162 10.378 20.312 1.00 97.19 328 ALA A N 1
ATOM 2481 C CA . ALA A 1 328 ? 2.873 9.489 21.230 1.00 97.19 328 ALA A CA 1
ATOM 2482 C C . ALA A 1 328 ? 2.583 7.999 20.955 1.00 97.19 328 ALA A C 1
ATOM 2484 O O . ALA A 1 328 ? 3.417 7.135 21.219 1.00 97.19 328 ALA A O 1
ATOM 2485 N N . TRP A 1 329 ? 1.426 7.698 20.358 1.00 98.06 329 TRP A N 1
ATOM 2486 C CA . TRP A 1 329 ? 0.967 6.341 20.068 1.00 98.06 329 TRP A CA 1
ATOM 2487 C C . TRP A 1 329 ? 1.258 5.874 18.641 1.00 98.06 329 TRP A C 1
ATOM 2489 O O . TRP A 1 329 ? 1.023 4.706 18.323 1.00 98.06 329 TRP A O 1
ATOM 2499 N N . PHE A 1 330 ? 1.773 6.744 17.763 1.00 98.25 330 PHE A N 1
ATOM 2500 C CA . PHE A 1 330 ? 2.008 6.393 16.359 1.00 98.25 330 PHE A CA 1
ATOM 2501 C C . PHE A 1 330 ? 2.947 5.199 16.225 1.00 98.25 330 PHE A C 1
ATOM 2503 O O . PHE A 1 330 ? 2.601 4.229 15.555 1.00 98.25 330 PHE A O 1
ATOM 2510 N N . GLN A 1 331 ? 4.096 5.215 16.900 1.00 97.50 331 GLN A N 1
ATOM 2511 C CA . GLN A 1 331 ? 5.076 4.135 16.775 1.00 97.50 331 GLN A CA 1
ATOM 2512 C C . GLN A 1 331 ? 4.521 2.783 17.249 1.00 97.50 331 GLN A C 1
ATOM 2514 O O . GLN A 1 331 ? 4.791 1.747 16.638 1.00 97.50 331 GLN A O 1
ATOM 2519 N N . GLU A 1 332 ? 3.721 2.789 18.314 1.00 98.38 332 GLU A N 1
ATOM 2520 C CA . GLU A 1 332 ? 3.092 1.589 18.860 1.00 98.38 332 GLU A CA 1
ATOM 2521 C C . GLU A 1 332 ? 2.007 1.037 17.926 1.00 98.38 332 GLU A C 1
ATOM 2523 O O . GLU A 1 332 ? 2.008 -0.156 17.614 1.00 98.38 332 GLU A O 1
ATOM 2528 N N . ALA A 1 333 ? 1.128 1.906 17.421 1.00 98.62 333 ALA A N 1
ATOM 2529 C CA . ALA A 1 333 ? 0.099 1.540 16.455 1.00 98.62 333 ALA A CA 1
ATOM 2530 C C . ALA A 1 333 ? 0.705 0.990 15.154 1.00 98.62 333 ALA A C 1
ATOM 2532 O O . ALA A 1 333 ? 0.278 -0.052 14.657 1.00 98.62 333 ALA A O 1
ATOM 2533 N N . ILE A 1 334 ? 1.734 1.658 14.627 1.00 98.44 334 ILE A N 1
ATOM 2534 C CA . ILE A 1 334 ? 2.420 1.274 13.388 1.00 98.44 334 ILE A CA 1
ATOM 2535 C C . ILE A 1 334 ? 3.115 -0.078 13.557 1.00 98.44 334 ILE A C 1
ATOM 2537 O O . ILE A 1 334 ? 2.941 -0.957 12.717 1.00 98.44 334 ILE A O 1
ATOM 2541 N N . SER A 1 335 ? 3.816 -0.286 14.676 1.00 98.31 335 SER A N 1
ATOM 2542 C CA . SER A 1 335 ? 4.446 -1.572 15.000 1.00 98.31 335 SER A CA 1
ATOM 2543 C C . SER A 1 335 ? 3.424 -2.711 15.078 1.00 98.31 335 SER A C 1
ATOM 2545 O O . SER A 1 335 ? 3.656 -3.806 14.559 1.00 98.31 335 SER A O 1
ATOM 2547 N N . PHE A 1 336 ? 2.250 -2.457 15.667 1.00 98.75 336 PHE A N 1
ATOM 2548 C CA . PHE A 1 336 ? 1.173 -3.441 15.701 1.00 98.75 336 PHE A CA 1
ATOM 2549 C C . PHE A 1 336 ? 0.679 -3.795 14.292 1.00 98.75 336 PHE A C 1
ATOM 2551 O O . PHE A 1 336 ? 0.628 -4.982 13.959 1.00 98.75 336 PHE A O 1
ATOM 2558 N N . ILE A 1 337 ? 0.393 -2.790 13.454 1.00 98.69 337 ILE A N 1
ATOM 2559 C CA . ILE A 1 337 ? -0.038 -2.981 12.059 1.00 98.69 337 ILE A CA 1
ATOM 2560 C C . ILE A 1 337 ? 1.015 -3.771 11.270 1.00 98.69 337 ILE A C 1
ATOM 2562 O O . ILE A 1 337 ? 0.674 -4.754 10.612 1.00 98.69 337 ILE A O 1
ATOM 2566 N N . ASP A 1 338 ? 2.294 -3.403 11.376 1.00 98.00 338 ASP A N 1
ATOM 2567 C CA . ASP A 1 338 ? 3.381 -4.104 10.689 1.00 98.00 338 ASP A CA 1
ATOM 2568 C C . ASP A 1 338 ? 3.532 -5.546 11.174 1.00 98.00 338 ASP A C 1
ATOM 2570 O O . ASP A 1 338 ? 3.759 -6.441 10.362 1.00 98.00 338 ASP A O 1
ATOM 2574 N N . SER A 1 339 ? 3.346 -5.813 12.470 1.00 98.25 339 SER A N 1
ATOM 2575 C CA . SER A 1 339 ? 3.389 -7.184 12.987 1.00 98.25 339 SER A CA 1
ATOM 2576 C C . SER A 1 339 ? 2.300 -8.071 12.372 1.00 98.25 339 SER A C 1
ATOM 2578 O O . SER A 1 339 ? 2.576 -9.219 12.031 1.00 98.25 339 SER A O 1
ATOM 2580 N N . VAL A 1 340 ? 1.090 -7.533 12.176 1.00 98.25 340 VAL A N 1
ATOM 2581 C CA . VAL A 1 340 ? -0.037 -8.249 11.557 1.00 98.25 340 VAL A CA 1
ATOM 2582 C C . VAL A 1 340 ? 0.195 -8.431 10.059 1.00 98.25 340 VAL A C 1
ATOM 2584 O O . VAL A 1 340 ? -0.002 -9.522 9.528 1.00 98.25 340 VAL A O 1
ATOM 2587 N N . LYS A 1 341 ? 0.679 -7.390 9.376 1.00 96.38 341 LYS A N 1
ATOM 2588 C CA . LYS A 1 341 ? 1.058 -7.455 7.961 1.00 96.38 341 LYS A CA 1
ATOM 2589 C C . LYS A 1 341 ? 2.122 -8.528 7.719 1.00 96.38 341 LYS A C 1
ATOM 2591 O O . LYS A 1 341 ? 1.991 -9.331 6.799 1.00 96.38 341 LYS A O 1
ATOM 2596 N N . ASN A 1 342 ? 3.169 -8.553 8.541 1.00 95.06 342 ASN A N 1
ATOM 2597 C CA . ASN A 1 342 ? 4.293 -9.478 8.390 1.00 95.06 342 ASN A CA 1
ATOM 2598 C C . ASN A 1 342 ? 3.901 -10.935 8.673 1.00 95.06 342 ASN A C 1
ATOM 2600 O O . ASN A 1 342 ? 4.555 -11.840 8.162 1.00 95.06 342 ASN A O 1
ATOM 2604 N N . SER A 1 343 ? 2.826 -11.176 9.432 1.00 95.81 343 SER A N 1
ATOM 2605 C CA . SER A 1 343 ? 2.247 -12.513 9.606 1.00 95.81 343 SER A CA 1
ATOM 2606 C C . SER A 1 343 ? 1.240 -12.894 8.512 1.00 95.81 343 SER A C 1
ATOM 2608 O O . SER A 1 343 ? 0.588 -13.926 8.632 1.00 95.81 343 SER A O 1
ATOM 2610 N N . GLY A 1 344 ? 1.066 -12.066 7.473 1.00 94.31 344 GLY A N 1
ATOM 2611 C CA . GLY A 1 344 ? 0.081 -12.281 6.406 1.00 94.31 344 GLY A CA 1
ATOM 2612 C C . GLY A 1 344 ? -1.371 -12.036 6.834 1.00 94.31 344 GLY A C 1
ATOM 2613 O O . GLY A 1 344 ? -2.293 -12.483 6.158 1.00 94.31 344 GLY A O 1
ATOM 2614 N N . GLY A 1 345 ? -1.578 -11.362 7.968 1.00 97.31 345 GLY A N 1
ATOM 2615 C CA . GLY A 1 345 ? -2.892 -11.048 8.515 1.00 97.31 345 GLY A CA 1
ATOM 2616 C C . GLY A 1 345 ? -3.465 -9.725 8.007 1.00 97.31 345 GLY A C 1
ATOM 2617 O O . GLY A 1 345 ? -2.827 -8.980 7.261 1.00 97.31 345 GLY A O 1
ATOM 2618 N N . ARG A 1 346 ? -4.676 -9.409 8.472 1.00 98.50 346 ARG A N 1
ATOM 2619 C CA . ARG A 1 346 ? -5.377 -8.150 8.188 1.00 98.50 346 ARG A CA 1
ATOM 2620 C C . ARG A 1 346 ? -5.828 -7.496 9.487 1.00 98.50 346 ARG A C 1
ATOM 2622 O O . ARG A 1 346 ? -6.351 -8.171 10.375 1.00 98.50 346 ARG A O 1
ATOM 2629 N N . VAL A 1 347 ? -5.613 -6.190 9.607 1.00 98.75 347 VAL A N 1
ATOM 2630 C CA . VAL A 1 347 ? -5.957 -5.413 10.800 1.00 98.75 347 VAL A CA 1
ATOM 2631 C C . VAL A 1 347 ? -7.087 -4.432 10.517 1.00 98.75 347 VAL A C 1
ATOM 2633 O O . VAL A 1 347 ? -7.029 -3.674 9.551 1.00 98.75 347 VAL A O 1
ATOM 2636 N N . LEU A 1 348 ? -8.092 -4.417 11.393 1.00 98.75 348 LEU A N 1
ATOM 2637 C CA . LEU A 1 348 ? -9.058 -3.326 11.489 1.00 98.75 348 LEU A CA 1
ATOM 2638 C C . LEU A 1 348 ? -8.555 -2.292 12.497 1.00 98.75 348 LEU A C 1
ATOM 2640 O O . LEU A 1 348 ? -8.379 -2.612 13.668 1.00 98.75 348 LEU A O 1
ATOM 2644 N N . VAL A 1 349 ? -8.392 -1.044 12.069 1.00 98.81 349 VAL A N 1
ATOM 2645 C CA . VAL A 1 349 ? -8.198 0.105 12.958 1.00 98.81 349 VAL A CA 1
ATOM 2646 C C . VAL A 1 349 ? -9.534 0.819 13.116 1.00 98.81 349 VAL A C 1
ATOM 2648 O O . VAL A 1 349 ? -10.103 1.319 12.141 1.00 98.81 349 VAL A O 1
ATOM 2651 N N . HIS A 1 350 ? -10.047 0.888 14.342 1.00 98.56 350 HIS A N 1
ATOM 2652 C CA . HIS A 1 350 ? -11.320 1.549 14.614 1.00 98.56 350 HIS A CA 1
ATOM 2653 C C . HIS A 1 350 ? -11.248 2.496 15.809 1.00 98.56 350 HIS A C 1
ATOM 2655 O O . HIS A 1 350 ? -10.341 2.446 16.634 1.00 98.56 350 HIS A O 1
ATOM 2661 N N . CYS A 1 351 ? -12.213 3.404 15.869 1.00 97.62 351 CYS A N 1
ATOM 2662 C CA . CYS A 1 351 ? -12.510 4.191 17.061 1.00 97.62 351 CYS A CA 1
ATOM 2663 C C . CYS A 1 351 ? -14.031 4.188 17.260 1.00 97.62 351 CYS A C 1
ATOM 2665 O O . CYS A 1 351 ? -14.687 3.246 16.822 1.00 97.62 351 CYS A O 1
ATOM 2667 N N . GLN A 1 352 ? -14.607 5.228 17.870 1.00 96.56 352 GLN A N 1
ATOM 2668 C CA . GLN A 1 352 ? -16.063 5.339 17.998 1.00 96.56 352 GLN A CA 1
ATOM 2669 C C . GLN A 1 352 ? -16.749 5.460 16.626 1.00 96.56 352 GLN A C 1
ATOM 2671 O O . GLN A 1 352 ? -17.457 4.556 16.214 1.00 96.56 352 GLN A O 1
ATOM 2676 N N . ALA A 1 353 ? -16.518 6.551 15.890 1.00 95.62 353 ALA A N 1
ATOM 2677 C CA . ALA A 1 353 ? -17.230 6.835 14.634 1.00 95.62 353 ALA A CA 1
ATOM 2678 C C . ALA A 1 353 ? -16.435 6.470 13.365 1.00 95.62 353 ALA A C 1
ATOM 2680 O O . ALA A 1 353 ? -16.938 6.558 12.247 1.00 95.62 353 ALA A O 1
ATOM 2681 N N . GLY A 1 354 ? -15.154 6.118 13.502 1.00 96.69 354 GLY A N 1
ATOM 2682 C CA . GLY A 1 354 ? -14.284 5.917 12.342 1.00 96.69 354 GLY A CA 1
ATOM 2683 C C . GLY A 1 354 ? -14.027 7.198 11.539 1.00 96.69 354 GLY A C 1
ATOM 2684 O O . GLY A 1 354 ? -13.907 7.133 10.319 1.00 96.69 354 GLY A O 1
ATOM 2685 N N . ILE A 1 355 ? -14.016 8.360 12.205 1.00 97.06 355 ILE A N 1
ATOM 2686 C CA . ILE A 1 355 ? -13.909 9.689 11.573 1.00 97.06 355 ILE A CA 1
ATOM 2687 C C . ILE A 1 355 ? -12.555 10.351 11.856 1.00 97.06 355 ILE A C 1
ATOM 2689 O O . ILE A 1 355 ? -11.896 10.797 10.921 1.00 97.06 355 ILE A O 1
ATOM 2693 N N . SER A 1 356 ? -12.147 10.416 13.129 1.00 98.00 356 SER A N 1
ATOM 2694 C CA . SER A 1 356 ? -10.964 11.171 13.573 1.00 98.00 356 SER A CA 1
ATOM 2695 C C . SER A 1 356 ? -9.834 10.244 14.038 1.00 98.00 356 SER A C 1
ATOM 2697 O O . SER A 1 356 ? -8.980 9.906 13.230 1.00 98.00 356 SER A O 1
ATOM 2699 N N . ARG A 1 357 ? -9.859 9.730 15.278 1.00 98.50 357 ARG A N 1
ATOM 2700 C CA . ARG A 1 357 ? -8.774 8.908 15.878 1.00 98.50 357 ARG A CA 1
ATOM 2701 C C . ARG A 1 357 ? -8.229 7.776 14.996 1.00 98.50 357 ARG A C 1
ATOM 2703 O O . ARG A 1 357 ? -7.033 7.726 14.727 1.00 98.50 357 ARG A O 1
ATOM 2710 N N . SER A 1 358 ? -9.087 6.861 14.540 1.00 98.50 358 SER A N 1
ATOM 2711 C CA . SER A 1 358 ? -8.651 5.732 13.706 1.00 98.50 358 SER A CA 1
ATOM 2712 C C . SER A 1 358 ? -8.157 6.182 12.334 1.00 98.50 358 SER A C 1
ATOM 2714 O O . SER A 1 358 ? -7.162 5.652 11.847 1.00 98.50 358 SER A O 1
ATOM 2716 N N . ALA A 1 359 ? -8.786 7.204 11.746 1.00 98.50 359 ALA A N 1
ATOM 2717 C CA . ALA A 1 359 ? -8.324 7.800 10.499 1.00 98.50 359 ALA A CA 1
ATOM 2718 C C . ALA A 1 359 ? -6.930 8.424 10.669 1.00 98.50 359 ALA A C 1
ATOM 2720 O O . ALA A 1 359 ? -6.059 8.184 9.839 1.00 98.50 359 ALA A O 1
ATOM 2721 N N . THR A 1 360 ? -6.679 9.139 11.771 1.00 98.69 360 THR A N 1
ATOM 2722 C CA . THR A 1 360 ? -5.359 9.687 12.111 1.00 98.69 360 THR A CA 1
ATOM 2723 C C . THR A 1 360 ? -4.294 8.598 12.178 1.00 98.69 360 THR A C 1
ATOM 2725 O O . THR A 1 360 ? -3.226 8.769 11.600 1.00 98.69 360 THR A O 1
ATOM 2728 N N . ILE A 1 361 ? -4.581 7.456 12.811 1.00 98.75 361 ILE A N 1
ATOM 2729 C CA . ILE A 1 361 ? -3.644 6.323 12.851 1.00 98.75 361 ILE A CA 1
ATOM 2730 C C . ILE A 1 361 ? -3.379 5.760 11.447 1.00 98.75 361 ILE A C 1
ATOM 2732 O O . ILE A 1 361 ? -2.225 5.506 11.105 1.00 98.75 361 ILE A O 1
ATOM 2736 N N . CYS A 1 362 ? -4.406 5.605 10.605 1.00 98.69 362 CYS A N 1
ATOM 2737 C CA . CYS A 1 362 ? -4.215 5.169 9.219 1.00 98.69 362 CYS A CA 1
ATOM 2738 C C . CYS A 1 362 ? -3.354 6.157 8.412 1.00 98.69 362 CYS A C 1
ATOM 2740 O O . CYS A 1 362 ? -2.472 5.727 7.672 1.00 98.69 362 CYS A O 1
ATOM 2742 N N . LEU A 1 363 ? -3.566 7.466 8.574 1.00 98.62 363 LEU A N 1
ATOM 2743 C CA . LEU A 1 363 ? -2.765 8.505 7.918 1.00 98.62 363 LEU A CA 1
ATOM 2744 C C . LEU A 1 363 ? -1.311 8.477 8.398 1.00 98.62 363 LEU A C 1
ATOM 2746 O O . LEU A 1 363 ? -0.400 8.445 7.573 1.00 98.62 363 LEU A O 1
ATOM 2750 N N . ALA A 1 364 ? -1.092 8.400 9.713 1.00 98.50 364 ALA A N 1
ATOM 2751 C CA . ALA A 1 364 ? 0.239 8.266 10.299 1.00 98.50 364 ALA A CA 1
ATOM 2752 C C . ALA A 1 364 ? 0.964 7.019 9.771 1.00 98.50 364 ALA A C 1
ATOM 2754 O O . ALA A 1 364 ? 2.143 7.086 9.422 1.00 98.50 364 ALA A O 1
ATOM 2755 N N . TYR A 1 365 ? 0.250 5.896 9.640 1.00 98.50 365 TYR A N 1
ATOM 2756 C CA . TYR A 1 365 ? 0.799 4.669 9.071 1.00 98.50 365 TYR A CA 1
ATOM 2757 C C . TYR A 1 365 ? 1.230 4.842 7.610 1.00 98.50 365 TYR A C 1
ATOM 2759 O O . TYR A 1 365 ? 2.315 4.385 7.244 1.00 98.50 365 TYR A O 1
ATOM 2767 N N . LEU A 1 366 ? 0.417 5.508 6.782 1.00 96.75 366 LEU A N 1
ATOM 2768 C CA . LEU A 1 366 ? 0.760 5.796 5.387 1.00 96.75 366 LEU A CA 1
ATOM 2769 C C . LEU A 1 366 ? 2.006 6.689 5.296 1.00 96.75 366 LEU A C 1
ATOM 2771 O O . LEU A 1 366 ? 2.953 6.337 4.591 1.00 96.75 366 LEU A O 1
ATOM 2775 N N . ILE A 1 367 ? 2.048 7.783 6.058 1.00 95.50 367 ILE A N 1
ATOM 2776 C CA . ILE A 1 367 ? 3.187 8.711 6.087 1.00 95.50 367 ILE A CA 1
ATOM 2777 C C . ILE A 1 367 ? 4.462 7.985 6.527 1.00 95.50 367 ILE A C 1
ATOM 2779 O O . ILE A 1 367 ? 5.462 8.001 5.812 1.00 95.50 367 ILE A O 1
ATOM 2783 N N . GLN A 1 368 ? 4.436 7.289 7.666 1.00 94.31 368 GLN A N 1
ATOM 2784 C CA . GLN A 1 368 ? 5.621 6.632 8.222 1.00 94.31 368 GLN A CA 1
ATOM 2785 C C . GLN A 1 368 ? 6.126 5.489 7.334 1.00 94.31 368 GLN A C 1
ATOM 2787 O O . GLN A 1 368 ? 7.318 5.412 7.015 1.00 94.31 368 GLN A O 1
ATOM 2792 N N . SER A 1 369 ? 5.224 4.576 6.968 1.00 91.75 369 SER A N 1
ATOM 2793 C CA . SER A 1 369 ? 5.590 3.284 6.375 1.00 91.75 369 SER A CA 1
ATOM 2794 C C . SER A 1 369 ? 5.789 3.379 4.870 1.00 91.75 369 SER A C 1
ATOM 2796 O O . SER A 1 369 ? 6.623 2.666 4.315 1.00 91.75 369 SER A O 1
ATOM 2798 N N . HIS A 1 370 ? 5.049 4.274 4.213 1.00 89.31 370 HIS A N 1
ATOM 2799 C CA . HIS A 1 370 ? 5.073 4.435 2.758 1.00 89.31 370 HIS A CA 1
ATOM 2800 C C . HIS A 1 370 ? 5.653 5.774 2.307 1.00 89.31 370 HIS A C 1
ATOM 2802 O O . HIS A 1 370 ? 5.795 5.986 1.106 1.00 89.31 370 HIS A O 1
ATOM 2808 N N . ARG A 1 371 ? 6.053 6.645 3.247 1.00 89.50 371 ARG A N 1
ATOM 2809 C CA . ARG A 1 371 ? 6.719 7.931 2.973 1.00 89.50 371 ARG A CA 1
ATOM 2810 C C . ARG A 1 371 ? 5.918 8.811 2.005 1.00 89.50 371 ARG A C 1
ATOM 2812 O O . ARG A 1 371 ? 6.501 9.504 1.175 1.00 89.50 371 ARG A O 1
ATOM 2819 N N . VAL A 1 372 ? 4.591 8.757 2.110 1.00 89.88 372 VAL A N 1
ATOM 2820 C CA . VAL A 1 372 ? 3.670 9.602 1.338 1.00 89.88 372 VAL A CA 1
ATOM 2821 C C . VAL A 1 372 ? 3.400 10.900 2.087 1.00 89.88 372 VAL A C 1
ATOM 2823 O O . VAL A 1 372 ? 3.469 10.930 3.318 1.00 89.88 372 VAL A O 1
ATOM 2826 N N . ARG A 1 373 ? 3.092 11.966 1.348 1.00 91.62 373 ARG A N 1
ATOM 2827 C CA . ARG A 1 373 ? 2.721 13.243 1.956 1.00 91.62 373 ARG A CA 1
ATOM 2828 C C . ARG A 1 373 ? 1.364 13.155 2.648 1.00 91.62 373 ARG A C 1
ATOM 2830 O O . ARG A 1 373 ? 0.524 12.329 2.284 1.00 91.62 373 ARG A O 1
ATOM 2837 N N . LEU A 1 374 ? 1.139 14.013 3.639 1.00 95.81 374 LEU A N 1
ATOM 2838 C CA . LEU A 1 374 ? -0.103 14.029 4.408 1.00 95.81 374 LEU A CA 1
ATOM 2839 C C . LEU A 1 374 ? -1.313 14.383 3.538 1.00 95.81 374 LEU A C 1
ATOM 2841 O O . LEU A 1 374 ? -2.352 13.746 3.682 1.00 95.81 374 LEU A O 1
ATOM 2845 N N . ASP A 1 375 ? -1.191 15.351 2.632 1.00 94.69 375 ASP A N 1
ATOM 2846 C CA . ASP A 1 375 ? -2.270 15.727 1.710 1.00 94.69 375 ASP A CA 1
ATOM 2847 C C . ASP A 1 375 ? -2.668 14.558 0.797 1.00 94.69 375 ASP A C 1
ATOM 2849 O O . ASP A 1 375 ? -3.842 14.197 0.711 1.00 94.69 375 ASP A O 1
ATOM 2853 N N . GLU A 1 376 ? -1.685 13.883 0.202 1.00 91.88 376 GLU A N 1
ATOM 2854 C CA . GLU A 1 376 ? -1.913 12.712 -0.643 1.00 91.88 376 GLU A CA 1
ATOM 2855 C C . GLU A 1 376 ? -2.526 11.541 0.143 1.00 91.88 376 GLU A C 1
ATOM 2857 O O . GLU A 1 376 ? -3.455 10.880 -0.334 1.00 91.88 376 GLU A O 1
ATOM 2862 N N . ALA A 1 377 ? -2.021 11.279 1.355 1.00 96.00 377 ALA A N 1
ATOM 2863 C CA . ALA A 1 377 ? -2.557 10.254 2.246 1.00 96.00 377 ALA A CA 1
ATOM 2864 C C . ALA A 1 377 ? -4.001 10.573 2.651 1.00 96.00 377 ALA A C 1
ATOM 2866 O O . ALA A 1 377 ? -4.857 9.684 2.635 1.00 96.00 377 ALA A O 1
ATOM 2867 N N . PHE A 1 378 ? -4.283 11.836 2.978 1.00 96.88 378 PHE A N 1
ATOM 2868 C CA . PHE A 1 378 ? -5.611 12.305 3.344 1.00 96.88 378 PHE A CA 1
ATOM 2869 C C . PHE A 1 378 ? -6.599 12.075 2.208 1.00 96.88 378 PHE A C 1
ATOM 2871 O O . PHE A 1 378 ? -7.607 11.402 2.416 1.00 96.88 378 PHE A O 1
ATOM 2878 N N . ASP A 1 379 ? -6.276 12.528 0.997 1.00 93.44 379 ASP A N 1
ATOM 2879 C CA . ASP A 1 379 ? -7.118 12.327 -0.182 1.00 93.44 379 ASP A CA 1
ATOM 2880 C C . ASP A 1 379 ? -7.347 10.842 -0.476 1.00 93.44 379 ASP A C 1
ATOM 2882 O O . ASP A 1 379 ? -8.461 10.422 -0.799 1.00 93.44 379 ASP A O 1
ATOM 2886 N N . PHE A 1 380 ? -6.311 10.015 -0.334 1.00 93.00 380 PHE A N 1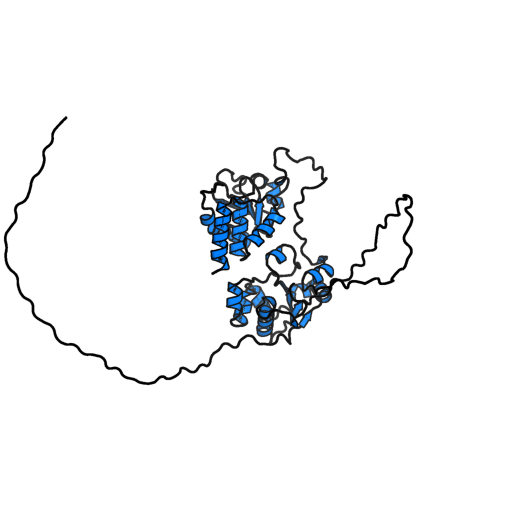
ATOM 2887 C CA . PHE A 1 380 ? -6.395 8.576 -0.570 1.00 93.00 380 PHE A CA 1
ATOM 2888 C C . PHE A 1 380 ? -7.343 7.856 0.399 1.00 93.00 380 PHE A C 1
ATOM 2890 O O . PHE A 1 380 ? -8.105 6.981 -0.030 1.00 93.00 380 PHE A O 1
ATOM 2897 N N . VAL A 1 381 ? -7.318 8.215 1.686 1.00 95.56 381 VAL A N 1
ATOM 2898 C CA . VAL A 1 381 ? -8.233 7.656 2.693 1.00 95.56 381 VAL A CA 1
ATOM 2899 C C . VAL A 1 381 ? -9.627 8.278 2.546 1.00 95.56 381 VAL A C 1
ATOM 2901 O O . VAL A 1 381 ? -10.620 7.556 2.626 1.00 95.56 381 VAL A O 1
ATOM 2904 N N . LYS A 1 382 ? -9.731 9.580 2.245 1.00 93.81 382 LYS A N 1
ATOM 2905 C CA . LYS A 1 382 ? -11.000 10.301 2.046 1.00 93.81 382 LYS A CA 1
ATOM 2906 C C . LYS A 1 382 ? -11.805 9.746 0.875 1.00 93.81 382 LYS A C 1
ATOM 2908 O O . LYS A 1 382 ? -13.015 9.592 0.994 1.00 93.81 382 LYS A O 1
ATOM 2913 N N . GLN A 1 383 ? -11.145 9.381 -0.225 1.00 90.25 383 GLN A N 1
ATOM 2914 C CA . GLN A 1 383 ? -11.783 8.736 -1.382 1.00 90.25 383 GLN A CA 1
ATOM 2915 C C . GLN A 1 383 ? -12.420 7.382 -1.043 1.00 90.25 383 GLN A C 1
ATOM 2917 O O . GLN A 1 383 ? -13.364 6.965 -1.707 1.00 90.25 383 GLN A O 1
ATOM 2922 N N . ARG A 1 384 ? -11.902 6.693 -0.023 1.00 90.50 384 ARG A N 1
ATOM 2923 C CA . ARG A 1 384 ? -12.388 5.383 0.426 1.00 90.50 384 ARG A CA 1
ATOM 2924 C C . ARG A 1 384 ? -13.438 5.507 1.523 1.00 90.50 384 ARG A C 1
ATOM 2926 O O . ARG A 1 384 ? -14.447 4.813 1.497 1.00 90.50 384 ARG A O 1
ATOM 2933 N N . ARG A 1 385 ? -13.223 6.418 2.473 1.00 93.44 385 ARG A N 1
ATOM 2934 C CA . ARG A 1 385 ? -14.172 6.758 3.534 1.00 93.44 385 ARG A CA 1
ATOM 2935 C C . ARG A 1 385 ? -14.402 8.268 3.540 1.00 93.44 385 ARG A C 1
ATOM 2937 O O . ARG A 1 385 ? -13.696 9.023 4.206 1.00 93.44 385 ARG A O 1
ATOM 2944 N N . GLY A 1 386 ? -15.447 8.698 2.832 1.00 92.38 386 GLY A N 1
ATOM 2945 C CA . GLY A 1 386 ? -15.777 10.114 2.617 1.00 92.38 386 GLY A CA 1
ATOM 2946 C C . GLY A 1 386 ? -16.027 10.925 3.890 1.00 92.38 386 GLY A C 1
ATOM 2947 O O . GLY A 1 386 ? -15.956 12.150 3.860 1.00 92.38 386 GLY A O 1
ATOM 2948 N N . VAL A 1 387 ? -16.263 10.273 5.029 1.00 94.62 387 VAL A N 1
ATOM 2949 C CA . VAL A 1 387 ? -16.550 10.936 6.309 1.00 94.62 387 VAL A CA 1
ATOM 2950 C C . VAL A 1 387 ? -15.327 11.207 7.176 1.00 94.62 387 VAL A C 1
ATOM 2952 O O . VAL A 1 387 ? -15.488 11.846 8.210 1.00 94.62 387 VAL A O 1
ATOM 2955 N N . ILE A 1 388 ? -14.114 10.774 6.793 1.00 97.44 388 ILE A N 1
ATOM 2956 C CA . ILE A 1 388 ? -12.941 11.059 7.633 1.00 97.44 388 ILE A CA 1
ATOM 2957 C C . ILE A 1 388 ? -12.769 12.567 7.834 1.00 97.44 388 ILE A C 1
ATOM 2959 O O . ILE A 1 388 ? -12.942 13.367 6.905 1.00 97.44 388 ILE A O 1
ATOM 2963 N N . SER A 1 389 ? -12.441 12.934 9.064 1.00 97.12 389 SER A N 1
ATOM 2964 C CA . SER A 1 389 ? -12.193 14.304 9.490 1.00 97.12 389 SER A CA 1
ATOM 2965 C C . SER A 1 389 ? -11.464 14.271 10.839 1.00 97.12 389 SER A C 1
ATOM 2967 O O . SER A 1 389 ? -12.103 14.457 11.877 1.00 97.12 389 SER A O 1
ATOM 2969 N N . PRO A 1 390 ? -10.145 13.993 10.858 1.00 97.44 390 PRO A N 1
ATOM 2970 C CA . PRO A 1 390 ? -9.318 14.191 12.045 1.00 97.44 390 PRO A CA 1
ATOM 2971 C C . PRO A 1 390 ? -9.544 15.572 12.651 1.00 97.44 390 PRO A C 1
ATOM 2973 O O . PRO A 1 390 ? -9.688 16.556 11.923 1.00 97.44 390 PRO A O 1
ATOM 2976 N N . ASN A 1 391 ? -9.561 15.656 13.980 1.00 96.31 391 ASN A N 1
ATOM 2977 C CA . ASN A 1 391 ? -9.609 16.959 14.636 1.00 96.31 391 ASN A CA 1
ATOM 2978 C C . ASN A 1 391 ? -8.344 17.786 14.309 1.00 96.31 391 ASN A C 1
ATOM 2980 O O . ASN A 1 391 ? -7.305 17.240 13.924 1.00 96.31 391 ASN A O 1
ATOM 2984 N N . PHE A 1 392 ? -8.418 19.113 14.461 1.00 95.19 392 PHE A N 1
ATOM 2985 C CA . PHE A 1 392 ? -7.328 19.996 14.028 1.00 95.19 392 PHE A CA 1
ATOM 2986 C C . PHE A 1 392 ? -6.008 19.734 14.772 1.00 95.19 392 PHE A C 1
ATOM 2988 O O . PHE A 1 392 ? -4.942 19.871 14.177 1.00 95.19 392 PHE A O 1
ATOM 2995 N N . SER A 1 393 ? -6.068 19.349 16.054 1.00 97.19 393 SER A N 1
ATOM 2996 C CA . SER A 1 393 ? -4.876 19.054 16.859 1.00 97.19 393 SER A CA 1
ATOM 2997 C C . SER A 1 393 ? -4.164 17.821 16.306 1.00 97.19 393 SER A C 1
ATOM 2999 O O . SER A 1 393 ? -2.958 17.845 16.068 1.00 97.19 393 SER A O 1
ATOM 3001 N N . PHE A 1 394 ? -4.924 16.775 15.972 1.00 98.06 394 PHE A N 1
ATOM 3002 C CA . PHE A 1 394 ? -4.392 15.578 15.323 1.00 98.06 394 PHE A CA 1
ATOM 3003 C C . PHE A 1 394 ? -3.830 15.877 13.933 1.00 98.06 394 PHE A C 1
ATOM 3005 O O . PHE A 1 394 ? -2.812 15.301 13.559 1.00 98.06 394 PHE A O 1
ATOM 3012 N N . MET A 1 395 ? -4.445 16.795 13.182 1.00 97.75 395 MET A N 1
ATOM 3013 C CA . MET A 1 395 ? -3.898 17.239 11.899 1.00 97.75 395 MET A CA 1
ATOM 3014 C C . MET A 1 395 ? -2.539 17.939 12.071 1.00 97.75 395 MET A C 1
ATOM 3016 O O . MET A 1 395 ? -1.603 17.647 11.331 1.00 97.75 395 MET A O 1
ATOM 3020 N N . GLY A 1 396 ? -2.393 18.795 13.088 1.00 97.38 396 GLY A N 1
ATOM 3021 C CA . GLY A 1 396 ? -1.108 19.413 13.440 1.00 97.38 396 GLY A CA 1
ATOM 3022 C C . GLY A 1 396 ? -0.034 18.385 13.814 1.00 97.38 396 GLY A C 1
ATOM 3023 O O . GLY A 1 396 ? 1.099 18.469 13.346 1.00 97.38 396 GLY A O 1
ATOM 3024 N N . GLN A 1 397 ? -0.407 17.363 14.585 1.00 98.12 397 GLN A N 1
ATOM 3025 C CA . GLN A 1 397 ? 0.490 16.262 14.955 1.00 98.12 397 GLN A CA 1
ATOM 3026 C C . GLN A 1 397 ? 0.906 15.406 13.742 1.00 98.12 397 GLN A C 1
ATOM 3028 O O . GLN A 1 397 ? 2.053 14.967 13.655 1.00 98.12 397 GLN A O 1
ATOM 3033 N N . LEU A 1 398 ? 0.015 15.207 12.764 1.00 98.19 398 LEU A N 1
ATOM 3034 C CA . LEU A 1 398 ? 0.347 14.537 11.501 1.00 98.19 398 LEU A CA 1
ATOM 3035 C C . LEU A 1 398 ? 1.308 15.361 10.630 1.00 98.19 398 LEU A C 1
ATOM 3037 O O . LEU A 1 398 ? 2.222 14.786 10.045 1.00 98.19 398 LEU A O 1
ATOM 3041 N N . LEU A 1 399 ? 1.147 16.688 10.565 1.00 96.31 399 LEU A N 1
ATOM 3042 C CA . LEU A 1 399 ? 2.085 17.580 9.862 1.00 96.31 399 LEU A CA 1
ATOM 3043 C C . LEU A 1 399 ? 3.487 17.535 10.487 1.00 96.31 399 LEU A C 1
ATOM 3045 O O . LEU A 1 399 ? 4.504 17.545 9.786 1.00 96.31 399 LEU A O 1
ATOM 3049 N N . GLN A 1 400 ? 3.550 17.450 11.818 1.00 96.31 400 GLN A N 1
ATOM 3050 C CA . GLN A 1 400 ? 4.811 17.276 12.531 1.00 96.31 400 GLN A CA 1
ATOM 3051 C C . GLN A 1 400 ? 5.461 15.928 12.190 1.00 96.31 400 GLN A C 1
ATOM 3053 O O . GLN A 1 400 ? 6.656 15.896 11.888 1.00 96.31 400 GLN A O 1
ATOM 3058 N N . LEU A 1 401 ? 4.683 14.837 12.170 1.00 96.81 401 LEU A N 1
ATOM 3059 C CA . LEU A 1 401 ? 5.163 13.523 11.733 1.00 96.81 401 LEU A CA 1
ATOM 3060 C C . LEU A 1 401 ? 5.685 13.571 10.290 1.00 96.81 401 LEU A C 1
ATOM 3062 O O . LEU A 1 401 ? 6.791 13.110 10.029 1.00 96.81 401 LEU A O 1
ATOM 3066 N N . GLU A 1 402 ? 4.928 14.150 9.355 1.00 95.06 402 GLU A N 1
ATOM 3067 C CA . GLU A 1 402 ? 5.346 14.292 7.955 1.00 95.06 402 GLU A CA 1
ATOM 3068 C C . GLU A 1 402 ? 6.701 14.998 7.847 1.00 95.06 402 GLU A C 1
ATOM 3070 O O . GLU A 1 402 ? 7.602 14.506 7.169 1.00 95.06 402 GLU A O 1
ATOM 3075 N N . THR A 1 403 ? 6.878 16.105 8.572 1.00 91.69 403 THR A N 1
ATOM 3076 C CA . THR A 1 403 ? 8.146 16.846 8.600 1.00 91.69 403 THR A CA 1
ATOM 3077 C C . THR A 1 403 ? 9.290 15.969 9.114 1.00 91.69 403 THR A C 1
ATOM 3079 O O . THR A 1 403 ? 10.354 15.918 8.501 1.00 91.69 403 THR A O 1
ATOM 3082 N N . GLN A 1 404 ? 9.073 15.229 10.204 1.00 91.19 404 GLN A N 1
ATOM 3083 C CA . GLN A 1 404 ? 10.079 14.327 10.777 1.00 91.19 404 GLN A CA 1
ATOM 3084 C C . GLN A 1 404 ? 10.458 13.183 9.828 1.00 91.19 404 GLN A C 1
ATOM 3086 O O . GLN A 1 404 ? 11.603 12.738 9.821 1.00 91.19 404 GLN A O 1
ATOM 3091 N N . VAL A 1 405 ? 9.499 12.703 9.039 1.00 88.50 405 VAL A N 1
ATOM 3092 C CA . VAL A 1 405 ? 9.632 11.508 8.203 1.00 88.50 405 VAL A CA 1
ATOM 3093 C C . VAL A 1 405 ? 10.114 11.827 6.790 1.00 88.50 405 VAL A C 1
ATOM 3095 O O . VAL A 1 405 ? 10.807 11.009 6.189 1.00 88.50 405 VAL A O 1
ATOM 3098 N N . LEU A 1 406 ? 9.738 12.962 6.208 1.00 84.06 406 LEU A N 1
ATOM 3099 C CA . LEU A 1 406 ? 10.061 13.279 4.813 1.00 84.06 406 LEU A CA 1
ATOM 3100 C C . LEU A 1 406 ? 11.249 14.233 4.668 1.00 84.06 406 LEU A C 1
ATOM 3102 O O . LEU A 1 406 ? 11.916 14.194 3.632 1.00 84.06 406 LEU A O 1
ATOM 3106 N N . CYS A 1 407 ? 11.547 15.054 5.680 1.00 74.81 407 CYS A N 1
ATOM 3107 C CA . CYS A 1 407 ? 12.659 16.010 5.623 1.00 74.81 407 CYS A CA 1
ATOM 3108 C C . CYS A 1 407 ? 13.992 15.449 6.158 1.00 74.81 407 CYS A C 1
ATOM 3110 O O . CYS A 1 407 ? 15.038 16.055 5.915 1.00 74.81 407 CYS A O 1
ATOM 3112 N N . HIS A 1 408 ? 13.978 14.301 6.844 1.00 51.69 408 HIS A N 1
ATOM 3113 C CA . HIS A 1 408 ? 15.160 13.615 7.388 1.00 51.69 408 HIS A CA 1
ATOM 3114 C C . HIS A 1 408 ? 15.318 12.212 6.787 1.00 51.69 408 HIS A C 1
ATOM 3116 O O . HIS A 1 408 ? 16.474 11.847 6.442 1.00 51.69 408 HIS A O 1
#

Foldseek 3Di:
DDDDDDDDDDDDDDDDDDDDDDDDDDDDDDDDDDDDPDDPDPDDDPDFLPPPLVQAAADELLRVLVLCVDPQSLVQEAAEEQPAPLVVLQKDQQSYDYFQDAPVLLVQLRDDLVSNLCSRPVPPVVVVCLLVQVHQEYEYFDFQAQDLVRDDCSGNRNSNSSSSCVSCVVHNYRYHYHGFAQAPPPPDPDDDDDDDDDDDDDDDDDDDDDPDPPPPPPPRDRGTGDVSSCSSNVVRMDDRQPQPDQDPDDPPVDDDPPDDSLQPAAFFDLGLAETFFALSNQQDPVSCVVSQAQEEEEADLPRDRNDPPRHHYDYNHDDQDLPDDLLVCLVVLLVVSVVQVVVVHHYYQYYHGSAARSLLSQLSNCCQVRVDASVSSVVSVCSGRVRHDHDVNSVVSSNVSNCVRRVD

Radius of gyration: 33.75 Å; Cα contacts (8 Å, |Δi|>4): 600; chains: 1; bounding box: 101×59×120 Å

Mean predicted aligned error: 15.03 Å

Secondary structure (DSSP, 8-state):
----------------------------PPPP------PPP-----------GGGPEEE-HHHHHHHHHSHHHHHTEEEEE-S-HHHHHHS-BTTEEEPP--HHHHHHHTS-HHHHHHHH---HHHHHHHHTT--SEEEEE-SS-SSGGG--TTSHHHHHHHHHHHHHTTSSPEEEEE--BPPP--------PPPPPP------------------------B-THHHHHHH-GGGBPPPPPP----SS---TT--TTS-GGGSSSPEEEETTEEEE-HHHHH-HHHHHHTT--EEEE--SSS--SSBTTBEEEE----SSTT--GGGGHHHHHHHHHHHHHTT--EEEE-SSSSSHHHHHHHHHHHHHH---HHHHHHHHHTT-TT----HHHHHHHHHHHHHHH--